Protein AF-0000000076657460 (afdb_homodimer)

Solvent-accessible surface area (backbone atoms only — not comparable to full-atom values): 27577 Å² total; per-residue (Å²): 122,80,46,39,32,38,39,33,35,36,21,60,17,41,66,36,33,58,67,56,35,50,50,43,51,49,56,50,54,43,46,54,48,64,42,100,44,72,72,51,24,61,40,28,33,36,41,26,48,47,74,39,42,28,40,29,56,48,84,91,53,60,66,42,33,59,58,93,59,58,76,56,44,30,36,37,38,38,29,26,74,37,72,67,47,47,52,50,22,66,67,27,67,60,34,61,68,48,49,55,64,51,43,74,77,44,36,13,24,52,40,31,49,63,42,50,22,36,74,40,79,46,87,65,79,84,82,57,71,54,62,75,77,63,73,75,43,73,51,52,36,30,32,35,43,37,40,31,22,71,74,42,83,56,68,66,57,51,52,50,46,44,50,51,27,32,49,74,53,23,45,89,38,42,47,46,40,32,45,28,32,64,57,90,64,98,64,72,73,54,65,78,52,50,39,40,87,84,54,80,75,64,55,36,33,36,41,37,34,33,74,46,80,82,42,58,66,32,48,49,52,12,48,51,54,30,45,71,73,44,41,88,28,32,43,55,52,69,21,36,38,36,32,26,27,33,12,46,42,33,28,57,87,73,70,37,69,69,51,72,8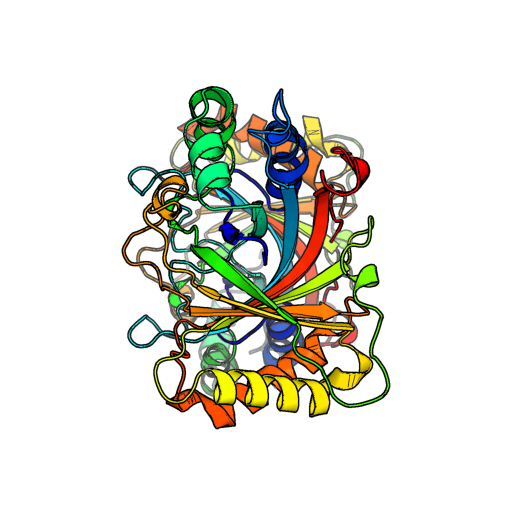7,26,58,53,77,131,121,80,46,39,31,39,38,33,35,35,20,59,18,39,66,36,32,58,67,57,35,50,49,44,49,49,55,50,53,43,47,54,49,62,42,98,44,72,72,52,24,61,42,27,34,34,42,25,47,46,73,39,42,28,39,28,57,47,84,90,54,62,67,41,34,61,57,92,58,58,76,56,43,31,36,35,38,37,28,24,76,36,71,66,46,47,53,50,21,64,68,28,67,60,33,60,66,50,48,56,65,50,43,74,79,43,36,12,25,50,41,30,48,64,42,49,22,36,75,41,79,46,87,66,83,73,90,57,70,53,65,76,78,63,73,76,42,75,51,54,37,30,32,34,44,36,39,30,24,71,74,41,82,56,66,66,56,53,52,50,45,43,51,50,26,33,49,73,54,23,45,90,38,41,47,46,42,31,43,31,33,63,57,91,63,96,66,73,72,53,67,78,54,49,39,41,88,85,53,82,75,64,55,35,35,37,41,36,34,34,74,47,81,82,41,57,65,33,47,51,53,12,49,54,53,30,45,70,74,44,40,88,27,32,42,54,51,72,21,37,38,36,32,25,26,34,13,48,43,33,27,57,87,74,70,39,67,70,51,73,85,26,58,52,78,131

Radius of gyration: 24.21 Å; Cα contacts (8 Å, |Δi|>4): 1214; chains: 2; bounding box: 51×68×54 Å

Nearest PDB structures (foldseek):
  3hfk-assembly1_A  TM=7.658E-01  e=3.141E-04  Pseudomonas reinekei
  2pgc-assembly1_C  TM=5.647E-01  e=5.694E-05  uncultured marine organism
  3bxv-assembly1_A  TM=5.729E-01  e=2.482E-04  unclassified
  6qkm-assembly1_A  TM=5.507E-01  e=2.792E-04  Acidianus ambivalens
  2okq-assembly1_A  TM=5.118E-01  e=8.399E-01  Shigella flexneri

Foldseek 3Di:
DFWKKKKKFFAWDPPDDLVRLLLCCQVPLLQLLPDPDPLLHFQWKKKWFFDDKDAFDDPPDPDRDADPLDDGGMMMMTTHPDPVSVVCNCPDPSCVPPNLVCCVVITPLANMAMAIWGKDWDDQDDDQQQDPVPQADQAWFKKKKKFWAFADDDVVVLVVLLSVLCCVQPVVFFNTKMKIAGDDDPDDCSVSSNYNPPADHTGIMIITTTPDLVRVVSSVRSVVVSCVVCVVRIDRNNIMMTIGIMHTQAHVVVPGHGDSVRRDDD/DFWKKKKKFFAWDPPDDLVRLLLCCQVPLLQLLPDPDPLLHFQWKKKWFFDDKDAFDDPPDPDRDADPLDDGGMMMMTTHPDPVSVVCNCPDPSCVPPNLVCCVVITPLANMAMAIWGKDWDDQPDDQQPDPVPQADQAWFKKKKKFWAFADDDVVVLVVLLSVLCCVQPVVFFNTKMKIAGDDDPDDCSVSSNYNPPADHTGIMIITTTDDLVRVVSSVRSVVVSCVVCVVRIDRNNIMMTIGIMHTQAHVVVPGHGDSVRRDDD

Secondary structure (DSSP, 8-state):
---EEEEEEE-BPTT--HHHHHHIIIIIIHHHTS-SSGGGS-SEEEEEEEEEEEEPPPTTSSTTPPPTT----EEEEEEES-HHHHHHHHHSHHIIIIIHHHGGGTB-GGG-EEEEEEEEEE--STT----GGGGS-SS-EEEEEEEE-B-SS-HHHHHHHHHHHHHHHHTTTEEEEEEEEE---SS-GGGGGT--TTS---SEEEEEEES-GGGHHHHHHHHHHHHHHHGGGB-GGG-EEEEEEEEEEEEGGGTB---GGGS---/---EEEEEEE-BPTT--HHHHHHIIIIIIHHHTS-SSGGGS-SEEEEEEEEEEEEPPPTTSSTTPPPTT----EEEEEEES-HHHHHHHHHSHHIIIIIHHHGGGTB-GGG-EEEEEEEEEE--SSS----GGGGS-SS-EEEEEEEE-B-SS-HHHHHHHHHHHHHHHHTTTEEEEEEEEE---SS-GGGGGT--TTSPP-SEEEEEEES-GGGHHHHHHHHHHHHHHHGGGB-GGG-EEEEEEEEEEEETTTTB---GGGS---

Structure (mmCIF, N/CA/C/O backbone):
data_AF-0000000076657460-model_v1
#
loop_
_entity.id
_entity.type
_entity.pdbx_description
1 polymer 'EthD domain-containing protein'
#
loop_
_atom_site.group_PDB
_atom_site.id
_atom_site.type_symbol
_atom_site.label_atom_id
_atom_site.label_alt_id
_atom_site.label_comp_id
_atom_site.label_asym_id
_atom_site.label_entity_id
_atom_site.label_seq_id
_atom_site.pdbx_PDB_ins_code
_atom_site.Cartn_x
_atom_site.Cartn_y
_atom_site.Cartn_z
_atom_site.occupancy
_atom_site.B_iso_or_equiv
_atom_site.auth_seq_id
_atom_site.auth_comp_id
_atom_site.auth_asym_id
_atom_site.auth_atom_id
_atom_site.pdbx_PDB_model_num
ATOM 1 N N . MET A 1 1 ? -4.531 34.531 13.914 1 49.12 1 MET A N 1
ATOM 2 C CA . MET A 1 1 ? -3.805 33.438 14.57 1 49.12 1 MET A CA 1
ATOM 3 C C . MET A 1 1 ? -3.664 32.25 13.633 1 49.12 1 MET A C 1
ATOM 5 O O . MET A 1 1 ? -4.516 32.031 12.766 1 49.12 1 MET A O 1
ATOM 9 N N . PRO A 1 2 ? -2.43 31.688 13.602 1 65 2 PRO A N 1
ATOM 10 C CA . PRO A 1 2 ? -2.219 30.578 12.66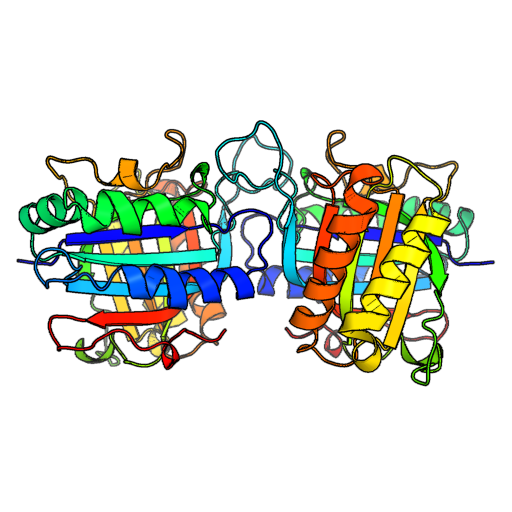4 1 65 2 PRO A CA 1
ATOM 11 C C . PRO A 1 2 ? -3.189 29.422 12.891 1 65 2 PRO A C 1
ATOM 13 O O . PRO A 1 2 ? -3.654 29.219 14.016 1 65 2 PRO A O 1
ATOM 16 N N . HIS A 1 3 ? -3.855 29 11.922 1 84.94 3 HIS A N 1
ATOM 17 C CA . HIS A 1 3 ? -4.805 27.891 11.953 1 84.94 3 HIS A CA 1
ATOM 18 C C . HIS A 1 3 ? -4.238 26.703 12.742 1 84.94 3 HIS A C 1
ATOM 20 O O . HIS A 1 3 ? -3.021 26.531 12.828 1 84.94 3 HIS A O 1
ATOM 26 N N . ILE A 1 4 ? -5.137 26.203 13.641 1 93.06 4 ILE A N 1
ATOM 27 C CA . ILE A 1 4 ? -4.891 24.844 14.125 1 93.06 4 ILE A CA 1
ATOM 28 C C . ILE A 1 4 ? -5.203 23.844 13.023 1 93.06 4 ILE A C 1
ATOM 30 O O . ILE A 1 4 ? -6.168 24.016 12.273 1 93.06 4 ILE A O 1
ATOM 34 N N . LYS A 1 5 ? -4.336 22.891 12.945 1 95.62 5 LYS A N 1
ATOM 35 C CA . LYS A 1 5 ? -4.477 21.906 11.883 1 95.62 5 LYS A CA 1
ATOM 36 C C . LYS A 1 5 ? -4.363 20.484 12.445 1 95.62 5 LYS A C 1
ATOM 38 O O . LYS A 1 5 ? -3.457 20.188 13.227 1 95.62 5 LYS A O 1
ATOM 43 N N . GLN A 1 6 ? -5.312 19.656 12.109 1 95.62 6 GLN A N 1
ATOM 44 C CA . GLN A 1 6 ? -5.188 18.234 12.406 1 95.62 6 GLN A CA 1
ATOM 45 C C . GLN A 1 6 ? -4.73 17.453 11.18 1 95.62 6 GLN A C 1
ATOM 47 O O . GLN A 1 6 ? -5.312 17.578 10.102 1 95.62 6 GLN A O 1
ATOM 52 N N . ILE A 1 7 ? -3.656 16.719 11.312 1 97.5 7 ILE A N 1
ATOM 53 C CA . ILE A 1 7 ? -3.152 15.805 10.281 1 97.5 7 ILE A CA 1
ATOM 54 C C . ILE A 1 7 ? -3.389 14.359 10.719 1 97.5 7 ILE A C 1
ATOM 56 O O . ILE A 1 7 ? -2.975 13.953 11.805 1 97.5 7 ILE A O 1
ATOM 60 N N . ILE A 1 8 ? -4.055 13.562 9.891 1 97.5 8 ILE A N 1
ATOM 61 C CA . ILE A 1 8 ? -4.359 12.18 10.242 1 97.5 8 ILE A CA 1
ATOM 62 C C . ILE A 1 8 ? -3.984 11.258 9.086 1 97.5 8 ILE A C 1
ATOM 64 O O . ILE A 1 8 ? -4.559 11.352 7.996 1 97.5 8 ILE A O 1
ATOM 68 N N . ALA A 1 9 ? -3.012 10.391 9.273 1 98.38 9 ALA A N 1
ATOM 69 C CA . ALA A 1 9 ? -2.793 9.297 8.328 1 98.38 9 ALA A CA 1
ATOM 70 C C . ALA A 1 9 ? -3.793 8.164 8.562 1 98.38 9 ALA A C 1
ATOM 72 O O . ALA A 1 9 ? -3.994 7.73 9.695 1 98.38 9 ALA A O 1
ATOM 73 N N . VAL A 1 10 ? -4.395 7.738 7.484 1 97.88 10 VAL A N 1
ATOM 74 C CA . VAL A 1 10 ? -5.488 6.781 7.582 1 97.88 10 VAL A CA 1
ATOM 75 C C . VAL A 1 10 ? -5.195 5.562 6.707 1 97.88 10 VAL A C 1
ATOM 77 O O . VAL A 1 10 ? -4.695 5.703 5.59 1 97.88 10 VAL A O 1
ATOM 80 N N . ARG A 1 11 ? -5.504 4.41 7.223 1 97.69 11 ARG A N 1
ATOM 81 C CA . ARG A 1 11 ? -5.445 3.146 6.492 1 97.69 11 ARG A CA 1
ATOM 82 C C . ARG A 1 11 ? -6.848 2.607 6.215 1 97.69 11 ARG A C 1
ATOM 84 O O . ARG A 1 11 ? -7.715 2.648 7.09 1 97.69 11 ARG A O 1
ATOM 91 N N . ARG A 1 12 ? -7.035 2.094 5.051 1 98.5 12 ARG A N 1
ATOM 92 C CA . ARG A 1 12 ? -8.352 1.584 4.68 1 98.5 12 ARG A CA 1
ATOM 93 C C . ARG A 1 12 ? -8.719 0.362 5.516 1 98.5 12 ARG A C 1
ATOM 95 O O . ARG A 1 12 ? -7.848 -0.41 5.914 1 98.5 12 ARG A O 1
ATOM 102 N N . LYS A 1 13 ? -10.023 0.164 5.711 1 96.94 13 LYS A N 1
ATOM 103 C CA . LYS A 1 13 ? -10.516 -1.063 6.336 1 96.94 13 LYS A CA 1
ATOM 104 C C . LYS A 1 13 ? -10.398 -2.248 5.379 1 96.94 13 LYS A C 1
ATOM 106 O O . LYS A 1 13 ? -10.359 -2.068 4.16 1 96.94 13 LYS A O 1
ATOM 111 N N . PRO A 1 14 ? -10.398 -3.482 5.906 1 97 14 PRO A N 1
ATOM 112 C CA . PRO A 1 14 ? -10.5 -4.641 5.016 1 97 14 PRO A CA 1
ATOM 113 C C . PRO A 1 14 ? -11.758 -4.613 4.152 1 97 14 PRO A C 1
ATOM 115 O O . PRO A 1 14 ? -12.75 -3.971 4.52 1 97 14 PRO A O 1
ATOM 118 N N . GLY A 1 15 ? -11.625 -5.223 3.006 1 96.88 15 GLY A N 1
ATOM 119 C CA . GLY A 1 15 ? -12.766 -5.309 2.107 1 96.88 15 GLY A CA 1
ATOM 120 C C . GLY A 1 15 ? -12.719 -4.281 0.992 1 96.88 15 GLY A C 1
ATOM 121 O O . GLY A 1 15 ? -13.453 -4.395 0.007 1 96.88 15 GLY A O 1
ATOM 122 N N . LEU A 1 16 ? -11.883 -3.305 1.105 1 98.12 16 LEU A N 1
ATOM 123 C CA . LEU A 1 16 ? -11.781 -2.248 0.106 1 98.12 16 LEU A CA 1
ATOM 124 C C . LEU A 1 16 ? -10.438 -2.314 -0.617 1 98.12 16 LEU A C 1
ATOM 126 O O . LEU A 1 16 ? -9.406 -2.564 0.007 1 98.12 16 LEU A O 1
ATOM 130 N N . THR A 1 17 ? -10.5 -2.111 -1.914 1 98.12 17 THR A N 1
ATOM 131 C CA . THR A 1 17 ? -9.273 -1.732 -2.615 1 98.12 17 THR A CA 1
ATOM 132 C C . THR A 1 17 ? -8.898 -0.288 -2.299 1 98.12 17 THR A C 1
ATOM 134 O O . THR A 1 17 ? -9.68 0.445 -1.689 1 98.12 17 THR A O 1
ATOM 137 N N . ARG A 1 18 ? -7.715 0.11 -2.658 1 98.19 18 ARG A N 1
ATOM 138 C CA . ARG A 1 18 ? -7.312 1.5 -2.467 1 98.19 18 ARG A CA 1
ATOM 139 C C . ARG A 1 18 ? -8.25 2.449 -3.205 1 98.19 18 ARG A C 1
ATOM 141 O O . ARG A 1 18 ? -8.68 3.461 -2.65 1 98.19 18 ARG A O 1
ATOM 148 N N . GLN A 1 19 ? -8.523 2.094 -4.469 1 97.88 19 GLN A N 1
ATOM 149 C CA . GLN A 1 19 ? -9.375 2.979 -5.254 1 97.88 19 GLN A CA 1
ATOM 150 C C . GLN A 1 19 ? -10.766 3.098 -4.633 1 97.88 19 GLN A C 1
ATOM 152 O O . GLN A 1 19 ? -11.328 4.195 -4.555 1 97.88 19 GLN A O 1
ATOM 157 N N . GLU A 1 20 ? -11.32 1.958 -4.207 1 98.38 20 GLU A N 1
ATOM 158 C CA . GLU A 1 20 ? -12.617 1.989 -3.529 1 98.38 20 GLU A CA 1
ATOM 159 C C . GLU A 1 20 ? -12.562 2.854 -2.273 1 98.38 20 GLU A C 1
ATOM 161 O O . GLU A 1 20 ? -13.5 3.596 -1.979 1 98.38 20 GLU A O 1
ATOM 166 N N . PHE A 1 21 ? -11.523 2.717 -1.56 1 98.75 21 PHE A N 1
ATOM 167 C CA . PHE A 1 21 ? -11.312 3.525 -0.364 1 98.75 21 PHE A CA 1
ATOM 168 C C . PHE A 1 21 ? -11.234 5.008 -0.717 1 98.75 21 PHE A C 1
ATOM 170 O O . PHE A 1 21 ? -11.906 5.832 -0.089 1 98.75 21 PHE A O 1
ATOM 177 N N . PHE A 1 22 ? -10.43 5.375 -1.734 1 98.62 22 PHE A N 1
ATOM 178 C CA . PHE A 1 22 ? -10.305 6.766 -2.148 1 98.62 22 PHE A CA 1
ATOM 179 C C . PHE A 1 22 ? -11.664 7.34 -2.533 1 98.62 22 PHE A C 1
ATOM 181 O O . PHE A 1 22 ? -12.023 8.445 -2.117 1 98.62 22 PHE A O 1
ATOM 188 N N . ASP A 1 23 ? -12.391 6.566 -3.299 1 98.38 23 ASP A N 1
ATOM 189 C CA . ASP A 1 23 ? -13.703 7.02 -3.748 1 98.38 23 ASP A CA 1
ATOM 190 C C . ASP A 1 23 ? -14.641 7.266 -2.564 1 98.38 23 ASP A C 1
ATOM 192 O O . ASP A 1 23 ? -15.281 8.312 -2.48 1 98.38 23 ASP A O 1
ATOM 196 N N . TYR A 1 24 ? -14.68 6.324 -1.677 1 98.62 24 TYR A N 1
ATOM 197 C CA . TYR A 1 24 ? -15.57 6.48 -0.532 1 98.62 24 TYR A CA 1
ATOM 198 C C . TYR A 1 24 ? -15.125 7.637 0.355 1 98.62 24 TYR A C 1
ATOM 200 O O . TYR A 1 24 ? -15.938 8.484 0.734 1 98.62 24 TYR A O 1
ATOM 208 N N . HIS A 1 25 ? -13.852 7.637 0.682 1 98.56 25 HIS A N 1
ATOM 209 C CA . HIS A 1 25 ? -13.32 8.617 1.619 1 98.56 25 HIS A CA 1
ATOM 210 C C . HIS A 1 25 ? -13.5 10.039 1.086 1 98.56 25 HIS A C 1
ATOM 212 O O . HIS A 1 25 ? -13.922 10.938 1.821 1 98.56 25 HIS A O 1
ATOM 218 N N . PHE A 1 26 ? -13.242 10.258 -0.19 1 98.06 26 PHE A N 1
ATOM 219 C CA . PHE A 1 26 ? -13.32 11.594 -0.762 1 98.06 26 PHE A CA 1
ATOM 220 C C . PHE A 1 26 ? -14.758 11.953 -1.107 1 98.06 26 PHE A C 1
ATOM 222 O O . PHE A 1 26 ? -15.273 12.992 -0.672 1 98.06 26 PHE A O 1
ATOM 229 N N . GLN A 1 27 ? -15.484 11.102 -1.762 1 97.88 27 GLN A N 1
ATOM 230 C CA . GLN A 1 27 ? -16.766 11.469 -2.367 1 97.88 27 GLN A CA 1
ATOM 231 C C . GLN A 1 27 ? -17.906 11.328 -1.368 1 97.88 27 GLN A C 1
ATOM 233 O O . GLN A 1 27 ? -18.906 12.047 -1.451 1 97.88 27 GLN A O 1
ATOM 238 N N . VAL A 1 28 ? -17.797 10.383 -0.475 1 98.06 28 VAL A N 1
ATOM 239 C CA . VAL A 1 28 ? -18.875 10.172 0.49 1 98.06 28 VAL A CA 1
ATOM 240 C C . VAL A 1 28 ? -18.531 10.859 1.808 1 98.06 28 VAL A C 1
ATOM 242 O O . VAL A 1 28 ? -19.188 11.82 2.201 1 98.06 28 VAL A O 1
ATOM 245 N N . HIS A 1 29 ? -17.453 10.469 2.432 1 97.81 29 HIS A N 1
ATOM 246 C CA . HIS A 1 29 ? -17.094 11.023 3.729 1 97.81 29 HIS A CA 1
ATOM 247 C C . HIS A 1 29 ? -16.688 12.492 3.605 1 97.81 29 HIS A C 1
ATOM 249 O O . HIS A 1 29 ? -17.031 13.312 4.461 1 97.81 29 HIS A O 1
ATOM 255 N N . GLY A 1 30 ? -15.914 12.789 2.537 1 96.81 30 GLY A N 1
ATOM 256 C CA . GLY A 1 30 ? -15.547 14.18 2.303 1 96.81 30 GLY A CA 1
ATOM 257 C C . GLY A 1 30 ? -16.75 15.102 2.176 1 96.81 30 GLY A C 1
ATOM 258 O O . GLY A 1 30 ? -16.766 16.188 2.756 1 96.81 30 GLY A O 1
ATOM 259 N N . LYS A 1 31 ? -17.688 14.648 1.461 1 95.5 31 LYS A N 1
ATOM 260 C CA . LYS A 1 31 ? -18.922 15.422 1.278 1 95.5 31 LYS A CA 1
ATOM 261 C C . LYS A 1 31 ? -19.641 15.633 2.607 1 95.5 31 LYS A C 1
ATOM 263 O O . LYS A 1 31 ? -20.172 16.719 2.863 1 95.5 31 LYS A O 1
ATOM 268 N N . LEU A 1 32 ? -19.641 14.656 3.461 1 94.38 32 LEU A N 1
ATOM 269 C CA . LEU A 1 32 ? -20.281 14.711 4.766 1 94.38 32 LEU A CA 1
ATOM 270 C C . LEU A 1 32 ? -19.672 15.797 5.637 1 94.38 32 LEU A C 1
ATOM 272 O O . LEU A 1 32 ? -20.328 16.328 6.527 1 94.38 32 LEU A O 1
ATOM 276 N N . SER A 1 33 ? -18.438 16.109 5.367 1 87 33 SER A N 1
ATOM 277 C CA . SER A 1 33 ? -17.703 17.031 6.227 1 87 33 SER A CA 1
ATOM 278 C C . SER A 1 33 ? -18.125 18.484 5.961 1 87 33 SER A C 1
ATOM 280 O O . SER A 1 33 ? -17.828 19.375 6.754 1 87 33 SER A O 1
ATOM 282 N N . GLN A 1 34 ? -18.719 18.641 4.762 1 87.62 34 GLN A N 1
ATOM 283 C CA . GLN A 1 34 ? -19.406 19.906 4.555 1 87.62 34 GLN A CA 1
ATOM 284 C C . GLN A 1 34 ? -20.75 19.938 5.293 1 87.62 34 GLN A C 1
ATOM 286 O O . GLN A 1 34 ? -21.781 19.562 4.73 1 87.62 34 GLN A O 1
ATOM 291 N N . ALA A 1 35 ? -20.766 20.484 6.488 1 83.56 35 ALA A N 1
ATOM 292 C CA . ALA A 1 35 ? -21.891 20.453 7.41 1 83.56 35 ALA A CA 1
ATOM 293 C C . ALA A 1 35 ? -22.953 21.469 7 1 83.56 35 ALA A C 1
ATOM 295 O O . ALA A 1 35 ? -22.766 22.234 6.051 1 83.56 35 ALA A O 1
ATOM 296 N N . PRO A 1 36 ? -24.031 21.422 7.754 1 84.81 36 PRO A N 1
ATOM 297 C CA . PRO A 1 36 ? -25.172 22.297 7.422 1 84.81 36 PRO A CA 1
ATOM 298 C C . PRO A 1 36 ? -24.859 23.766 7.637 1 84.81 36 PRO A C 1
ATOM 300 O O . PRO A 1 36 ? -25.531 24.641 7.078 1 84.81 36 PRO A O 1
ATOM 303 N N . SER A 1 37 ? -23.797 24.016 8.539 1 89.31 37 SER A N 1
ATOM 304 C CA . SER A 1 37 ? -23.422 25.406 8.805 1 89.31 37 SER A CA 1
ATOM 305 C C . SER A 1 37 ? -21.906 25.578 8.867 1 89.31 37 SER A C 1
ATOM 307 O O . SER A 1 37 ? -21.188 24.609 9.164 1 89.31 37 SER A O 1
ATOM 309 N N . PRO A 1 38 ? -21.422 26.75 8.594 1 88.88 38 PRO A N 1
ATOM 310 C CA . PRO A 1 38 ? -19.969 27 8.57 1 88.88 38 PRO A CA 1
ATOM 311 C C . PRO A 1 38 ? -19.312 26.75 9.93 1 88.88 38 PRO A C 1
ATOM 313 O O . PRO A 1 38 ? -18.141 26.359 9.984 1 88.88 38 PRO A O 1
ATOM 316 N N . ASP A 1 39 ? -20.031 26.953 11.008 1 89.5 39 ASP A N 1
ATOM 317 C CA . ASP A 1 39 ? -19.438 26.891 12.344 1 89.5 39 ASP A CA 1
ATOM 318 C C . ASP A 1 39 ? -19.125 25.453 12.742 1 89.5 39 ASP A C 1
ATOM 320 O O . ASP A 1 39 ? -18.344 25.219 13.664 1 89.5 39 ASP A O 1
ATOM 324 N N . ILE A 1 40 ? -19.672 24.531 12.086 1 92.75 40 ILE A N 1
ATOM 325 C CA . ILE A 1 40 ? -19.406 23.141 12.391 1 92.75 40 ILE A CA 1
ATOM 326 C C . ILE A 1 40 ? -18.781 22.453 11.172 1 92.75 40 ILE A C 1
ATOM 328 O O . ILE A 1 40 ? -18.938 21.25 10.984 1 92.75 40 ILE A O 1
ATOM 332 N N . THR A 1 41 ? -18.219 23.234 10.281 1 93.88 41 THR A N 1
ATOM 333 C CA . THR A 1 41 ? -17.422 22.797 9.141 1 93.88 41 THR A CA 1
ATOM 334 C C . THR A 1 41 ? -15.969 23.203 9.305 1 93.88 41 THR A C 1
ATOM 336 O O . THR A 1 41 ? -15.68 24.328 9.742 1 93.88 41 THR A O 1
ATOM 339 N N . PRO A 1 42 ? -15 22.266 9 1 94.56 42 PRO A N 1
ATOM 340 C CA . PRO A 1 42 ? -13.609 22.734 9.016 1 94.56 42 PRO A CA 1
ATOM 341 C C . PRO A 1 42 ? -13.383 23.922 8.086 1 94.56 42 PRO A C 1
ATOM 343 O O . PRO A 1 42 ? -14.047 24.047 7.051 1 94.56 42 PRO A O 1
ATOM 346 N N . SER A 1 43 ? -12.445 24.828 8.43 1 94.62 43 SER A N 1
ATOM 347 C CA . SER A 1 43 ? -12.125 25.969 7.57 1 94.62 43 SER A CA 1
ATOM 348 C C . SER A 1 43 ? -11.555 25.5 6.23 1 94.62 43 SER A C 1
ATOM 350 O O . SER A 1 43 ? -11.867 26.094 5.191 1 94.62 43 SER A O 1
ATOM 352 N N . LYS A 1 44 ? -10.695 24.547 6.262 1 94.94 44 LYS A N 1
ATOM 353 C CA . LYS A 1 44 ? -10.172 23.844 5.09 1 94.94 44 LYS A CA 1
ATOM 354 C C . LYS A 1 44 ? -10.07 22.344 5.348 1 94.94 44 LYS A C 1
ATOM 356 O O . LYS A 1 44 ? -9.875 21.906 6.484 1 94.94 44 LYS A O 1
ATOM 361 N N . TYR A 1 45 ? -10.219 21.609 4.281 1 96.44 45 TYR A N 1
ATOM 362 C CA . TYR A 1 45 ? -10.109 20.156 4.328 1 96.44 45 TYR A CA 1
ATOM 363 C C . TYR A 1 45 ? -9.406 19.625 3.086 1 96.44 45 TYR A C 1
ATOM 365 O O . TYR A 1 45 ? -9.852 19.859 1.96 1 96.44 45 TYR A O 1
ATOM 373 N N . PHE A 1 46 ? -8.289 18.953 3.309 1 97 46 PHE A N 1
ATOM 374 C CA . PHE A 1 46 ? -7.543 18.312 2.232 1 97 46 PHE A CA 1
ATOM 375 C C . PHE A 1 46 ? -7.406 16.812 2.49 1 97 46 PHE A C 1
ATOM 377 O O . PHE A 1 46 ? -7.348 16.391 3.643 1 97 46 PHE A O 1
ATOM 384 N N . GLN A 1 47 ? -7.402 16.062 1.461 1 97.88 47 GLN A N 1
ATOM 385 C CA . GLN A 1 47 ? -6.957 14.672 1.472 1 97.88 47 GLN A CA 1
ATOM 386 C C . GLN A 1 47 ? -5.77 14.469 0.533 1 97.88 47 GLN A C 1
ATOM 388 O O . GLN A 1 47 ? -5.801 14.906 -0.617 1 97.88 47 GLN A O 1
ATOM 393 N N . THR A 1 48 ? -4.762 13.867 1.005 1 98 48 THR A N 1
ATOM 394 C CA . THR A 1 48 ? -3.678 13.383 0.156 1 98 48 THR A CA 1
ATOM 395 C C . THR A 1 48 ? -3.797 11.875 -0.066 1 98 48 THR A C 1
ATOM 397 O O . THR A 1 48 ? -3.641 11.094 0.871 1 98 48 THR A O 1
ATOM 400 N N . HIS A 1 49 ? -4.109 11.484 -1.271 1 98.31 49 HIS A N 1
ATOM 401 C CA . HIS A 1 49 ? -4.082 10.062 -1.618 1 98.31 49 HIS A CA 1
ATOM 402 C C . HIS A 1 49 ? -2.654 9.578 -1.844 1 98.31 49 HIS A C 1
ATOM 404 O O . HIS A 1 49 ? -1.974 10.047 -2.76 1 98.31 49 HIS A O 1
ATOM 410 N N . ILE A 1 50 ? -2.227 8.68 -1.014 1 98.5 50 ILE A N 1
ATOM 411 C CA . ILE A 1 50 ? -0.835 8.242 -1.019 1 98.5 50 ILE A CA 1
ATOM 412 C C . ILE A 1 50 ? -0.594 7.305 -2.203 1 98.5 50 ILE A C 1
ATOM 414 O O . ILE A 1 50 ? -1.362 6.367 -2.428 1 98.5 50 ILE A O 1
ATOM 418 N N . GLN A 1 51 ? 0.398 7.602 -2.914 1 96.81 51 GLN A N 1
ATOM 419 C CA . GLN A 1 51 ? 0.841 6.766 -4.023 1 96.81 51 GLN A CA 1
ATOM 420 C C . GLN A 1 51 ? 1.965 5.828 -3.594 1 96.81 51 GLN A C 1
ATOM 422 O O . GLN A 1 51 ? 2.02 4.676 -4.027 1 96.81 51 GLN A O 1
ATOM 427 N N . ASP A 1 52 ? 2.838 6.324 -2.807 1 97.62 52 ASP A N 1
ATOM 428 C CA . ASP A 1 52 ? 4.035 5.609 -2.375 1 97.62 52 ASP A CA 1
ATOM 429 C C . ASP A 1 52 ? 4.473 6.062 -0.984 1 97.62 52 ASP A C 1
ATOM 431 O O . ASP A 1 52 ? 4.156 7.18 -0.562 1 97.62 52 ASP A O 1
ATOM 435 N N . ALA A 1 53 ? 5.16 5.18 -0.323 1 98.56 53 ALA A N 1
ATOM 436 C CA . ALA A 1 53 ? 5.641 5.5 1.018 1 98.56 53 ALA A CA 1
ATOM 437 C C . ALA A 1 53 ? 6.84 4.637 1.394 1 98.56 53 ALA A C 1
ATOM 439 O O . ALA A 1 53 ? 7.062 3.578 0.799 1 98.56 53 ALA A O 1
ATOM 440 N N . ALA A 1 54 ? 7.617 5.07 2.332 1 98.44 54 ALA A N 1
ATOM 441 C CA . ALA A 1 54 ? 8.719 4.316 2.928 1 98.44 54 ALA A CA 1
ATOM 442 C C . ALA A 1 54 ? 8.727 4.457 4.445 1 98.44 54 ALA A C 1
ATOM 444 O O . ALA A 1 54 ? 8.609 5.566 4.973 1 98.44 54 ALA A O 1
ATOM 445 N N . TYR A 1 55 ? 8.773 3.354 5.062 1 97.5 55 TYR A N 1
ATOM 446 C CA . TYR A 1 55 ? 8.883 3.271 6.516 1 97.5 55 TYR A CA 1
ATOM 447 C C . TYR A 1 55 ? 10.281 2.826 6.93 1 97.5 55 TYR A C 1
ATOM 449 O O . TYR A 1 55 ? 10.977 2.148 6.172 1 97.5 55 TYR A O 1
ATOM 457 N N . ASN A 1 56 ? 10.633 3.186 8.094 1 94.31 56 ASN A N 1
ATOM 458 C CA . ASN A 1 56 ? 11.969 2.793 8.531 1 94.31 56 ASN A CA 1
ATOM 459 C C . ASN A 1 56 ? 11.945 1.497 9.336 1 94.31 56 ASN A C 1
ATOM 461 O O . ASN A 1 56 ? 10.898 1.122 9.875 1 94.31 56 ASN A O 1
ATOM 465 N N . HIS A 1 57 ? 13.102 0.868 9.398 1 89.38 57 HIS A N 1
ATOM 466 C CA . HIS A 1 57 ? 13.289 -0.412 10.07 1 89.38 57 HIS A CA 1
ATOM 467 C C . HIS A 1 57 ? 12.977 -0.303 11.555 1 89.38 57 HIS A C 1
ATOM 469 O O . HIS A 1 57 ? 13.336 0.684 12.203 1 89.38 57 HIS A O 1
ATOM 475 N N . GLN A 1 58 ? 12.297 -1.362 12.008 1 85.31 58 GLN A N 1
ATOM 476 C CA . GLN A 1 58 ? 12.016 -1.495 13.43 1 85.31 58 GLN A CA 1
ATOM 477 C C . GLN A 1 58 ? 12.992 -2.465 14.094 1 85.31 58 GLN A C 1
ATOM 479 O O . GLN A 1 58 ? 13.305 -3.518 13.539 1 85.31 58 GLN A O 1
ATOM 484 N N . GLU A 1 59 ? 13.391 -2.133 15.164 1 79.38 59 GLU A N 1
ATOM 485 C CA . GLU A 1 59 ? 14.266 -3.053 15.883 1 79.38 59 GLU A CA 1
ATOM 486 C C . GLU A 1 59 ? 13.461 -4.117 16.625 1 79.38 59 GLU A C 1
ATOM 488 O O . GLU A 1 59 ? 12.391 -3.826 17.156 1 79.38 59 GLU A O 1
ATOM 493 N N . GLY A 1 60 ? 13.938 -5.324 16.656 1 75.81 60 GLY A N 1
ATOM 494 C CA . GLY A 1 60 ? 13.43 -6.371 17.531 1 75.81 60 GLY A CA 1
ATOM 495 C C . GLY A 1 60 ? 12.312 -7.184 16.906 1 75.81 60 GLY A C 1
ATOM 496 O O . GLY A 1 60 ? 11.867 -8.18 17.484 1 75.81 60 GLY A O 1
ATOM 497 N N . GLN A 1 61 ? 11.844 -6.75 15.812 1 75.44 61 GLN A N 1
ATOM 498 C CA . GLN A 1 61 ? 10.82 -7.562 15.156 1 75.44 61 GLN A CA 1
ATOM 499 C C . GLN A 1 61 ? 11.445 -8.586 14.219 1 75.44 61 GLN A C 1
ATOM 501 O O . GLN A 1 61 ? 12.672 -8.688 14.133 1 75.44 61 GLN A O 1
ATOM 506 N N . SER A 1 62 ? 10.766 -9.461 13.57 1 82.56 62 SER A N 1
ATOM 507 C CA . SER A 1 62 ? 11.312 -10.406 12.609 1 82.56 62 SER A CA 1
ATOM 508 C C . SER A 1 62 ? 12.133 -9.688 11.531 1 82.56 62 SER A C 1
ATOM 510 O O . SER A 1 62 ? 12.156 -8.461 11.492 1 82.56 62 SER A O 1
ATOM 512 N N . VAL A 1 63 ? 12.875 -10.422 10.812 1 87.56 63 VAL A N 1
ATOM 513 C CA . VAL A 1 63 ? 13.789 -9.867 9.82 1 87.56 63 VAL A CA 1
ATOM 514 C C . VAL A 1 63 ? 13.016 -9.016 8.82 1 87.56 63 VAL A C 1
ATOM 516 O O . VAL A 1 63 ? 12.148 -9.516 8.102 1 87.56 63 VAL A O 1
ATOM 519 N N . ASN A 1 64 ? 13.305 -7.68 8.812 1 93.69 64 ASN A N 1
ATOM 520 C CA . ASN A 1 64 ? 12.75 -6.707 7.875 1 93.69 64 ASN A CA 1
ATOM 521 C C . ASN A 1 64 ? 11.25 -6.516 8.086 1 93.69 64 ASN A C 1
ATOM 523 O O . ASN A 1 64 ? 10.5 -6.324 7.121 1 93.69 64 ASN A O 1
ATOM 527 N N . ALA A 1 65 ? 10.812 -6.699 9.344 1 93.31 65 ALA A N 1
ATOM 528 C CA . ALA A 1 65 ? 9.391 -6.496 9.602 1 93.31 65 ALA A CA 1
ATOM 529 C C . ALA A 1 65 ? 9.016 -5.02 9.5 1 93.31 65 ALA A C 1
ATOM 531 O O . ALA A 1 65 ? 9.75 -4.152 9.984 1 93.31 65 ALA A O 1
ATOM 532 N N . ASN A 1 66 ? 7.938 -4.738 8.852 1 95.56 66 ASN A N 1
ATOM 533 C CA . ASN A 1 66 ? 7.367 -3.395 8.859 1 95.56 66 ASN A CA 1
ATOM 534 C C . ASN A 1 66 ? 6.668 -3.098 10.188 1 95.56 66 ASN A C 1
ATOM 536 O O . ASN A 1 66 ? 6.27 -4.016 10.906 1 95.56 66 ASN A O 1
ATOM 540 N N . PRO A 1 67 ? 6.586 -1.816 10.492 1 94.38 67 PRO A N 1
ATOM 541 C CA . PRO A 1 67 ? 5.797 -1.505 11.68 1 94.38 67 PRO A CA 1
ATOM 542 C C . PRO A 1 67 ? 4.324 -1.891 11.531 1 94.38 67 PRO A C 1
ATOM 544 O O . PRO A 1 67 ? 3.773 -1.815 10.43 1 94.38 67 PRO A O 1
ATOM 547 N N . TRP A 1 68 ? 3.666 -2.207 12.648 1 91.56 68 TRP A N 1
ATOM 548 C CA . TRP A 1 68 ? 2.287 -2.686 12.617 1 91.56 68 TRP A CA 1
ATOM 549 C C . TRP A 1 68 ? 1.338 -1.58 12.164 1 91.56 68 TRP A C 1
ATOM 551 O O . TRP A 1 68 ? 0.241 -1.858 11.672 1 91.56 68 TRP A O 1
ATOM 561 N N . TRP A 1 69 ? 1.759 -0.328 12.266 1 94.31 69 TRP A N 1
ATOM 562 C CA . TRP A 1 69 ? 0.925 0.826 11.945 1 94.31 69 TRP A CA 1
ATOM 563 C C . TRP A 1 69 ? 1.205 1.322 10.531 1 94.31 69 TRP A C 1
ATOM 565 O O . TRP A 1 69 ? 0.7 2.371 10.125 1 94.31 69 TRP A O 1
ATOM 575 N N . ALA A 1 70 ? 2.014 0.624 9.75 1 96.75 70 ALA A N 1
ATOM 576 C CA . ALA A 1 70 ? 2.438 1.048 8.422 1 96.75 70 ALA A CA 1
ATOM 577 C C . ALA A 1 70 ? 1.312 0.872 7.406 1 96.75 70 ALA A C 1
ATOM 579 O O . ALA A 1 70 ? 0.248 0.341 7.734 1 96.75 70 ALA A O 1
ATOM 580 N N . PHE A 1 71 ? 1.522 1.448 6.266 1 97.94 71 PHE A N 1
ATOM 581 C CA . PHE A 1 71 ? 0.733 1.232 5.059 1 97.94 71 PHE A CA 1
ATOM 582 C C . PHE A 1 71 ? -0.536 2.076 5.086 1 97.94 71 PHE A C 1
ATOM 584 O O . PHE A 1 71 ? -1.623 1.581 4.781 1 97.94 71 PHE A O 1
ATOM 591 N N . SER A 1 72 ? -0.356 3.297 5.492 1 98.38 72 SER A N 1
ATOM 592 C CA . SER A 1 72 ? -1.427 4.277 5.352 1 98.38 72 SER A CA 1
ATOM 593 C C . SER A 1 72 ? -1.794 4.492 3.887 1 98.38 72 SER A C 1
ATOM 595 O O . SER A 1 72 ? -0.928 4.438 3.012 1 98.38 72 SER A O 1
ATOM 597 N N . ASP A 1 73 ? -3.07 4.758 3.662 1 98.62 73 ASP A N 1
ATOM 598 C CA . ASP A 1 73 ? -3.545 4.961 2.297 1 98.62 73 ASP A CA 1
ATOM 599 C C . ASP A 1 73 ? -3.717 6.445 1.989 1 98.62 73 ASP A C 1
ATOM 601 O O . ASP A 1 73 ? -3.625 6.859 0.832 1 98.62 73 ASP A O 1
ATOM 605 N N . ASP A 1 74 ? -3.941 7.223 2.975 1 98.12 74 ASP A N 1
ATOM 606 C CA . ASP A 1 74 ? -4.152 8.648 2.729 1 98.12 74 ASP A CA 1
ATOM 607 C C . ASP A 1 74 ? -3.805 9.477 3.963 1 98.12 74 ASP A C 1
ATOM 609 O O . ASP A 1 74 ? -3.521 8.922 5.027 1 98.12 74 ASP A O 1
ATOM 613 N N . ILE A 1 75 ? -3.717 10.781 3.785 1 98.62 75 ILE A N 1
ATOM 614 C CA . ILE A 1 75 ? -3.479 11.734 4.859 1 98.62 75 ILE A CA 1
ATOM 615 C C . ILE A 1 75 ? -4.496 12.875 4.77 1 98.62 75 ILE A C 1
ATOM 617 O O . ILE A 1 75 ? -4.633 13.516 3.727 1 98.62 75 ILE A O 1
ATOM 621 N N . VAL A 1 76 ? -5.148 13.109 5.859 1 97.69 76 VAL A N 1
ATOM 622 C CA . VAL A 1 76 ? -6.176 14.133 5.984 1 97.69 76 VAL A CA 1
ATOM 623 C C . VAL A 1 76 ? -5.586 15.375 6.66 1 97.69 76 VAL A C 1
ATOM 625 O O . VAL A 1 76 ? -4.84 15.258 7.637 1 97.69 76 VAL A O 1
ATOM 628 N N . GLU A 1 77 ? -5.945 16.5 6.164 1 97.06 77 GLU A N 1
ATOM 629 C CA . GLU A 1 77 ? -5.656 17.781 6.82 1 97.06 77 GLU A CA 1
ATOM 630 C C . GLU A 1 77 ? -6.93 18.594 7.043 1 97.06 77 GLU A C 1
ATOM 632 O O . GLU A 1 77 ? -7.598 18.984 6.086 1 97.06 77 GLU A O 1
ATOM 637 N N . LEU A 1 78 ? -7.211 18.844 8.266 1 95.81 78 LEU A N 1
ATOM 638 C CA . LEU A 1 78 ? -8.344 19.672 8.672 1 95.81 78 LEU A CA 1
ATOM 639 C C . LEU A 1 78 ? -7.859 20.953 9.344 1 95.81 78 LEU A C 1
ATOM 641 O O . LEU A 1 78 ? -7.102 20.906 10.312 1 95.81 78 LEU A O 1
ATOM 645 N N . TYR A 1 79 ? -8.297 22 8.812 1 95.5 79 TYR A N 1
ATOM 646 C CA . TYR A 1 79 ? -7.926 23.297 9.367 1 95.5 79 TYR A CA 1
ATOM 647 C C . TYR A 1 79 ? -9.055 23.875 10.211 1 95.5 79 TYR A C 1
ATOM 649 O O . TYR A 1 79 ? -10.234 23.75 9.859 1 95.5 79 TYR A O 1
ATOM 657 N N . PHE A 1 80 ? -8.648 24.547 11.273 1 94.12 80 PHE A N 1
ATOM 658 C CA . PHE A 1 80 ? -9.562 25.203 12.195 1 94.12 80 PHE A CA 1
ATOM 659 C C . PHE A 1 80 ? -9.07 26.609 12.523 1 94.12 80 PHE A C 1
ATOM 661 O O . PHE A 1 80 ? -7.863 26.844 12.648 1 94.12 80 PHE A O 1
ATOM 668 N N . GLU A 1 81 ? -10 27.469 12.75 1 91.25 81 GLU A N 1
ATOM 669 C CA . GLU A 1 81 ? -9.656 28.844 13.078 1 91.25 81 GLU A CA 1
ATOM 670 C C . GLU A 1 81 ? -9.109 28.953 14.5 1 91.25 81 GLU A C 1
ATOM 672 O O . GLU A 1 81 ? -8.273 29.812 14.781 1 91.25 81 GLU A O 1
ATOM 677 N N . SER A 1 82 ? -9.711 28.141 15.383 1 89.25 82 SER A N 1
ATOM 678 C CA . SER A 1 82 ? -9.336 28.172 16.797 1 89.25 82 SER A CA 1
ATOM 679 C C . SER A 1 82 ? -9.664 26.844 17.469 1 89.25 82 SER A C 1
ATOM 681 O O . SER A 1 82 ? -10.375 26.016 16.906 1 89.25 82 SER A O 1
ATOM 683 N N . GLU A 1 83 ? -9.062 26.688 18.625 1 90.62 83 GLU A N 1
ATOM 684 C CA . GLU A 1 83 ? -9.414 25.531 19.438 1 90.62 83 GLU A CA 1
ATOM 685 C C . GLU A 1 83 ? -10.906 25.5 19.75 1 90.62 83 GLU A C 1
ATOM 687 O O . GLU A 1 83 ? -11.516 24.422 19.766 1 90.62 83 GLU A O 1
ATOM 692 N N . ASP A 1 84 ? -11.492 26.703 20 1 90.5 84 ASP A N 1
ATOM 693 C CA . ASP A 1 84 ? -12.914 26.797 20.312 1 90.5 84 ASP A CA 1
ATOM 694 C C . ASP A 1 84 ? -13.766 26.312 19.141 1 90.5 84 ASP A C 1
ATOM 696 O O . ASP A 1 84 ? -14.758 25.594 19.328 1 90.5 84 ASP A O 1
ATOM 700 N N . GLN A 1 85 ? -13.375 26.703 18.016 1 89.44 85 GLN A N 1
ATOM 701 C CA . GLN A 1 85 ? -14.102 26.219 16.828 1 89.44 85 GLN A CA 1
ATOM 702 C C . GLN A 1 85 ? -14 24.703 16.703 1 89.44 85 GLN A C 1
ATOM 704 O O . GLN A 1 85 ? -14.977 24.047 16.359 1 89.44 85 GLN A O 1
ATOM 709 N N . MET A 1 86 ? -12.812 24.203 16.906 1 91.06 86 MET A N 1
ATOM 710 C CA . MET A 1 86 ? -12.594 22.766 16.859 1 91.06 86 MET A CA 1
ATOM 711 C C . MET A 1 86 ? -13.516 22.047 17.844 1 91.06 86 MET A C 1
ATOM 713 O O . MET A 1 86 ? -14.172 21.062 17.469 1 91.06 86 MET A O 1
ATOM 717 N N . LYS A 1 87 ? -13.594 22.516 19.031 1 89.56 87 LYS A N 1
ATOM 718 C CA . LYS A 1 87 ? -14.445 21.922 20.047 1 89.56 87 LYS A CA 1
ATOM 719 C C . LYS A 1 87 ? -15.914 21.953 19.641 1 89.56 87 LYS A C 1
ATOM 721 O O . LYS A 1 87 ? -16.625 20.969 19.812 1 89.56 87 LYS A O 1
ATOM 726 N N . THR A 1 88 ? -16.297 23.078 19.172 1 91.12 88 THR A N 1
ATOM 727 C CA . THR A 1 88 ? -17.672 23.25 18.719 1 91.12 88 THR A CA 1
ATOM 728 C C . THR A 1 88 ? -18.016 22.25 17.625 1 91.12 88 THR A C 1
ATOM 730 O O . THR A 1 88 ? -19.078 21.609 17.656 1 91.12 88 THR A O 1
ATOM 733 N N . MET A 1 89 ? -17.172 22.094 16.703 1 90.69 89 MET A N 1
ATOM 734 C CA . MET A 1 89 ? -17.391 21.188 15.586 1 90.69 89 MET A CA 1
ATOM 735 C C . MET A 1 89 ? -17.484 19.734 16.062 1 90.69 89 MET A C 1
ATOM 737 O O . MET A 1 89 ? -18.453 19.047 15.773 1 90.69 89 MET A O 1
ATOM 741 N N . PHE A 1 90 ? -16.531 19.281 16.844 1 89.19 90 PHE A N 1
ATOM 742 C CA . PHE A 1 90 ? -16.469 17.891 17.266 1 89.19 90 PHE A CA 1
ATOM 743 C C . PHE A 1 90 ? -17.625 17.547 18.188 1 89.19 90 PHE A C 1
ATOM 745 O O . PHE A 1 90 ? -18.062 16.391 18.25 1 89.19 90 PHE A O 1
ATOM 752 N N . SER A 1 91 ? -18.188 18.531 18.828 1 89.75 91 SER A N 1
ATOM 753 C CA . SER A 1 91 ? -19.281 18.297 19.766 1 89.75 91 SER A CA 1
ATOM 754 C C . SER A 1 91 ? -20.625 18.453 19.078 1 89.75 91 SER A C 1
ATOM 756 O O . SER A 1 91 ? -21.672 18.172 19.672 1 89.75 91 SER A O 1
ATOM 758 N N . SER A 1 92 ? -20.609 18.859 17.891 1 92.75 92 SER A N 1
ATOM 759 C CA . SER A 1 92 ? -21.859 19.078 17.188 1 92.75 92 SER A CA 1
ATOM 760 C C . SER A 1 92 ? -22.609 17.766 16.938 1 92.75 92 SER A C 1
ATOM 762 O O . SER A 1 92 ? -21.984 16.719 16.828 1 92.75 92 SER A O 1
ATOM 764 N N . GLN A 1 93 ? -23.938 17.875 16.797 1 94.25 93 GLN A N 1
ATOM 765 C CA . GLN A 1 93 ? -24.766 16.719 16.484 1 94.25 93 GLN A CA 1
ATOM 766 C C . GLN A 1 93 ? -24.391 16.109 15.141 1 94.25 93 GLN A C 1
ATOM 768 O O . GLN A 1 93 ? -24.359 14.883 15 1 94.25 93 GLN A O 1
ATOM 773 N N . HIS A 1 94 ? -24.062 16.953 14.211 1 94.69 94 HIS A N 1
ATOM 774 C CA . HIS A 1 94 ? -23.719 16.484 12.875 1 94.69 94 HIS A CA 1
ATOM 775 C C . HIS A 1 94 ? -22.484 15.594 12.906 1 94.69 94 HIS A C 1
ATOM 777 O O . HIS A 1 94 ? -22.484 14.5 12.328 1 94.69 94 HIS A O 1
ATOM 783 N N . VAL A 1 95 ? -21.469 16 13.578 1 92.25 95 VAL A N 1
ATOM 784 C CA . VAL A 1 95 ? -20.219 15.234 13.648 1 92.25 95 VAL A CA 1
ATOM 785 C C . VAL A 1 95 ? -20.453 13.977 14.477 1 92.25 95 VAL A C 1
ATOM 787 O O . VAL A 1 95 ? -20.047 12.883 14.078 1 92.25 95 VAL A O 1
ATOM 790 N N . ARG A 1 96 ? -21.203 14.031 15.555 1 92.06 96 ARG A N 1
ATOM 791 C CA . ARG A 1 96 ? -21.422 12.914 16.469 1 92.06 96 ARG A CA 1
ATOM 792 C C . ARG A 1 96 ? -22.297 11.844 15.82 1 92.06 96 ARG A C 1
ATOM 794 O O . ARG A 1 96 ? -22.109 10.648 16.062 1 92.06 96 ARG A O 1
ATOM 801 N N . GLU A 1 97 ? -23.172 12.273 14.977 1 94.88 97 GLU A N 1
ATOM 802 C CA . GLU A 1 97 ? -24.172 11.312 14.516 1 94.88 97 GLU A CA 1
ATOM 803 C C . GLU A 1 97 ? -23.938 10.93 13.062 1 94.88 97 GLU A C 1
ATOM 805 O O . GLU A 1 97 ? -24.438 9.906 12.594 1 94.88 97 GLU A O 1
ATOM 810 N N . LYS A 1 98 ? -23.25 11.789 12.391 1 94.81 98 LYS A N 1
ATOM 811 C CA . LYS A 1 98 ? -23.156 11.523 10.961 1 94.81 98 LYS A CA 1
ATOM 812 C C . LYS A 1 98 ? -21.703 11.328 10.539 1 94.81 98 LYS A C 1
ATOM 814 O O . LYS A 1 98 ? -21.359 10.305 9.945 1 94.81 98 LYS A O 1
ATOM 819 N N . VAL A 1 99 ? -20.781 12.281 10.828 1 94.25 99 VAL A N 1
ATOM 820 C CA . VAL A 1 99 ? -19.406 12.25 10.336 1 94.25 99 VAL A CA 1
ATOM 821 C C . VAL A 1 99 ? -18.625 11.148 11.055 1 94.25 99 VAL A C 1
ATOM 823 O O . VAL A 1 99 ? -18.062 10.258 10.414 1 94.25 99 VAL A O 1
ATOM 826 N N . GLY A 1 100 ? -18.609 11.117 12.414 1 92.44 100 GLY A N 1
ATOM 827 C CA . GLY A 1 100 ? -17.875 10.156 13.219 1 92.44 100 GLY A CA 1
ATOM 828 C C . GLY A 1 100 ? -18.25 8.719 12.914 1 92.44 100 GLY A C 1
ATOM 829 O O . GLY A 1 100 ? -17.406 7.922 12.5 1 92.44 100 GLY A O 1
ATOM 830 N N . PRO A 1 101 ? -19.578 8.367 13.016 1 94.38 101 PRO A N 1
ATOM 831 C CA . PRO A 1 101 ? -20.016 6.988 12.805 1 94.38 101 PRO A CA 1
ATOM 832 C C . PRO A 1 101 ? -19.75 6.488 11.391 1 94.38 101 PRO A C 1
ATOM 834 O O . PRO A 1 101 ? -19.609 5.281 11.18 1 94.38 101 PRO A O 1
ATOM 837 N N . ASP A 1 102 ? -19.562 7.375 10.445 1 96.81 102 ASP A N 1
ATOM 838 C CA . ASP A 1 102 ? -19.312 6.973 9.062 1 96.81 102 ASP A CA 1
ATOM 839 C C . ASP A 1 102 ? -17.922 6.387 8.906 1 96.81 102 ASP A C 1
ATOM 841 O O . ASP A 1 102 ? -17.641 5.664 7.945 1 96.81 102 ASP A O 1
ATOM 845 N N . GLY A 1 103 ? -16.984 6.703 9.867 1 95.81 103 GLY A N 1
ATOM 846 C CA . GLY A 1 103 ? -15.609 6.219 9.805 1 95.81 103 GLY A CA 1
ATOM 847 C C . GLY A 1 103 ? -15.508 4.707 9.719 1 95.81 103 GLY A C 1
ATOM 848 O O . GLY A 1 103 ? -14.602 4.176 9.086 1 95.81 103 GLY A O 1
ATOM 849 N N . ILE A 1 104 ? -16.469 3.98 10.297 1 95.31 104 ILE A N 1
ATOM 850 C CA . ILE A 1 104 ? -16.422 2.523 10.359 1 95.31 104 ILE A CA 1
ATOM 851 C C . ILE A 1 104 ? -16.547 1.942 8.953 1 95.31 104 ILE A C 1
ATOM 853 O O . ILE A 1 104 ? -16.172 0.791 8.719 1 95.31 104 ILE A O 1
ATOM 857 N N . ASN A 1 105 ? -16.969 2.744 7.996 1 97.19 105 ASN A N 1
ATOM 858 C CA . ASN A 1 105 ? -17.234 2.266 6.641 1 97.19 105 ASN A CA 1
ATOM 859 C C . ASN A 1 105 ? -15.961 2.295 5.789 1 97.19 105 ASN A C 1
ATOM 861 O O . ASN A 1 105 ? -15.953 1.779 4.672 1 97.19 105 ASN A O 1
ATOM 865 N N . PHE A 1 106 ? -14.812 2.855 6.355 1 97.69 106 PHE A N 1
ATOM 866 C CA . PHE A 1 106 ? -13.664 2.922 5.457 1 97.69 106 PHE A CA 1
ATOM 867 C C . PHE A 1 106 ? -12.359 2.863 6.238 1 97.69 106 PHE A C 1
ATOM 869 O O . PHE A 1 106 ? -11.297 2.619 5.664 1 97.69 106 PHE A O 1
ATOM 876 N N . SER A 1 107 ? -12.352 3.061 7.527 1 96.62 107 SER A N 1
ATOM 877 C CA . SER A 1 107 ? -11.102 3.295 8.242 1 96.62 107 SER A CA 1
ATOM 878 C C . SER A 1 107 ? -10.719 2.09 9.094 1 96.62 107 SER A C 1
ATOM 880 O O . SER A 1 107 ? -11.57 1.481 9.742 1 96.62 107 SER A O 1
ATOM 882 N N . ASP A 1 108 ? -9.484 1.683 9.047 1 95.88 108 ASP A N 1
ATOM 883 C CA . ASP A 1 108 ? -8.82 0.865 10.062 1 95.88 108 ASP A CA 1
ATOM 884 C C . ASP A 1 108 ? -8.422 1.707 11.273 1 95.88 108 ASP A C 1
ATOM 886 O O . ASP A 1 108 ? -7.332 2.287 11.297 1 95.88 108 ASP A O 1
ATOM 890 N N . PHE A 1 109 ? -9.234 1.758 12.281 1 93.19 109 PHE A N 1
ATOM 891 C CA . PHE A 1 109 ? -9.133 2.746 13.352 1 93.19 109 PHE A CA 1
ATOM 892 C C . PHE A 1 109 ? -7.832 2.58 14.125 1 93.19 109 PHE A C 1
ATOM 894 O O . PHE A 1 109 ? -7.164 3.564 14.438 1 93.19 109 PHE A O 1
ATOM 901 N N . GLY A 1 110 ? -7.484 1.402 14.359 1 91.75 110 GLY A N 1
ATOM 902 C CA . GLY A 1 110 ? -6.316 1.139 15.18 1 91.75 110 GLY A CA 1
ATOM 903 C C . GLY A 1 110 ? -5.023 1.624 14.555 1 91.75 110 GLY A C 1
ATOM 904 O O . GLY A 1 110 ? -4.016 1.792 15.25 1 91.75 110 GLY A O 1
ATOM 905 N N . SER A 1 111 ? -5.043 1.911 13.273 1 94 111 SER A N 1
ATOM 906 C CA . SER A 1 111 ? -3.814 2.27 12.57 1 94 111 SER A CA 1
ATOM 907 C C . SER A 1 111 ? -3.748 3.77 12.305 1 94 111 SER A C 1
ATOM 909 O O . SER A 1 111 ? -2.764 4.262 11.75 1 94 111 SER A O 1
ATOM 911 N N . ALA A 1 112 ? -4.758 4.547 12.664 1 95.38 112 ALA A N 1
ATOM 912 C CA . ALA A 1 112 ? -4.777 5.988 12.414 1 95.38 112 ALA A CA 1
ATOM 913 C C . ALA A 1 112 ? -3.666 6.695 13.188 1 95.38 112 ALA A C 1
ATOM 915 O O . ALA A 1 112 ? -3.369 6.336 14.328 1 95.38 112 ALA A O 1
ATOM 916 N N . LEU A 1 113 ? -3.051 7.727 12.586 1 96.75 113 LEU A N 1
ATOM 917 C CA . LEU A 1 113 ? -1.959 8.492 13.18 1 96.75 113 LEU A CA 1
ATOM 918 C C . LEU A 1 113 ? -2.299 9.977 13.227 1 96.75 113 LEU A C 1
ATOM 920 O O . LEU A 1 113 ? -1.8 10.758 12.414 1 96.75 113 LEU A O 1
ATOM 924 N N . PRO A 1 114 ? -3.096 10.398 14.18 1 95.5 114 PRO A N 1
ATOM 925 C CA . PRO A 1 114 ? -3.488 11.805 14.289 1 95.5 114 PRO A CA 1
ATOM 926 C C . PRO A 1 114 ? -2.447 12.664 15.008 1 95.5 114 PRO A C 1
ATOM 928 O O . PRO A 1 114 ? -1.814 12.195 15.961 1 95.5 114 PRO A O 1
ATOM 931 N N . VAL A 1 115 ? -2.277 13.867 14.539 1 95.44 115 VAL A N 1
ATOM 932 C CA . VAL A 1 115 ? -1.468 14.891 15.195 1 95.44 115 VAL A CA 1
ATOM 933 C C . VAL A 1 115 ? -2.113 16.266 15 1 95.44 115 VAL A C 1
ATOM 935 O O . VAL A 1 115 ? -2.471 16.641 13.883 1 95.44 115 VAL A O 1
ATOM 938 N N . THR A 1 116 ? -2.33 16.984 16.094 1 95.44 116 THR A N 1
ATOM 939 C CA . THR A 1 116 ? -2.779 18.375 16 1 95.44 116 THR A CA 1
ATOM 940 C C . THR A 1 116 ? -1.592 19.328 16.016 1 95.44 116 THR A C 1
ATOM 942 O O . THR A 1 116 ? -0.742 19.266 16.906 1 95.44 116 THR A O 1
ATOM 945 N N . VAL A 1 117 ? -1.617 20.219 14.961 1 96.19 117 VAL A N 1
ATOM 946 C CA . VAL A 1 117 ? -0.366 20.922 14.734 1 96.19 117 VAL A CA 1
ATOM 947 C C . VAL A 1 117 ? -0.659 22.391 14.406 1 96.19 117 VAL A C 1
ATOM 949 O O . VAL A 1 117 ? -1.819 22.781 14.25 1 96.19 117 VAL A O 1
ATOM 952 N N . GLN A 1 118 ? 0.409 23.141 14.398 1 95.19 118 GLN A N 1
ATOM 953 C CA . GLN A 1 118 ? 0.498 24.438 13.734 1 95.19 118 GLN A CA 1
ATOM 954 C C . GLN A 1 118 ? 1.543 24.422 12.625 1 95.19 118 GLN A C 1
ATOM 956 O O . GLN A 1 118 ? 2.59 23.781 12.758 1 95.19 118 GLN A O 1
ATOM 961 N N . GLU A 1 119 ? 1.252 25.125 11.57 1 95.25 119 GLU A N 1
ATOM 962 C CA . GLU A 1 119 ? 2.135 25.109 10.406 1 95.25 119 GLU A CA 1
ATOM 963 C C . GLU A 1 119 ? 3.039 26.328 10.383 1 95.25 119 GLU A C 1
ATOM 965 O O . GLU A 1 119 ? 2.646 27.406 10.836 1 95.25 119 GLU A O 1
ATOM 970 N N . ARG A 1 120 ? 4.172 26.172 9.867 1 94.44 120 ARG A N 1
ATOM 971 C CA . ARG A 1 120 ? 5.113 27.234 9.547 1 94.44 120 ARG A CA 1
ATOM 972 C C . ARG A 1 120 ? 5.77 27 8.195 1 94.44 120 ARG A C 1
ATOM 974 O O . ARG A 1 120 ? 6.316 25.922 7.941 1 94.44 120 ARG A O 1
ATOM 981 N N . ILE A 1 121 ? 5.707 27.969 7.391 1 93.81 121 ILE A N 1
ATOM 982 C CA . ILE A 1 121 ? 6.398 27.891 6.109 1 93.81 121 ILE A CA 1
ATOM 983 C C . ILE A 1 121 ? 7.906 28.031 6.324 1 93.81 121 ILE A C 1
ATOM 985 O O . ILE A 1 121 ? 8.352 28.953 7.031 1 93.81 121 ILE A O 1
ATOM 989 N N . ILE A 1 122 ? 8.648 27.172 5.754 1 95.31 122 ILE A N 1
ATOM 990 C CA . ILE A 1 122 ? 10.109 27.203 5.852 1 95.31 122 ILE A CA 1
ATOM 991 C C . ILE A 1 122 ? 10.703 27.688 4.535 1 95.31 122 ILE A C 1
ATOM 993 O O . ILE A 1 122 ? 10.539 27.047 3.492 1 95.31 122 ILE A O 1
ATOM 997 N N . PRO A 1 123 ? 11.336 28.844 4.559 1 89.62 123 PRO A N 1
ATOM 998 C CA . PRO A 1 123 ? 11.945 29.344 3.326 1 89.62 123 PRO A CA 1
ATOM 999 C C . PRO A 1 123 ? 13.062 28.438 2.805 1 89.62 123 PRO A C 1
ATOM 1001 O O . PRO A 1 123 ? 13.844 27.906 3.59 1 89.62 123 PRO A O 1
ATOM 1004 N N . LEU A 1 124 ? 12.938 28.109 1.594 1 85.94 124 LEU A N 1
ATOM 1005 C CA . LEU A 1 124 ? 14.023 27.406 0.914 1 85.94 124 LEU A CA 1
ATOM 1006 C C . LEU A 1 124 ? 14.844 28.359 0.062 1 85.94 124 LEU A C 1
ATOM 1008 O O . LEU A 1 124 ? 14.359 29.438 -0.321 1 85.94 124 LEU A O 1
ATOM 1012 N N . ASN A 1 125 ? 16.141 28.531 0.352 1 62.12 125 ASN A N 1
ATOM 1013 C CA . ASN A 1 125 ? 16.953 29.531 -0.33 1 62.12 125 ASN A CA 1
ATOM 1014 C C . ASN A 1 125 ? 16.344 29.922 -1.675 1 62.12 125 ASN A C 1
ATOM 1016 O O . ASN A 1 125 ? 15.453 29.25 -2.178 1 62.12 125 ASN A O 1
ATOM 1020 N N . LYS A 1 126 ? 17.266 30.359 -2.74 1 53 126 LYS A N 1
ATOM 1021 C CA . LYS A 1 126 ? 17.25 31.438 -3.719 1 53 126 LYS A CA 1
ATOM 1022 C C . LYS A 1 126 ? 15.945 31.422 -4.52 1 53 126 LYS A C 1
ATOM 1024 O O . LYS A 1 126 ? 15.258 32.438 -4.625 1 53 126 LYS A O 1
ATOM 1029 N N . SER A 1 127 ? 15.781 30.969 -5.684 1 46.88 127 SER A N 1
ATOM 1030 C CA . SER A 1 127 ? 14.977 31.359 -6.84 1 46.88 127 SER A CA 1
ATOM 1031 C C . SER A 1 127 ? 13.516 30.953 -6.664 1 46.88 127 SER A C 1
ATOM 1033 O O . SER A 1 127 ? 12.656 31.344 -7.453 1 46.88 127 SER A O 1
ATOM 1035 N N . VAL A 1 128 ? 13.164 29.875 -6 1 48.81 128 VAL A N 1
ATOM 1036 C CA . VAL A 1 128 ? 11.852 29.344 -6.332 1 48.81 128 VAL A CA 1
ATOM 1037 C C . VAL A 1 128 ? 10.828 29.797 -5.289 1 48.81 128 VAL A C 1
ATOM 1039 O O . VAL A 1 128 ? 10.617 29.109 -4.285 1 48.81 128 VAL A O 1
ATOM 1042 N N . ASN A 1 129 ? 11.039 31.062 -4.766 1 47.28 129 ASN A N 1
ATOM 1043 C CA . ASN A 1 129 ? 9.984 31.484 -3.852 1 47.28 129 ASN A CA 1
ATOM 1044 C C . ASN A 1 129 ? 8.602 31.359 -4.496 1 47.28 129 ASN A C 1
ATOM 1046 O O . ASN A 1 129 ? 8.195 32.219 -5.27 1 47.28 129 ASN A O 1
ATOM 1050 N N . ALA A 1 130 ? 8.156 30.266 -4.82 1 48.69 130 ALA A N 1
ATOM 1051 C CA . ALA A 1 130 ? 6.777 30.297 -5.305 1 48.69 130 ALA A CA 1
ATOM 1052 C C . ALA A 1 130 ? 5.852 30.953 -4.277 1 48.69 130 ALA A C 1
ATOM 1054 O O . ALA A 1 130 ? 6.059 30.812 -3.07 1 48.69 130 ALA A O 1
ATOM 1055 N N . SER A 1 131 ? 5.23 31.938 -4.578 1 45.66 131 SER A N 1
ATOM 1056 C CA . SER A 1 131 ? 4.203 32.625 -3.787 1 45.66 131 SER A CA 1
ATOM 1057 C C . SER A 1 131 ? 3.293 31.609 -3.094 1 45.66 131 SER A C 1
ATOM 1059 O O . SER A 1 131 ? 3.078 30.5 -3.602 1 45.66 131 SER A O 1
ATOM 1061 N N . SER A 1 132 ? 3.148 31.625 -1.767 1 46.81 132 SER A N 1
ATOM 1062 C CA . SER A 1 132 ? 2.232 30.906 -0.887 1 46.81 132 SER A CA 1
ATOM 1063 C C . SER A 1 132 ? 0.911 30.609 -1.588 1 46.81 132 SER A C 1
ATOM 1065 O O . SER A 1 132 ? 0.163 29.719 -1.166 1 46.81 132 SER A O 1
ATOM 1067 N N . GLU A 1 133 ? 0.507 31.547 -2.311 1 47.81 133 GLU A N 1
ATOM 1068 C CA . GLU A 1 133 ? -0.83 31.406 -2.879 1 47.81 133 GLU A CA 1
ATOM 1069 C C . GLU A 1 133 ? -0.971 30.094 -3.643 1 47.81 133 GLU A C 1
ATOM 1071 O O . GLU A 1 133 ? -2.084 29.609 -3.854 1 47.81 133 GLU A O 1
ATOM 1076 N N . ASP A 1 134 ? 0.185 29.5 -3.914 1 51.25 134 ASP A N 1
ATOM 1077 C CA . ASP A 1 134 ? 0.231 28.422 -4.891 1 51.25 134 ASP A CA 1
ATOM 1078 C C . ASP A 1 134 ? 0.038 27.062 -4.215 1 51.25 134 ASP A C 1
ATOM 1080 O O . ASP A 1 134 ? 0.018 26.031 -4.883 1 51.25 134 ASP A O 1
ATOM 1084 N N . VAL A 1 135 ? -0.012 27.078 -2.971 1 52.81 135 VAL A N 1
ATOM 1085 C CA . VAL A 1 135 ? -0.014 25.766 -2.324 1 52.81 135 VAL A CA 1
ATOM 1086 C C . VAL A 1 135 ? -1.364 25.094 -2.537 1 52.81 135 VAL A C 1
ATOM 1088 O O . VAL A 1 135 ? -1.43 23.875 -2.738 1 52.81 135 VAL A O 1
ATOM 1091 N N . ASP A 1 136 ? -2.434 26.016 -2.441 1 57 136 ASP A N 1
ATOM 1092 C CA . ASP A 1 136 ? -3.74 25.359 -2.482 1 57 136 ASP A CA 1
ATOM 1093 C C . ASP A 1 136 ? -4.344 25.438 -3.883 1 57 136 ASP A C 1
ATOM 1095 O O . ASP A 1 136 ? -4.949 26.438 -4.254 1 57 136 ASP A O 1
ATOM 1099 N N . THR A 1 137 ? -3.736 24.641 -4.746 1 59.03 137 THR A N 1
ATOM 1100 C CA . THR A 1 137 ? -4.332 24.594 -6.078 1 59.03 137 THR A CA 1
ATOM 1101 C C . THR A 1 137 ? -5.605 23.75 -6.07 1 59.03 137 THR A C 1
ATOM 1103 O O . THR A 1 137 ? -5.793 22.906 -5.191 1 59.03 137 THR A O 1
ATOM 1106 N N . LEU A 1 138 ? -6.566 24.172 -6.805 1 67.75 138 LEU A N 1
ATOM 1107 C CA . LEU A 1 138 ? -7.816 23.438 -6.98 1 67.75 138 LEU A CA 1
ATOM 1108 C C . LEU A 1 138 ? -7.559 22.062 -7.578 1 67.75 138 LEU A C 1
ATOM 1110 O O . LEU A 1 138 ? -8.352 21.141 -7.383 1 67.75 138 LEU A O 1
ATOM 1114 N N . SER A 1 139 ? -6.418 22 -8.156 1 69.19 139 SER A N 1
ATOM 1115 C CA . SER A 1 139 ? -6.066 20.703 -8.727 1 69.19 139 SER A CA 1
ATOM 1116 C C . SER A 1 139 ? -5.152 19.922 -7.797 1 69.19 139 SER A C 1
ATOM 1118 O O . SER A 1 139 ? -4.484 20.5 -6.938 1 69.19 139 SER A O 1
ATOM 1120 N N . GLY A 1 140 ? -5.285 18.656 -7.871 1 79.25 140 GLY A N 1
ATOM 1121 C CA . GLY A 1 140 ? -4.375 17.781 -7.141 1 79.25 140 GLY A CA 1
ATOM 1122 C C . GLY A 1 140 ? -2.918 18.156 -7.324 1 79.25 140 GLY A C 1
ATOM 1123 O O . GLY A 1 140 ? -2.496 18.516 -8.43 1 79.25 140 GLY A O 1
ATOM 1124 N N . CYS A 1 141 ? -2.211 18.25 -6.23 1 91.06 141 CYS A N 1
ATOM 1125 C CA . CYS A 1 141 ? -0.797 18.594 -6.273 1 91.06 141 CYS A CA 1
ATOM 1126 C C . CYS A 1 141 ? 0.055 17.531 -5.609 1 91.06 141 CYS A C 1
ATOM 1128 O O . CYS A 1 141 ? -0.329 16.969 -4.574 1 91.06 141 CYS A O 1
ATOM 1130 N N . PRO A 1 142 ? 1.2 17.25 -6.277 1 96.06 142 PRO A N 1
ATOM 1131 C CA . PRO A 1 142 ? 2.092 16.266 -5.648 1 96.06 142 PRO A CA 1
ATOM 1132 C C . PRO A 1 142 ? 2.699 16.781 -4.344 1 96.06 142 PRO A C 1
ATOM 1134 O O . PRO A 1 142 ? 3.162 17.922 -4.277 1 96.06 142 PRO A O 1
ATOM 1137 N N . VAL A 1 143 ? 2.627 16 -3.35 1 97.25 143 VAL A N 1
ATOM 1138 C CA . VAL A 1 143 ? 3.16 16.375 -2.041 1 97.25 143 VAL A CA 1
ATOM 1139 C C . VAL A 1 143 ? 3.857 15.172 -1.408 1 97.25 143 VAL A C 1
ATOM 1141 O O . VAL A 1 143 ? 3.492 14.023 -1.674 1 97.25 143 VAL A O 1
ATOM 1144 N N . ALA A 1 144 ? 4.887 15.398 -0.651 1 98.5 144 ALA A N 1
ATOM 1145 C CA . ALA A 1 144 ? 5.465 14.43 0.277 1 98.5 144 ALA A CA 1
ATOM 1146 C C . ALA A 1 144 ? 5.207 14.836 1.726 1 98.5 144 ALA A C 1
ATOM 1148 O O . ALA A 1 144 ? 5.301 16.016 2.068 1 98.5 144 ALA A O 1
ATOM 1149 N N . MET A 1 145 ? 4.758 13.945 2.523 1 98.81 145 MET A N 1
ATOM 1150 C CA . MET A 1 145 ? 4.586 14.125 3.963 1 98.81 145 MET A CA 1
ATOM 1151 C C . MET A 1 145 ? 5.602 13.297 4.742 1 98.81 145 MET A C 1
ATOM 1153 O O . MET A 1 145 ? 5.629 12.07 4.633 1 98.81 145 MET A O 1
ATOM 1157 N N . TYR A 1 146 ? 6.504 13.93 5.461 1 98.88 146 TYR A N 1
ATOM 1158 C CA . TYR A 1 146 ? 7.574 13.289 6.211 1 98.88 146 TYR A CA 1
ATOM 1159 C C . TYR A 1 146 ? 7.348 13.414 7.711 1 98.88 146 TYR A C 1
ATOM 1161 O O . TYR A 1 146 ? 7.449 14.516 8.266 1 98.88 146 TYR A O 1
ATOM 1169 N N . TYR A 1 147 ? 6.953 12.32 8.367 1 98.81 147 TYR A N 1
ATOM 1170 C CA . TYR A 1 147 ? 6.676 12.242 9.797 1 98.81 147 TYR A CA 1
ATOM 1171 C C . TYR A 1 147 ? 7.941 11.93 10.586 1 98.81 147 TYR A C 1
ATOM 1173 O O . TYR A 1 147 ? 8.594 10.914 10.344 1 98.81 147 TYR A O 1
ATOM 1181 N N . VAL A 1 148 ? 8.227 12.75 11.508 1 98.12 148 VAL A N 1
ATOM 1182 C CA . VAL A 1 148 ? 9.453 12.641 12.289 1 98.12 148 VAL A CA 1
ATOM 1183 C C . VAL A 1 148 ? 9.141 12.781 13.773 1 98.12 148 VAL A C 1
ATOM 1185 O O . VAL A 1 148 ? 8.203 13.484 14.148 1 98.12 148 VAL A O 1
ATOM 1188 N N . THR A 1 149 ? 9.883 12.078 14.594 1 97.12 149 THR A N 1
ATOM 1189 C CA . THR A 1 149 ? 9.906 12.297 16.031 1 97.12 149 THR A CA 1
ATOM 1190 C C . THR A 1 149 ? 11.281 12.773 16.484 1 97.12 149 THR A C 1
ATOM 1192 O O . THR A 1 149 ? 12.242 12 16.5 1 97.12 149 THR A O 1
ATOM 1195 N N . VAL A 1 150 ? 11.305 13.969 16.797 1 97.94 150 VAL A N 1
ATOM 1196 C CA . VAL A 1 150 ? 12.547 14.539 17.297 1 97.94 150 VAL A CA 1
ATOM 1197 C C . VAL A 1 150 ? 12.773 14.094 18.75 1 97.94 150 VAL A C 1
ATOM 1199 O O . VAL A 1 150 ? 11.898 14.266 19.594 1 97.94 150 VAL A O 1
ATOM 1202 N N . THR A 1 151 ? 13.891 13.523 19.047 1 97.06 151 THR A N 1
ATOM 1203 C CA . THR A 1 151 ? 14.164 12.961 20.359 1 97.06 151 THR A CA 1
ATOM 1204 C C . THR A 1 151 ? 15.305 13.719 21.047 1 97.06 151 THR A C 1
ATOM 1206 O O . THR A 1 151 ? 15.516 13.578 22.25 1 97.06 151 THR A O 1
ATOM 1209 N N . GLY A 1 152 ? 16 14.484 20.297 1 94.44 152 GLY A N 1
ATOM 1210 C CA . GLY A 1 152 ? 17.125 15.242 20.844 1 94.44 152 GLY A CA 1
ATOM 1211 C C . GLY A 1 152 ? 17.484 16.453 20 1 94.44 152 GLY A C 1
ATOM 1212 O O . GLY A 1 152 ? 17.078 16.547 18.844 1 94.44 152 GLY A O 1
ATOM 1213 N N . GLY A 1 153 ? 18.188 17.328 20.578 1 90.5 153 GLY A N 1
ATOM 1214 C CA . GLY A 1 153 ? 18.594 18.531 19.875 1 90.5 153 GLY A CA 1
ATOM 1215 C C . GLY A 1 153 ? 17.484 19.562 19.734 1 90.5 153 GLY A C 1
ATOM 1216 O O . GLY A 1 153 ? 16.375 19.359 20.234 1 90.5 153 GLY A O 1
ATOM 1217 N N . ASP A 1 154 ? 17.812 20.641 19.109 1 94.88 154 ASP A N 1
ATOM 1218 C CA . ASP A 1 154 ? 16.875 21.734 18.828 1 94.88 154 ASP A CA 1
ATOM 1219 C C . ASP A 1 154 ? 16.031 21.438 17.594 1 94.88 154 ASP A C 1
ATOM 1221 O O . ASP A 1 154 ? 16.578 21.156 16.516 1 94.88 154 ASP A O 1
ATOM 1225 N N . THR A 1 155 ? 14.742 21.469 17.75 1 96.88 155 THR A N 1
ATOM 1226 C CA . THR A 1 155 ? 13.828 21.203 16.641 1 96.88 155 THR A CA 1
ATOM 1227 C C . THR A 1 155 ? 14.125 22.141 15.477 1 96.88 155 THR A C 1
ATOM 1229 O O . THR A 1 155 ? 14.016 21.734 14.312 1 96.88 155 THR A O 1
ATOM 1232 N N . GLU A 1 156 ? 14.516 23.328 15.797 1 97.12 156 GLU A N 1
ATOM 1233 C CA . GLU A 1 156 ? 14.836 24.281 14.734 1 97.12 156 GLU A CA 1
ATOM 1234 C C . GLU A 1 156 ? 16.047 23.812 13.93 1 97.12 156 GLU A C 1
ATOM 1236 O O . GLU A 1 156 ? 16.109 24.031 12.719 1 97.12 156 GLU A O 1
ATOM 1241 N N . ASP A 1 157 ? 16.969 23.234 14.617 1 97.5 157 ASP A N 1
ATOM 1242 C CA . ASP A 1 157 ? 18.141 22.703 13.93 1 97.5 157 ASP A CA 1
ATOM 1243 C C . ASP A 1 157 ? 17.75 21.547 13.016 1 97.5 157 ASP A C 1
ATOM 1245 O O . ASP A 1 157 ? 18.297 21.391 11.922 1 97.5 157 ASP A O 1
ATOM 1249 N N . ILE A 1 158 ? 16.859 20.781 13.492 1 98.19 158 ILE A N 1
ATOM 1250 C CA . ILE A 1 158 ? 16.375 19.656 12.711 1 98.19 158 ILE A CA 1
ATOM 1251 C C . ILE A 1 158 ? 15.648 20.156 11.469 1 98.19 158 ILE A C 1
ATOM 1253 O O . ILE A 1 158 ? 15.883 19.656 10.359 1 98.19 158 ILE A O 1
ATOM 1257 N N . ILE A 1 159 ? 14.805 21.141 11.609 1 98.19 159 ILE A N 1
ATOM 1258 C CA . ILE A 1 159 ? 14.062 21.734 10.5 1 98.19 159 ILE A CA 1
ATOM 1259 C C . ILE A 1 159 ? 15.031 22.312 9.477 1 98.19 159 ILE A C 1
ATOM 1261 O O . ILE A 1 159 ? 14.914 22.047 8.273 1 98.19 159 ILE A O 1
ATOM 1265 N N . THR A 1 160 ? 15.984 23.047 9.953 1 97.25 160 THR A N 1
ATOM 1266 C CA . THR A 1 160 ? 16.984 23.656 9.078 1 97.25 160 THR A CA 1
ATOM 1267 C C . THR A 1 160 ? 17.797 22.578 8.359 1 97.25 160 THR A C 1
ATOM 1269 O O . THR A 1 160 ? 18.109 22.719 7.176 1 97.25 160 THR A O 1
ATOM 1272 N N . GLY A 1 161 ? 18.141 21.562 9.102 1 97.69 161 GLY A N 1
ATOM 1273 C CA . GLY A 1 161 ? 18.891 20.469 8.516 1 97.69 161 GLY A CA 1
ATOM 1274 C C . GLY A 1 161 ? 18.188 19.812 7.34 1 97.69 161 GLY A C 1
ATOM 1275 O O . GLY A 1 161 ? 18.781 19.609 6.285 1 97.69 161 GLY A O 1
ATOM 1276 N N . PHE A 1 162 ? 16.938 19.516 7.547 1 98.38 162 PHE A N 1
ATOM 1277 C CA . PHE A 1 162 ? 16.188 18.891 6.461 1 98.38 162 PHE A CA 1
ATOM 1278 C C . PHE A 1 162 ? 16.016 19.859 5.301 1 98.38 162 PHE A C 1
ATOM 1280 O O . PHE A 1 162 ? 16.109 19.469 4.137 1 98.38 162 PHE A O 1
ATOM 1287 N N . ALA A 1 163 ? 15.719 21.109 5.609 1 97.88 163 ALA A N 1
ATOM 1288 C CA . ALA A 1 163 ? 15.594 22.125 4.566 1 97.88 163 ALA A CA 1
ATOM 1289 C C . ALA A 1 163 ? 16.859 22.203 3.715 1 97.88 163 ALA A C 1
ATOM 1291 O O . ALA A 1 163 ? 16.781 22.281 2.488 1 97.88 163 ALA A O 1
ATOM 1292 N N . ASN A 1 164 ? 18 22.141 4.309 1 97.62 164 ASN A N 1
ATOM 1293 C CA . ASN A 1 164 ? 19.281 22.172 3.596 1 97.62 164 ASN A CA 1
ATOM 1294 C C . ASN A 1 164 ? 19.438 20.953 2.695 1 97.62 164 ASN A C 1
ATOM 1296 O O . ASN A 1 164 ? 19.906 21.062 1.56 1 97.62 164 ASN A O 1
ATOM 1300 N N . SER A 1 165 ? 19.094 19.797 3.225 1 98.25 165 SER A N 1
ATOM 1301 C CA . SER A 1 165 ? 19.172 18.578 2.42 1 98.25 165 SER A CA 1
ATOM 1302 C C . SER A 1 165 ? 18.25 18.656 1.208 1 98.25 165 SER A C 1
ATOM 1304 O O . SER A 1 165 ? 18.625 18.25 0.108 1 98.25 165 SER A O 1
ATOM 1306 N N . LEU A 1 166 ? 17.062 19.172 1.398 1 98 166 LEU A N 1
ATOM 1307 C CA . LEU A 1 166 ? 16.125 19.344 0.288 1 98 166 LEU A CA 1
ATOM 1308 C C . LEU A 1 166 ? 16.688 20.297 -0.756 1 98 166 LEU A C 1
ATOM 1310 O O . LEU A 1 166 ? 16.609 20.031 -1.958 1 98 166 LEU A O 1
ATOM 1314 N N . GLN A 1 167 ? 17.203 21.344 -0.267 1 95.88 167 GLN A N 1
ATOM 1315 C CA . GLN A 1 167 ? 17.781 22.328 -1.174 1 95.88 167 GLN A CA 1
ATOM 1316 C C . GLN A 1 167 ? 18.906 21.719 -2 1 95.88 167 GLN A C 1
ATOM 1318 O O . GLN A 1 167 ? 19.031 22 -3.193 1 95.88 167 GLN A O 1
ATOM 1323 N N . LYS A 1 168 ? 19.688 20.969 -1.399 1 96.75 168 LYS A N 1
ATOM 1324 C CA . LYS A 1 168 ? 20.859 20.344 -2.033 1 96.75 168 LYS A CA 1
ATOM 1325 C C . LYS A 1 168 ? 20.422 19.344 -3.107 1 96.75 168 LYS A C 1
ATOM 1327 O O . LYS A 1 168 ? 20.984 19.328 -4.203 1 96.75 168 LYS A O 1
ATOM 1332 N N . PHE A 1 169 ? 19.375 18.594 -2.873 1 97.44 169 PHE A N 1
ATOM 1333 C CA . PHE A 1 169 ? 19.078 17.453 -3.75 1 97.44 169 PHE A CA 1
ATOM 1334 C C . PHE A 1 169 ? 17.812 17.703 -4.555 1 97.44 169 PHE A C 1
ATOM 1336 O O . PHE A 1 169 ? 17.656 17.172 -5.652 1 97.44 169 PHE A O 1
ATOM 1343 N N . ALA A 1 170 ? 16.906 18.547 -3.965 1 95.62 170 ALA A N 1
ATOM 1344 C CA . ALA A 1 170 ? 15.586 18.672 -4.578 1 95.62 170 ALA A CA 1
ATOM 1345 C C . ALA A 1 170 ? 15.164 20.141 -4.676 1 95.62 170 ALA A C 1
ATOM 1347 O O . ALA A 1 170 ? 13.969 20.453 -4.676 1 95.62 170 ALA A O 1
ATOM 1348 N N . GLY A 1 171 ? 16.016 21.016 -4.664 1 92.31 171 GLY A N 1
ATOM 1349 C CA . GLY A 1 171 ? 15.734 22.453 -4.645 1 92.31 171 GLY A CA 1
ATOM 1350 C C . GLY A 1 171 ? 14.82 22.891 -5.77 1 92.31 171 GLY A C 1
ATOM 1351 O O . GLY A 1 171 ? 13.938 23.734 -5.574 1 92.31 171 GLY A O 1
ATOM 1352 N N . SER A 1 172 ? 14.969 22.359 -6.969 1 91.94 172 SER A N 1
ATOM 1353 C CA . SER A 1 172 ? 14.18 22.766 -8.133 1 91.94 172 SER A CA 1
ATOM 1354 C C . SER A 1 172 ? 12.82 22.078 -8.148 1 91.94 172 SER A C 1
ATOM 1356 O O . SER A 1 172 ? 11.906 22.516 -8.844 1 91.94 172 SER A O 1
ATOM 1358 N N . GLN A 1 173 ? 12.711 20.984 -7.375 1 93.5 173 GLN A N 1
ATOM 1359 C CA . GLN A 1 173 ? 11.492 20.188 -7.41 1 93.5 173 GLN A CA 1
ATOM 1360 C C . GLN A 1 173 ? 10.5 20.641 -6.352 1 93.5 173 GLN A C 1
ATOM 1362 O O . GLN A 1 173 ? 9.297 20.375 -6.449 1 93.5 173 GLN A O 1
ATOM 1367 N N . VAL A 1 174 ? 10.969 21.359 -5.359 1 94.5 174 VAL A N 1
ATOM 1368 C CA . VAL A 1 174 ? 10.133 21.719 -4.215 1 94.5 174 VAL A CA 1
ATOM 1369 C C . VAL A 1 174 ? 9.562 23.109 -4.41 1 94.5 174 VAL A C 1
ATOM 1371 O O . VAL A 1 174 ? 10.305 24.062 -4.668 1 94.5 174 VAL A O 1
ATOM 1374 N N . ARG A 1 175 ? 8.289 23.188 -4.293 1 92.19 175 ARG A N 1
ATOM 1375 C CA . ARG A 1 175 ? 7.613 24.484 -4.367 1 92.19 175 ARG A CA 1
ATOM 1376 C C . ARG A 1 175 ? 7.578 25.156 -3 1 92.19 175 ARG A C 1
ATOM 1378 O O . ARG A 1 175 ? 7.836 26.359 -2.893 1 92.19 175 ARG A O 1
ATOM 1385 N N . THR A 1 176 ? 7.195 24.406 -1.997 1 92.69 176 THR A N 1
ATOM 1386 C CA . THR A 1 176 ? 7.031 24.922 -0.643 1 92.69 176 THR A CA 1
ATOM 1387 C C . THR A 1 176 ? 7.324 23.844 0.389 1 92.69 176 THR A C 1
ATOM 1389 O O . THR A 1 176 ? 6.965 22.688 0.195 1 92.69 176 THR A O 1
ATOM 1392 N N . LEU A 1 177 ? 8.023 24.25 1.44 1 96.25 177 LEU A N 1
ATOM 1393 C CA . LEU A 1 177 ? 8.242 23.391 2.596 1 96.25 177 LEU A CA 1
ATOM 1394 C C . LEU A 1 177 ? 7.52 23.938 3.824 1 96.25 177 LEU A C 1
ATOM 1396 O O . LEU A 1 177 ? 7.668 25.109 4.168 1 96.25 177 LEU A O 1
ATOM 1400 N N . VAL A 1 178 ? 6.715 23.094 4.422 1 96.44 178 VAL A N 1
ATOM 1401 C CA . VAL A 1 178 ? 5.969 23.469 5.617 1 96.44 178 VAL A CA 1
ATOM 1402 C C . VAL A 1 178 ? 6.367 22.562 6.785 1 96.44 178 VAL A C 1
ATOM 1404 O O . VAL A 1 178 ? 6.414 21.344 6.641 1 96.44 178 VAL A O 1
ATOM 1407 N N . ALA A 1 179 ? 6.719 23.141 7.875 1 97.81 179 ALA A N 1
ATOM 1408 C CA . ALA A 1 179 ? 6.926 22.391 9.117 1 97.81 179 ALA A CA 1
ATOM 1409 C C . ALA A 1 179 ? 5.68 22.453 10 1 97.81 179 ALA A C 1
ATOM 1411 O O . ALA A 1 179 ? 5.141 23.531 10.266 1 97.81 179 ALA A O 1
ATOM 1412 N N . ASN A 1 180 ? 5.191 21.297 10.406 1 97.81 180 ASN A N 1
ATOM 1413 C CA . ASN A 1 180 ? 4.059 21.156 11.312 1 97.81 180 ASN A CA 1
ATOM 1414 C C . ASN A 1 180 ? 4.496 20.656 12.68 1 97.81 180 ASN A C 1
ATOM 1416 O O . ASN A 1 180 ? 5.059 19.562 12.797 1 97.81 180 ASN A O 1
ATOM 1420 N N . THR A 1 181 ? 4.23 21.422 13.695 1 97.19 181 THR A N 1
ATOM 1421 C CA . THR A 1 181 ? 4.613 21.047 15.055 1 97.19 181 THR A CA 1
ATOM 1422 C C . THR A 1 181 ? 3.393 21.016 15.969 1 97.19 181 THR A C 1
ATOM 1424 O O . THR A 1 181 ? 2.477 21.828 15.82 1 97.19 181 THR A O 1
ATOM 1427 N N . PRO A 1 182 ? 3.385 20.078 16.875 1 95.12 182 PRO A N 1
ATOM 1428 C CA . PRO A 1 182 ? 2.213 19.906 17.734 1 95.12 182 PRO A CA 1
ATOM 1429 C C . PRO A 1 182 ? 1.896 21.141 18.562 1 95.12 182 PRO A C 1
ATOM 1431 O O . PRO A 1 182 ? 2.807 21.875 18.953 1 95.12 182 PRO A O 1
ATOM 1434 N N . VAL A 1 183 ? 0.61 21.281 18.734 1 92.38 183 VAL A N 1
ATOM 1435 C CA . VAL A 1 183 ? 0.126 22.328 19.625 1 92.38 183 VAL A CA 1
ATOM 1436 C C . VAL A 1 183 ? -0.489 21.703 20.875 1 92.38 183 VAL A C 1
ATOM 1438 O O . VAL A 1 183 ? -1.051 20.609 20.812 1 92.38 183 VAL A O 1
ATOM 1441 N N . GLU A 1 184 ? -0.342 22.328 21.953 1 86.56 184 GLU A N 1
ATOM 1442 C CA . GLU A 1 184 ? -0.999 21.875 23.188 1 86.56 184 GLU A CA 1
ATOM 1443 C C . GLU A 1 184 ? -2.422 22.422 23.281 1 86.56 184 GLU A C 1
ATOM 1445 O O . GLU A 1 184 ? -2.635 23.641 23.219 1 86.56 184 GLU A O 1
ATOM 1450 N N . LEU A 1 185 ? -3.311 21.484 23.266 1 87.25 185 LEU A N 1
ATOM 1451 C CA . LEU A 1 185 ? -4.711 21.875 23.391 1 87.25 185 LEU A CA 1
ATOM 1452 C C . LEU A 1 185 ? -5.293 21.391 24.719 1 87.25 185 LEU A C 1
ATOM 1454 O O . LEU A 1 185 ? -4.699 20.547 25.391 1 87.25 185 LEU A O 1
ATOM 1458 N N . SER A 1 186 ? -6.398 21.969 25.109 1 83.06 186 SER A N 1
ATOM 1459 C CA . SER A 1 186 ? -7.117 21.562 26.312 1 83.06 186 SER A CA 1
ATOM 1460 C C . SER A 1 186 ? -7.879 20.266 26.078 1 83.06 186 SER A C 1
ATOM 1462 O O . SER A 1 186 ? -8.141 19.516 27.016 1 83.06 186 SER A O 1
ATOM 1464 N N . LEU A 1 187 ? -8.188 19.984 24.875 1 77.81 187 LEU A N 1
ATOM 1465 C CA . LEU A 1 187 ? -8.875 18.766 24.484 1 77.81 187 LEU A CA 1
ATOM 1466 C C . LEU A 1 187 ? -7.934 17.828 23.719 1 77.81 187 LEU A C 1
ATOM 1468 O O . LEU A 1 187 ? -6.91 18.281 23.188 1 77.81 187 LEU A O 1
ATOM 1472 N N . ASN A 1 188 ? -8.344 16.469 23.844 1 78.31 188 ASN A N 1
ATOM 1473 C CA . ASN A 1 188 ? -7.621 15.492 23.047 1 78.31 188 ASN A CA 1
ATOM 1474 C C . ASN A 1 188 ? -8.414 15.086 21.812 1 78.31 188 ASN A C 1
ATOM 1476 O O . ASN A 1 188 ? -9.125 14.078 21.828 1 78.31 188 ASN A O 1
ATOM 1480 N N . PRO A 1 189 ? -8.203 15.719 20.766 1 76.94 189 PRO A N 1
ATOM 1481 C CA . PRO A 1 189 ? -8.984 15.391 19.562 1 76.94 189 PRO A CA 1
ATOM 1482 C C . PRO A 1 189 ? -8.539 14.086 18.906 1 76.94 189 PRO A C 1
ATOM 1484 O O . PRO A 1 189 ? -9.25 13.547 18.062 1 76.94 189 PRO A O 1
ATOM 1487 N N . ASP A 1 190 ? -7.441 13.539 19.328 1 76.81 190 ASP A N 1
ATOM 1488 C CA . ASP A 1 190 ? -6.91 12.328 18.719 1 76.81 190 ASP A CA 1
ATOM 1489 C C . ASP A 1 190 ? -7.809 11.125 19 1 76.81 190 ASP A C 1
ATOM 1491 O O . ASP A 1 190 ? -7.883 10.195 18.188 1 76.81 190 ASP A O 1
ATOM 1495 N N . ALA A 1 191 ? -8.484 11.156 20.094 1 76.25 191 ALA A N 1
ATOM 1496 C CA . ALA A 1 191 ? -9.328 10.047 20.516 1 76.25 191 ALA A CA 1
ATOM 1497 C C . ALA A 1 191 ? -10.477 9.828 19.531 1 76.25 191 ALA A C 1
ATOM 1499 O O . ALA A 1 191 ? -10.984 8.711 19.391 1 76.25 191 ALA A O 1
ATOM 1500 N N . TYR A 1 192 ? -10.766 10.859 18.844 1 78.38 192 TYR A N 1
ATOM 1501 C CA . TYR A 1 192 ? -11.883 10.828 17.891 1 78.38 192 TYR A CA 1
ATOM 1502 C C . TYR A 1 192 ? -11.602 9.852 16.75 1 78.38 192 TYR A C 1
ATOM 1504 O O . TYR A 1 192 ? -12.531 9.305 16.172 1 78.38 192 TYR A O 1
ATOM 1512 N N . PHE A 1 193 ? -10.391 9.547 16.531 1 81.12 193 PHE A N 1
ATOM 1513 C CA . PHE A 1 193 ? -10.039 8.766 15.359 1 81.12 193 PHE A CA 1
ATOM 1514 C C . PHE A 1 193 ? -9.734 7.324 15.734 1 81.12 193 PHE A C 1
ATOM 1516 O O . PHE A 1 193 ? -9.305 6.531 14.891 1 81.12 193 PHE A O 1
ATOM 1523 N N . GLY A 1 194 ? -9.969 6.898 17 1 77.31 194 GLY A N 1
ATOM 1524 C CA . GLY A 1 194 ? -9.891 5.516 17.453 1 77.31 194 GLY A CA 1
ATOM 1525 C C . GLY A 1 194 ? -8.492 4.941 17.359 1 77.31 194 GLY A C 1
ATOM 1526 O O . GLY A 1 194 ? -8.32 3.736 17.172 1 77.31 194 GLY A O 1
ATOM 1527 N N . SER A 1 195 ? -7.492 5.691 17.469 1 84.31 195 SER A N 1
ATOM 1528 C CA . SER A 1 195 ? -6.102 5.285 17.281 1 84.31 195 SER A CA 1
ATOM 1529 C C . SER A 1 195 ? -5.617 4.418 18.438 1 84.31 195 SER A C 1
ATOM 1531 O O . SER A 1 195 ? -6.035 4.609 19.578 1 84.31 195 SER A O 1
ATOM 1533 N N . ASN A 1 196 ? -4.789 3.498 18.062 1 89.81 196 ASN A N 1
ATOM 1534 C CA . ASN A 1 196 ? -4.125 2.668 19.062 1 89.81 196 ASN A CA 1
ATOM 1535 C C . ASN A 1 196 ? -3.238 3.5 19.984 1 89.81 196 ASN A C 1
ATOM 1537 O O . ASN A 1 196 ? -2.408 4.281 19.516 1 89.81 196 ASN A O 1
ATOM 1541 N N . PRO A 1 197 ? -3.42 3.363 21.281 1 89.12 197 PRO A N 1
ATOM 1542 C CA . PRO A 1 197 ? -2.621 4.184 22.188 1 89.12 197 PRO A CA 1
ATOM 1543 C C . PRO A 1 197 ? -1.127 3.889 22.094 1 89.12 197 PRO A C 1
ATOM 1545 O O . PRO A 1 197 ? -0.304 4.707 22.516 1 89.12 197 PRO A O 1
ATOM 1548 N N . ASP A 1 198 ? -0.728 2.732 21.547 1 90.56 198 ASP A N 1
ATOM 1549 C CA . ASP A 1 198 ? 0.679 2.355 21.453 1 90.56 198 ASP A CA 1
ATOM 1550 C C . ASP A 1 198 ? 1.292 2.846 20.141 1 90.56 198 ASP A C 1
ATOM 1552 O O . ASP A 1 198 ? 2.447 2.543 19.844 1 90.56 198 ASP A O 1
ATOM 1556 N N . ARG A 1 199 ? 0.512 3.58 19.359 1 91.94 199 ARG A N 1
ATOM 1557 C CA . ARG A 1 199 ? 1.027 4.121 18.109 1 91.94 199 ARG A CA 1
ATOM 1558 C C . ARG A 1 199 ? 2.172 5.098 18.359 1 91.94 199 ARG A C 1
ATOM 1560 O O . ARG A 1 199 ? 2.271 5.676 19.453 1 91.94 199 ARG A O 1
ATOM 1567 N N . PRO A 1 200 ? 3.012 5.297 17.375 1 93.44 200 PRO A N 1
ATOM 1568 C CA . PRO A 1 200 ? 4.031 6.332 17.547 1 93.44 200 PRO A CA 1
ATOM 1569 C C . PRO A 1 200 ? 3.443 7.742 17.594 1 93.44 200 PRO A C 1
ATOM 1571 O O . PRO A 1 200 ? 2.41 7.996 16.969 1 93.44 200 PRO A O 1
ATOM 1574 N N . LYS A 1 201 ? 4.039 8.531 18.312 1 92.75 201 LYS A N 1
ATOM 1575 C CA . LYS A 1 201 ? 3.695 9.945 18.344 1 92.75 201 LYS A CA 1
ATOM 1576 C C . LYS A 1 201 ? 4.723 10.781 17.578 1 92.75 201 LYS A C 1
ATOM 1578 O O . LYS A 1 201 ? 5.926 10.578 17.734 1 92.75 201 LYS A O 1
ATOM 1583 N N . PHE A 1 202 ? 4.242 11.641 16.781 1 96.88 202 PHE A N 1
ATOM 1584 C CA . PHE A 1 202 ? 5.105 12.477 15.961 1 96.88 202 PHE A CA 1
ATOM 1585 C C . PHE A 1 202 ? 5.059 13.922 16.422 1 96.88 202 PHE A C 1
ATOM 1587 O O . PHE A 1 202 ? 3.99 14.438 16.766 1 96.88 202 PHE A O 1
ATOM 1594 N N . ASN A 1 203 ? 6.219 14.539 16.484 1 97.94 203 ASN A N 1
ATOM 1595 C CA . ASN A 1 203 ? 6.238 15.922 16.953 1 97.94 203 ASN A CA 1
ATOM 1596 C C . ASN A 1 203 ? 6.805 16.859 15.891 1 97.94 203 ASN A C 1
ATOM 1598 O O . ASN A 1 203 ? 7.09 18.031 16.172 1 97.94 203 ASN A O 1
ATOM 1602 N N . LEU A 1 204 ? 7 16.391 14.695 1 98.56 204 LEU A N 1
ATOM 1603 C CA . LEU A 1 204 ? 7.391 17.188 13.539 1 98.56 204 LEU A CA 1
ATOM 1604 C C . LEU A 1 204 ? 6.977 16.5 12.242 1 98.56 204 LEU A C 1
ATOM 1606 O O . LEU A 1 204 ? 7.398 15.375 11.969 1 98.56 204 LEU A O 1
ATOM 1610 N N . ILE A 1 205 ? 6.156 17.125 11.461 1 98.75 205 ILE A N 1
ATOM 1611 C CA . ILE A 1 205 ? 5.758 16.625 10.148 1 98.75 205 ILE A CA 1
ATOM 1612 C C . ILE A 1 205 ? 6.098 17.672 9.078 1 98.75 205 ILE A C 1
ATOM 1614 O O . ILE A 1 205 ? 5.695 18.828 9.18 1 98.75 205 ILE A O 1
ATOM 1618 N N . PHE A 1 206 ? 6.855 17.281 8.102 1 98.69 206 PHE A N 1
ATOM 1619 C CA . PHE A 1 206 ? 7.121 18.141 6.957 1 98.69 206 PHE A CA 1
ATOM 1620 C C . PHE A 1 206 ? 6.121 17.875 5.836 1 98.69 206 PHE A C 1
ATOM 1622 O O . PHE A 1 206 ? 5.879 16.719 5.473 1 98.69 206 PHE A O 1
ATOM 1629 N N . SER A 1 207 ? 5.508 18.906 5.371 1 97.94 207 SER A N 1
ATOM 1630 C CA . SER A 1 207 ? 4.809 18.875 4.09 1 97.94 207 SER A CA 1
ATOM 1631 C C . SER A 1 207 ? 5.664 19.484 2.979 1 97.94 207 SER A C 1
ATOM 1633 O O . SER A 1 207 ? 5.984 20.672 3.014 1 97.94 207 SER A O 1
ATOM 1635 N N . ILE A 1 208 ? 6.012 18.672 2.051 1 97.5 208 ILE A N 1
ATOM 1636 C CA . ILE A 1 208 ? 6.836 19.109 0.927 1 97.5 208 ILE A CA 1
ATOM 1637 C C . ILE A 1 208 ? 5.98 19.188 -0.336 1 97.5 208 ILE A C 1
ATOM 1639 O O . ILE A 1 208 ? 5.672 18.172 -0.953 1 97.5 208 ILE A O 1
ATOM 1643 N N . HIS A 1 209 ? 5.594 20.328 -0.713 1 95.69 209 HIS A N 1
ATOM 1644 C CA . HIS A 1 209 ? 4.844 20.516 -1.948 1 95.69 209 HIS A CA 1
ATOM 1645 C C . HIS A 1 209 ? 5.766 20.469 -3.164 1 95.69 209 HIS A C 1
ATOM 1647 O O . HIS A 1 209 ? 6.719 21.25 -3.256 1 95.69 209 HIS A O 1
ATOM 1653 N N . LEU A 1 210 ? 5.461 19.625 -4.066 1 95.44 210 LEU A N 1
ATOM 1654 C CA . LEU A 1 210 ? 6.355 19.344 -5.184 1 95.44 210 LEU A CA 1
ATOM 1655 C C . LEU A 1 210 ? 5.801 19.906 -6.488 1 95.44 210 LEU A C 1
ATOM 1657 O O . LEU A 1 210 ? 4.59 20.094 -6.617 1 95.44 210 LEU A O 1
ATOM 1661 N N . ARG A 1 211 ? 6.664 20.078 -7.449 1 91.31 211 ARG A N 1
ATOM 1662 C CA . ARG A 1 211 ? 6.285 20.609 -8.758 1 91.31 211 ARG A CA 1
ATOM 1663 C C . ARG A 1 211 ? 5.762 19.5 -9.664 1 91.31 211 ARG A C 1
ATOM 1665 O O . ARG A 1 211 ? 4.902 19.75 -10.516 1 91.31 211 ARG A O 1
ATOM 1672 N N . ASP A 1 212 ? 6.316 18.359 -9.453 1 91.06 212 ASP A N 1
ATOM 1673 C CA . ASP A 1 212 ? 5.93 17.25 -10.328 1 91.06 212 ASP A CA 1
ATOM 1674 C C . ASP A 1 212 ? 5.984 15.914 -9.578 1 91.06 212 ASP A C 1
ATOM 1676 O O . ASP A 1 212 ? 6.723 15.781 -8.602 1 91.06 212 ASP A O 1
ATOM 1680 N N . LYS A 1 213 ? 5.223 14.938 -10.094 1 90.75 213 LYS A N 1
ATOM 1681 C CA . LYS A 1 213 ? 5.129 13.617 -9.477 1 90.75 213 LYS A CA 1
ATOM 1682 C C . LYS A 1 213 ? 6.445 12.852 -9.602 1 90.75 213 LYS A C 1
ATOM 1684 O O . LYS A 1 213 ? 6.668 11.867 -8.898 1 90.75 213 LYS A O 1
ATOM 1689 N N . GLN A 1 214 ? 7.309 13.312 -10.469 1 90.94 214 GLN A N 1
ATOM 1690 C CA . GLN A 1 214 ? 8.539 12.578 -10.758 1 90.94 214 GLN A CA 1
ATOM 1691 C C . GLN A 1 214 ? 9.656 12.992 -9.797 1 90.94 214 GLN A C 1
ATOM 1693 O O . GLN A 1 214 ? 10.797 12.539 -9.93 1 90.94 214 GLN A O 1
ATOM 1698 N N . SER A 1 215 ? 9.336 13.75 -8.758 1 93.12 215 SER A N 1
ATOM 1699 C CA . SER A 1 215 ? 10.336 14.336 -7.875 1 93.12 215 SER A CA 1
ATOM 1700 C C . SER A 1 215 ? 10.641 13.422 -6.695 1 93.12 215 SER A C 1
ATOM 1702 O O . SER A 1 215 ? 11.398 13.789 -5.797 1 93.12 215 SER A O 1
ATOM 1704 N N . VAL A 1 216 ? 10.078 12.227 -6.633 1 96.44 216 VAL A N 1
ATOM 1705 C CA . VAL A 1 216 ? 10.188 11.32 -5.492 1 96.44 216 VAL A CA 1
ATOM 1706 C C . VAL A 1 216 ? 11.656 10.977 -5.242 1 96.44 216 VAL A C 1
ATOM 1708 O O . VAL A 1 216 ? 12.125 11.031 -4.102 1 96.44 216 VAL A O 1
ATOM 1711 N N . GLY A 1 217 ? 12.422 10.688 -6.32 1 97.44 217 GLY A N 1
ATOM 1712 C CA . GLY A 1 217 ? 13.812 10.273 -6.184 1 97.44 217 GLY A CA 1
ATOM 1713 C C . GLY A 1 217 ? 14.688 11.312 -5.516 1 97.44 217 GLY A C 1
ATOM 1714 O O . GLY A 1 217 ? 15.477 10.992 -4.629 1 97.44 217 GLY A O 1
ATOM 1715 N N . GLU A 1 218 ? 14.508 12.562 -5.895 1 98 218 GLU A N 1
ATOM 1716 C CA . GLU A 1 218 ? 15.312 13.641 -5.332 1 98 218 GLU A CA 1
ATOM 1717 C C . GLU A 1 218 ? 14.969 13.883 -3.867 1 98 218 GLU A C 1
ATOM 1719 O O . GLU A 1 218 ? 15.859 14.148 -3.053 1 98 218 GLU A O 1
ATOM 1724 N N . VAL A 1 219 ? 13.727 13.805 -3.531 1 98.56 219 VAL A N 1
ATOM 1725 C CA . VAL A 1 219 ? 13.32 13.984 -2.143 1 98.56 219 VAL A CA 1
ATOM 1726 C C . VAL A 1 219 ? 13.867 12.844 -1.288 1 98.56 219 VAL A C 1
ATOM 1728 O O . VAL A 1 219 ? 14.305 13.062 -0.155 1 98.56 219 VAL A O 1
ATOM 1731 N N . ARG A 1 220 ? 13.906 11.609 -1.853 1 98.75 220 ARG A N 1
ATOM 1732 C CA . ARG A 1 220 ? 14.445 10.461 -1.135 1 98.75 220 ARG A CA 1
ATOM 1733 C C . ARG A 1 220 ? 15.938 10.625 -0.874 1 98.75 220 ARG A C 1
ATOM 1735 O O . ARG A 1 220 ? 16.438 10.258 0.194 1 98.75 220 ARG A O 1
ATOM 1742 N N . LYS A 1 221 ? 16.641 11.148 -1.828 1 98.62 221 LYS A N 1
ATOM 1743 C CA . LYS A 1 221 ? 18.062 11.43 -1.614 1 98.62 221 LYS A CA 1
ATOM 1744 C C . LYS A 1 221 ? 18.25 12.422 -0.473 1 98.62 221 LYS A C 1
ATOM 1746 O O . LYS A 1 221 ? 19.125 12.234 0.378 1 98.62 221 LYS A O 1
ATOM 1751 N N . ALA A 1 222 ? 17.438 13.461 -0.491 1 98.69 222 ALA A N 1
ATOM 1752 C CA . ALA A 1 222 ? 17.5 14.453 0.58 1 98.69 222 ALA A CA 1
ATOM 1753 C C . ALA A 1 222 ? 17.203 13.812 1.934 1 98.69 222 ALA A C 1
ATOM 1755 O O . ALA A 1 222 ? 17.875 14.094 2.926 1 98.69 222 ALA A O 1
ATOM 1756 N N . GLN A 1 223 ? 16.172 12.977 1.978 1 98.75 223 GLN A N 1
ATOM 1757 C CA . GLN A 1 223 ? 15.797 12.273 3.199 1 98.75 223 GLN A CA 1
ATOM 1758 C C . GLN A 1 223 ? 16.953 11.445 3.736 1 98.75 223 GLN A C 1
ATOM 1760 O O . GLN A 1 223 ? 17.25 11.484 4.93 1 98.75 223 GLN A O 1
ATOM 1765 N N . LYS A 1 224 ? 17.594 10.703 2.842 1 98.12 224 LYS A N 1
ATOM 1766 C CA . LYS A 1 224 ? 18.688 9.828 3.248 1 98.12 224 LYS A CA 1
ATOM 1767 C C . LYS A 1 224 ? 19.859 10.633 3.801 1 98.12 224 LYS A C 1
ATOM 1769 O O . LYS A 1 224 ? 20.438 10.266 4.82 1 98.12 224 LYS A O 1
ATOM 1774 N N . GLU A 1 225 ? 20.172 11.68 3.123 1 98.5 225 GLU A N 1
ATOM 1775 C CA . GLU A 1 225 ? 21.234 12.547 3.611 1 98.5 225 GLU A CA 1
ATOM 1776 C C . GLU A 1 225 ? 20.906 13.117 4.984 1 98.5 225 GLU A C 1
ATOM 1778 O O . GLU A 1 225 ? 21.75 13.125 5.883 1 98.5 225 GLU A O 1
ATOM 1783 N N . PHE A 1 226 ? 19.703 13.633 5.105 1 98.62 226 PHE A N 1
ATOM 1784 C CA . PHE A 1 226 ? 19.234 14.211 6.355 1 98.62 226 PHE A CA 1
ATOM 1785 C C . PHE A 1 226 ? 19.297 13.195 7.492 1 98.62 226 PHE A C 1
ATOM 1787 O O . PHE A 1 226 ? 19.797 13.508 8.578 1 98.62 226 PHE A O 1
ATOM 1794 N N . GLU A 1 227 ? 18.844 11.961 7.254 1 98.25 227 GLU A N 1
ATOM 1795 C CA . GLU A 1 227 ? 18.812 10.938 8.297 1 98.25 227 GLU A CA 1
ATOM 1796 C C . GLU A 1 227 ? 20.219 10.477 8.664 1 98.25 227 GLU A C 1
ATOM 1798 O O . GLU A 1 227 ? 20.469 10.086 9.805 1 98.25 227 GLU A O 1
ATOM 1803 N N . ALA A 1 228 ? 21.156 10.531 7.707 1 97.94 228 ALA A N 1
ATOM 1804 C CA . ALA A 1 228 ? 22.547 10.211 8.008 1 97.94 228 ALA A CA 1
ATOM 1805 C C . ALA A 1 228 ? 23.156 11.242 8.961 1 97.94 228 ALA A C 1
ATOM 1807 O O . ALA A 1 228 ? 23.922 10.891 9.852 1 97.94 228 ALA A O 1
ATOM 1808 N N . ALA A 1 229 ? 22.75 12.438 8.805 1 97.75 229 ALA A N 1
ATOM 1809 C CA . ALA A 1 229 ? 23.359 13.531 9.57 1 97.75 229 ALA A CA 1
ATOM 1810 C C . ALA A 1 229 ? 22.641 13.719 10.906 1 97.75 229 ALA A C 1
ATOM 1812 O O . ALA A 1 229 ? 23.281 14.023 11.914 1 97.75 229 ALA A O 1
ATOM 1813 N N . TYR A 1 230 ? 21.344 13.523 10.922 1 97.31 230 TYR A N 1
ATOM 1814 C CA . TYR A 1 230 ? 20.547 13.922 12.086 1 97.31 230 TYR A CA 1
ATOM 1815 C C . TYR A 1 230 ? 19.891 12.719 12.734 1 97.31 230 TYR A C 1
ATOM 1817 O O . TYR A 1 230 ? 19.062 12.875 13.641 1 97.31 230 TYR A O 1
ATOM 1825 N N . GLY A 1 231 ? 20.203 11.523 12.297 1 95.94 231 GLY A N 1
ATOM 1826 C CA . GLY A 1 231 ? 19.547 10.312 12.758 1 95.94 231 GLY A CA 1
ATOM 1827 C C . GLY A 1 231 ? 19.641 10.109 14.258 1 95.94 231 GLY A C 1
ATOM 1828 O O . GLY A 1 231 ? 18.766 9.484 14.867 1 95.94 231 GLY A O 1
ATOM 1829 N N . ALA A 1 232 ? 20.641 10.664 14.891 1 96.44 232 ALA A N 1
ATOM 1830 C CA . ALA A 1 232 ? 20.844 10.516 16.328 1 96.44 232 ALA A CA 1
ATOM 1831 C C . ALA A 1 232 ? 19.859 11.383 17.109 1 96.44 232 ALA A C 1
ATOM 1833 O O . ALA A 1 232 ? 19.625 11.148 18.297 1 96.44 232 ALA A O 1
ATOM 1834 N N . ASN A 1 233 ? 19.266 12.352 16.453 1 97.62 233 ASN A N 1
ATOM 1835 C CA . ASN A 1 233 ? 18.391 13.305 17.125 1 97.62 233 ASN A CA 1
ATOM 1836 C C . ASN A 1 233 ? 16.922 13.031 16.797 1 97.62 233 ASN A C 1
ATOM 1838 O O . ASN A 1 233 ? 16.047 13.805 17.172 1 97.62 233 ASN A O 1
ATOM 1842 N N . ILE A 1 234 ? 16.672 11.977 16.016 1 97.06 234 ILE A N 1
ATOM 1843 C CA . ILE A 1 234 ? 15.297 11.625 15.719 1 97.06 234 ILE A CA 1
ATOM 1844 C C . ILE A 1 234 ? 15.078 10.133 15.953 1 97.06 234 ILE A C 1
ATOM 1846 O O . ILE A 1 234 ? 16.031 9.352 15.953 1 97.06 234 ILE A O 1
ATOM 1850 N N . ASN A 1 235 ? 13.844 9.742 16.234 1 96.5 235 ASN A N 1
ATOM 1851 C CA . ASN A 1 235 ? 13.453 8.336 16.312 1 96.5 235 ASN A CA 1
ATOM 1852 C C . ASN A 1 235 ? 13.266 7.738 14.914 1 96.5 235 ASN A C 1
ATOM 1854 O O . ASN A 1 235 ? 12.172 7.777 14.359 1 96.5 235 ASN A O 1
ATOM 1858 N N . LEU A 1 236 ? 14.328 7.18 14.344 1 95.12 236 LEU A N 1
ATOM 1859 C CA . LEU A 1 236 ? 14.297 6.699 12.969 1 95.12 236 LEU A CA 1
ATOM 1860 C C . LEU A 1 236 ? 13.289 5.57 12.805 1 95.12 236 LEU A C 1
ATOM 1862 O O . LEU A 1 236 ? 12.484 5.578 11.875 1 95.12 236 LEU A O 1
ATOM 1866 N N . PRO A 1 237 ? 13.18 4.652 13.742 1 93.25 237 PRO A N 1
ATOM 1867 C CA . PRO A 1 237 ? 12.211 3.562 13.578 1 93.25 237 PRO A CA 1
ATOM 1868 C C . PRO A 1 237 ? 10.773 4.059 13.477 1 93.25 237 PRO A C 1
ATOM 1870 O O . PRO A 1 237 ? 9.938 3.42 12.828 1 93.25 237 PRO A O 1
ATOM 1873 N N . ASN A 1 238 ? 10.484 5.238 14.016 1 93.25 238 ASN A N 1
ATOM 1874 C CA . ASN A 1 238 ? 9.117 5.742 14 1 93.25 238 ASN A CA 1
ATOM 1875 C C . ASN A 1 238 ? 8.93 6.836 12.945 1 93.25 238 ASN A C 1
ATOM 1877 O O . ASN A 1 238 ? 7.902 7.512 12.922 1 93.25 238 ASN A O 1
ATOM 1881 N N . SER A 1 239 ? 9.93 7.043 12.117 1 96.75 239 SER A N 1
ATOM 1882 C CA . SER A 1 239 ? 9.805 8.039 11.055 1 96.75 239 SER A CA 1
ATOM 1883 C C . SER A 1 239 ? 9.414 7.387 9.734 1 96.75 239 SER A C 1
ATOM 1885 O O . SER A 1 239 ? 9.789 6.246 9.461 1 96.75 239 SER A O 1
ATOM 1887 N N . TRP A 1 240 ? 8.688 8.109 8.93 1 98.44 240 TRP A N 1
ATOM 1888 C CA . TRP A 1 240 ? 8.273 7.613 7.621 1 98.44 240 TRP A CA 1
ATOM 1889 C C . TRP A 1 240 ? 7.918 8.766 6.688 1 98.44 240 TRP A C 1
ATOM 1891 O O . TRP A 1 240 ? 7.734 9.898 7.133 1 98.44 240 TRP A O 1
ATOM 1901 N N . ILE A 1 241 ? 7.945 8.469 5.406 1 98.81 241 ILE A N 1
ATOM 1902 C CA . ILE A 1 241 ? 7.637 9.477 4.395 1 98.81 241 ILE A CA 1
ATOM 1903 C C . ILE A 1 241 ? 6.648 8.898 3.381 1 98.81 241 ILE A C 1
ATOM 1905 O O . ILE A 1 241 ? 6.738 7.727 3.016 1 98.81 241 ILE A O 1
ATOM 1909 N N . ALA A 1 242 ? 5.703 9.688 3.008 1 98.75 242 ALA A N 1
ATOM 1910 C CA . ALA A 1 242 ? 4.699 9.32 2.014 1 98.75 242 ALA A CA 1
ATOM 1911 C C . ALA A 1 242 ? 4.676 10.32 0.862 1 98.75 242 ALA A C 1
ATOM 1913 O O . ALA A 1 242 ? 4.934 11.516 1.061 1 98.75 242 ALA A O 1
ATOM 1914 N N . PHE A 1 243 ? 4.395 9.852 -0.321 1 98.5 243 PHE A N 1
ATOM 1915 C CA . PHE A 1 243 ? 4.215 10.641 -1.532 1 98.5 243 PHE A CA 1
ATOM 1916 C C . PHE A 1 243 ? 2.818 10.445 -2.105 1 98.5 243 PHE A C 1
ATOM 1918 O O . PHE A 1 243 ? 2.328 9.312 -2.186 1 98.5 243 PHE A O 1
ATOM 1925 N N . GLY A 1 244 ? 2.195 11.516 -2.406 1 97.5 244 GLY A N 1
ATOM 1926 C CA . GLY A 1 244 ? 0.849 11.391 -2.941 1 97.5 244 GLY A CA 1
ATOM 1927 C C . GLY A 1 244 ? 0.35 12.656 -3.613 1 97.5 244 GLY A C 1
ATOM 1928 O O . GLY A 1 244 ? 1.135 13.562 -3.904 1 97.5 244 GLY A O 1
ATOM 1929 N N . GLN A 1 245 ? -0.9 12.625 -3.984 1 96.94 245 GLN A N 1
ATOM 1930 C CA . GLN A 1 245 ? -1.597 13.766 -4.582 1 96.94 245 GLN A CA 1
ATOM 1931 C C . GLN A 1 245 ? -2.574 14.391 -3.592 1 96.94 245 GLN A C 1
ATOM 1933 O O . GLN A 1 245 ? -3.461 13.711 -3.07 1 96.94 245 GLN A O 1
ATOM 1938 N N . ARG A 1 246 ? -2.371 15.625 -3.342 1 97 246 ARG A N 1
ATOM 1939 C CA . ARG A 1 246 ? -3.18 16.391 -2.402 1 97 246 ARG A CA 1
ATOM 1940 C C . ARG A 1 246 ? -4.355 17.062 -3.109 1 97 246 ARG A C 1
ATOM 1942 O O . ARG A 1 246 ? -4.16 17.797 -4.074 1 97 246 ARG A O 1
ATOM 1949 N N . GLY A 1 247 ? -5.562 16.734 -2.625 1 96.25 247 GLY A N 1
ATOM 1950 C CA . GLY A 1 247 ? -6.766 17.328 -3.197 1 96.25 247 GLY A CA 1
ATOM 1951 C C . GLY A 1 247 ? -7.562 18.141 -2.199 1 96.25 247 GLY A C 1
ATOM 1952 O O . GLY A 1 247 ? -7.672 17.766 -1.029 1 96.25 247 GLY A O 1
ATOM 1953 N N . LEU A 1 248 ? -8.117 19.203 -2.695 1 96.38 248 LEU A N 1
ATOM 1954 C CA . LEU A 1 248 ? -8.961 20.062 -1.885 1 96.38 248 LEU A CA 1
ATOM 1955 C C . LEU A 1 248 ? -10.383 19.516 -1.803 1 96.38 248 LEU A C 1
ATOM 1957 O O . LEU A 1 248 ? -11.031 19.312 -2.83 1 96.38 248 LEU A O 1
ATOM 1961 N N . VAL A 1 249 ? -10.805 19.297 -0.615 1 96.75 249 VAL A N 1
ATOM 1962 C CA . VAL A 1 249 ? -12.18 18.875 -0.414 1 96.75 249 VAL A CA 1
ATOM 1963 C C . VAL A 1 249 ? -13.086 20.094 -0.271 1 96.75 249 VAL A C 1
ATOM 1965 O O . VAL A 1 249 ? -14.117 20.203 -0.949 1 96.75 249 VAL A O 1
ATOM 1968 N N . LEU A 1 250 ? -12.656 21.047 0.561 1 95.44 250 LEU A N 1
ATOM 1969 C CA . LEU A 1 250 ? -13.383 22.312 0.7 1 95.44 250 LEU A CA 1
ATOM 1970 C C . LEU A 1 250 ? -12.492 23.391 1.299 1 95.44 250 LEU A C 1
ATOM 1972 O O . LEU A 1 250 ? -11.461 23.078 1.902 1 95.44 250 LEU A O 1
ATOM 1976 N N . ASN A 1 251 ? -12.812 24.609 1.084 1 94.62 251 ASN A N 1
ATOM 1977 C CA . ASN A 1 251 ? -12.164 25.797 1.612 1 94.62 251 ASN A CA 1
ATOM 1978 C C . ASN A 1 251 ? -13.172 26.906 1.892 1 94.62 251 ASN A C 1
ATOM 1980 O O . ASN A 1 251 ? -13.602 27.609 0.973 1 94.62 251 ASN A O 1
ATOM 1984 N N . GLN A 1 252 ? -13.484 27.094 3.17 1 92.94 252 GLN A N 1
ATOM 1985 C CA . GLN A 1 252 ? -14.484 28.094 3.529 1 92.94 252 GLN A CA 1
ATOM 1986 C C . GLN A 1 252 ? -13.953 29.516 3.311 1 92.94 252 GLN A C 1
ATOM 1988 O O . GLN A 1 252 ? -14.711 30.422 2.963 1 92.94 252 GLN A O 1
ATOM 1993 N N . GLU A 1 253 ? -12.703 29.641 3.527 1 89.31 253 GLU A N 1
ATOM 1994 C CA . GLU A 1 253 ? -12.094 30.969 3.422 1 89.31 253 GLU A CA 1
ATOM 1995 C C . GLU A 1 253 ? -12.219 31.516 2.002 1 89.31 253 GLU A C 1
ATOM 1997 O O . GLU A 1 253 ? -12.305 32.719 1.806 1 89.31 253 GLU A O 1
ATOM 2002 N N . LYS A 1 254 ? -12.25 30.641 1.074 1 91.62 254 LYS A N 1
ATOM 2003 C CA . LYS A 1 254 ? -12.336 31.047 -0.326 1 91.62 254 LYS A CA 1
ATOM 2004 C C . LYS A 1 254 ? -13.695 30.688 -0.92 1 91.62 254 LYS A C 1
ATOM 2006 O O . LYS A 1 254 ? -13.875 30.703 -2.141 1 91.62 254 LYS A O 1
ATOM 2011 N N . ASP A 1 255 ? -14.617 30.25 -0.14 1 91.94 255 ASP A N 1
ATOM 2012 C CA . ASP A 1 255 ? -15.961 29.844 -0.537 1 91.94 255 ASP A CA 1
ATOM 2013 C C . ASP A 1 255 ? -15.93 28.75 -1.594 1 91.94 255 ASP A C 1
ATOM 2015 O O . ASP A 1 255 ? -16.609 28.844 -2.621 1 91.94 255 ASP A O 1
ATOM 2019 N N . ILE A 1 256 ? -15.023 27.844 -1.417 1 94.06 256 ILE A N 1
ATOM 2020 C CA . ILE A 1 256 ? -14.938 26.688 -2.299 1 94.06 256 ILE A CA 1
ATOM 2021 C C . ILE A 1 256 ? -15.617 25.484 -1.646 1 94.06 256 ILE A C 1
ATOM 2023 O O . ILE A 1 256 ? -15.109 24.938 -0.665 1 94.06 256 ILE A O 1
ATOM 2027 N N . GLN A 1 257 ? -16.703 25.094 -2.232 1 93.88 257 GLN A N 1
ATOM 2028 C CA . GLN A 1 257 ? -17.484 23.969 -1.718 1 93.88 257 GLN A CA 1
ATOM 2029 C C . GLN A 1 257 ? -16.969 22.641 -2.275 1 93.88 257 GLN A C 1
ATOM 2031 O O . GLN A 1 257 ? -16.125 22.625 -3.182 1 93.88 257 GLN A O 1
ATOM 2036 N N . PHE A 1 258 ? -17.453 21.609 -1.684 1 95.38 258 PHE A N 1
ATOM 2037 C CA . PHE A 1 258 ? -17.078 20.281 -2.133 1 95.38 258 PHE A CA 1
ATOM 2038 C C . PHE A 1 258 ? -17.438 20.078 -3.604 1 95.38 258 PHE A C 1
ATOM 2040 O O . PHE A 1 258 ? -18.5 20.531 -4.059 1 95.38 258 PHE A O 1
ATOM 2047 N N . ASP A 1 259 ? -16.578 19.422 -4.324 1 95.38 259 ASP A N 1
ATOM 2048 C CA . ASP A 1 259 ? -16.75 19 -5.711 1 95.38 259 ASP A CA 1
ATOM 2049 C C . ASP A 1 259 ? -16.078 17.641 -5.945 1 95.38 259 ASP A C 1
ATOM 2051 O O . ASP A 1 259 ? -14.859 17.516 -5.812 1 95.38 259 ASP A O 1
ATOM 2055 N N . PRO A 1 260 ? -16.875 16.609 -6.285 1 94.88 260 PRO A N 1
ATOM 2056 C CA . PRO A 1 260 ? -16.312 15.273 -6.457 1 94.88 260 PRO A CA 1
ATOM 2057 C C . PRO A 1 260 ? -15.242 15.219 -7.551 1 94.88 260 PRO A C 1
ATOM 2059 O O . PRO A 1 260 ? -14.359 14.359 -7.516 1 94.88 260 PRO A O 1
ATOM 2062 N N . SER A 1 261 ? -15.227 16.109 -8.492 1 94.12 261 SER A N 1
ATOM 2063 C CA . SER A 1 261 ? -14.289 16.094 -9.609 1 94.12 261 SER A CA 1
ATOM 2064 C C . SER A 1 261 ? -12.883 16.453 -9.156 1 94.12 261 SER A C 1
ATOM 2066 O O . SER A 1 261 ? -11.914 16.234 -9.891 1 94.12 261 SER A O 1
ATOM 2068 N N . ARG A 1 262 ? -12.672 16.906 -7.898 1 95.06 262 ARG A N 1
ATOM 2069 C CA . ARG A 1 262 ? -11.367 17.312 -7.406 1 95.06 262 ARG A CA 1
ATOM 2070 C C . ARG A 1 262 ? -10.648 16.156 -6.73 1 95.06 262 ARG A C 1
ATOM 2072 O O . ARG A 1 262 ? -9.523 16.297 -6.25 1 95.06 262 ARG A O 1
ATOM 2079 N N . GLN A 1 263 ? -11.328 15 -6.637 1 96.5 263 GLN A N 1
ATOM 2080 C CA . GLN A 1 263 ? -10.625 13.844 -6.082 1 96.5 263 GLN A CA 1
ATOM 2081 C C . GLN A 1 263 ? -9.305 13.602 -6.812 1 96.5 263 GLN A C 1
ATOM 2083 O O . GLN A 1 263 ? -9.273 13.508 -8.039 1 96.5 263 GLN A O 1
ATOM 2088 N N . PRO A 1 264 ? -8.289 13.477 -6.07 1 94.81 264 PRO A N 1
ATOM 2089 C CA . PRO A 1 264 ? -7.008 13.227 -6.734 1 94.81 264 PRO A CA 1
ATOM 2090 C C . PRO A 1 264 ? -6.988 11.906 -7.504 1 94.81 264 PRO A C 1
ATOM 2092 O O . PRO A 1 264 ? -7.559 10.914 -7.047 1 94.81 264 PRO A O 1
ATOM 2095 N N . LYS A 1 265 ? -6.387 11.945 -8.625 1 88.62 265 LYS A N 1
ATOM 2096 C CA . LYS A 1 265 ? -6.109 10.742 -9.406 1 88.62 265 LYS A CA 1
ATOM 2097 C C . LYS A 1 265 ? -4.633 10.359 -9.32 1 88.62 265 LYS A C 1
ATOM 2099 O O . LYS A 1 265 ? -3.758 11.203 -9.547 1 88.62 265 LYS A O 1
ATOM 2104 N N . LEU A 1 266 ? -4.414 9.188 -8.969 1 89 266 LEU A N 1
ATOM 2105 C CA . LEU A 1 266 ? -3.029 8.75 -8.828 1 89 266 LEU A CA 1
ATOM 2106 C C . LEU A 1 266 ? -2.453 8.336 -10.18 1 89 266 LEU A C 1
ATOM 2108 O O . LEU A 1 266 ? -3.186 7.875 -11.055 1 89 266 LEU A O 1
ATOM 2112 N N . MET B 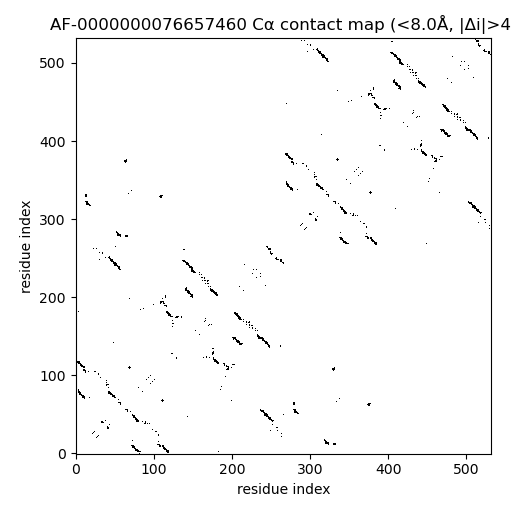1 1 ? 4.516 -33.062 -18.5 1 48.97 1 MET B N 1
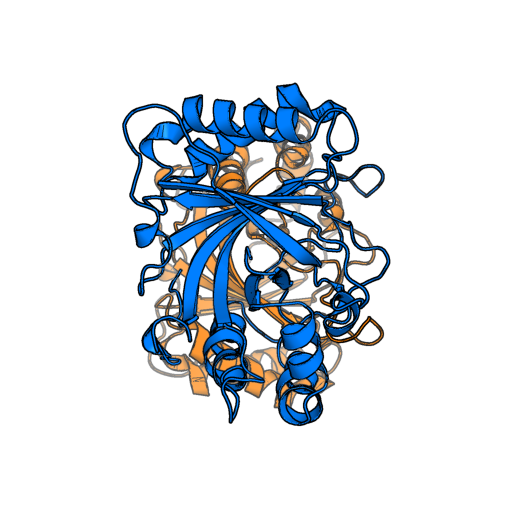ATOM 2113 C CA . MET B 1 1 ? 3.926 -32.969 -17.156 1 48.97 1 MET B CA 1
ATOM 2114 C C . MET B 1 1 ? 3.713 -31.531 -16.75 1 48.97 1 MET B C 1
ATOM 2116 O O . MET B 1 1 ? 4.445 -30.641 -17.203 1 48.97 1 MET B O 1
ATOM 2120 N N . PRO B 1 2 ? 2.523 -31.25 -16.203 1 64.69 2 PRO B N 1
ATOM 2121 C CA . PRO B 1 2 ? 2.236 -29.844 -15.859 1 64.69 2 PRO B CA 1
ATOM 2122 C C . PRO B 1 2 ? 3.27 -29.25 -14.914 1 64.69 2 PRO B C 1
ATOM 2124 O O . PRO B 1 2 ? 3.865 -29.969 -14.109 1 64.69 2 PRO B O 1
ATOM 2127 N N . HIS B 1 3 ? 3.854 -28.172 -15.258 1 84.94 3 HIS B N 1
ATOM 2128 C CA . HIS B 1 3 ? 4.844 -27.453 -14.469 1 84.94 3 HIS B CA 1
ATOM 2129 C C . HIS B 1 3 ? 4.398 -27.328 -13.016 1 84.94 3 HIS B C 1
ATOM 2131 O O . HIS B 1 3 ? 3.199 -27.328 -12.727 1 84.94 3 HIS B O 1
ATOM 2137 N N . ILE B 1 4 ? 5.391 -27.688 -12.133 1 93 4 ILE B N 1
ATOM 2138 C CA . ILE B 1 4 ? 5.246 -27.203 -10.766 1 93 4 ILE B CA 1
ATOM 2139 C C . ILE B 1 4 ? 5.504 -25.688 -10.719 1 93 4 ILE B C 1
ATOM 2141 O O . ILE B 1 4 ? 6.391 -25.188 -11.414 1 93 4 ILE B O 1
ATOM 2145 N N . LYS B 1 5 ? 4.684 -25.062 -9.969 1 95.56 5 LYS B N 1
ATOM 2146 C CA . LYS B 1 5 ? 4.773 -23.609 -9.891 1 95.56 5 LYS B CA 1
ATOM 2147 C C . LYS B 1 5 ? 4.762 -23.125 -8.438 1 95.56 5 LYS B C 1
ATOM 2149 O O . LYS B 1 5 ? 3.943 -23.578 -7.637 1 95.56 5 LYS B O 1
ATOM 2154 N N . GLN B 1 6 ? 5.723 -22.297 -8.094 1 95.62 6 GLN B N 1
ATOM 2155 C CA . GLN B 1 6 ? 5.676 -21.625 -6.805 1 95.62 6 GLN B CA 1
ATOM 2156 C C . GLN B 1 6 ? 5.145 -20.203 -6.949 1 95.62 6 GLN B C 1
ATOM 2158 O O . GLN B 1 6 ? 5.625 -19.438 -7.785 1 95.62 6 GLN B O 1
ATOM 2163 N N . ILE B 1 7 ? 4.121 -19.875 -6.207 1 97.5 7 ILE B N 1
ATOM 2164 C CA . ILE B 1 7 ? 3.566 -18.531 -6.121 1 97.5 7 ILE B CA 1
ATOM 2165 C C . ILE B 1 7 ? 3.898 -17.922 -4.762 1 97.5 7 ILE B C 1
ATOM 2167 O O . ILE B 1 7 ? 3.6 -18.516 -3.719 1 97.5 7 ILE B O 1
ATOM 2171 N N . ILE B 1 8 ? 4.523 -16.75 -4.73 1 97.56 8 ILE B N 1
ATOM 2172 C CA . ILE B 1 8 ? 4.914 -16.125 -3.477 1 97.56 8 ILE B CA 1
ATOM 2173 C C . ILE B 1 8 ? 4.477 -14.656 -3.477 1 97.56 8 ILE B C 1
ATOM 2175 O O . ILE B 1 8 ? 4.949 -13.859 -4.293 1 97.56 8 ILE B O 1
ATOM 2179 N N . ALA B 1 9 ? 3.553 -14.297 -2.607 1 98.44 9 ALA B N 1
ATOM 2180 C CA . ALA B 1 9 ? 3.297 -12.883 -2.35 1 98.44 9 ALA B CA 1
ATOM 2181 C C . ALA B 1 9 ? 4.359 -12.289 -1.423 1 98.44 9 ALA B C 1
ATOM 2183 O O . ALA B 1 9 ? 4.676 -12.875 -0.384 1 98.44 9 ALA B O 1
ATOM 2184 N N . VAL B 1 10 ? 4.887 -11.148 -1.831 1 97.88 10 VAL B N 1
ATOM 2185 C CA . VAL B 1 10 ? 6.027 -10.57 -1.131 1 97.88 10 VAL B CA 1
ATOM 2186 C C . VAL B 1 10 ? 5.707 -9.133 -0.731 1 97.88 10 VAL B C 1
ATOM 2188 O O . VAL B 1 10 ? 5.105 -8.383 -1.508 1 97.88 10 VAL B O 1
ATOM 2191 N N . ARG B 1 11 ? 6.105 -8.781 0.444 1 97.75 11 ARG B N 1
ATOM 2192 C CA . ARG B 1 11 ? 6.035 -7.414 0.949 1 97.75 11 ARG B CA 1
ATOM 2193 C C . ARG B 1 11 ? 7.426 -6.797 1.063 1 97.75 11 ARG B C 1
ATOM 2195 O O . ARG B 1 11 ? 8.367 -7.457 1.513 1 97.75 11 ARG B O 1
ATOM 2202 N N . ARG B 1 12 ? 7.539 -5.559 0.704 1 98.5 12 ARG B N 1
ATOM 2203 C CA . ARG B 1 12 ? 8.836 -4.895 0.743 1 98.5 12 ARG B CA 1
ATOM 2204 C C . ARG B 1 12 ? 9.328 -4.734 2.178 1 98.5 12 ARG B C 1
ATOM 2206 O O . ARG B 1 12 ? 8.523 -4.59 3.102 1 98.5 12 ARG B O 1
ATOM 2213 N N . LYS B 1 13 ? 10.648 -4.703 2.332 1 96.94 13 LYS B N 1
ATOM 2214 C CA . LYS B 1 13 ? 11.242 -4.375 3.625 1 96.94 13 LYS B CA 1
ATOM 2215 C C . LYS B 1 13 ? 11.094 -2.889 3.938 1 96.94 13 LYS B C 1
ATOM 2217 O O . LYS B 1 13 ? 10.945 -2.07 3.027 1 96.94 13 LYS B O 1
ATOM 2222 N N . PRO B 1 14 ? 11.195 -2.512 5.219 1 97 14 PRO B N 1
ATOM 2223 C CA . PRO B 1 14 ? 11.266 -1.082 5.531 1 97 14 PRO B CA 1
ATOM 2224 C C . PRO B 1 14 ? 12.438 -0.387 4.848 1 97 14 PRO B C 1
ATOM 2226 O O . PRO B 1 14 ? 13.43 -1.038 4.504 1 97 14 PRO B O 1
ATOM 2229 N N . GLY B 1 15 ? 12.227 0.888 4.602 1 96.94 15 GLY B N 1
ATOM 2230 C CA . GLY B 1 15 ? 13.289 1.678 3.994 1 96.94 15 GLY B CA 1
ATOM 2231 C C . GLY B 1 15 ? 13.102 1.876 2.502 1 96.94 15 GLY B C 1
ATOM 2232 O O . GLY B 1 15 ? 13.75 2.732 1.899 1 96.94 15 GLY B O 1
ATOM 2233 N N . LEU B 1 16 ? 12.227 1.135 1.9 1 98.19 16 LEU B N 1
ATOM 2234 C CA . LEU B 1 16 ? 11.992 1.218 0.463 1 98.19 16 LEU B CA 1
ATOM 2235 C C . LEU B 1 16 ? 10.594 1.761 0.171 1 98.19 16 LEU B C 1
ATOM 2237 O O . LEU B 1 16 ? 9.633 1.406 0.852 1 98.19 16 LEU B O 1
ATOM 2241 N N . THR B 1 17 ? 10.547 2.625 -0.82 1 98.12 17 THR B N 1
ATOM 2242 C CA . THR B 1 17 ? 9.258 2.867 -1.453 1 98.12 17 THR B CA 1
ATOM 2243 C C . THR B 1 17 ? 8.852 1.684 -2.326 1 98.12 17 THR B C 1
ATOM 2245 O O . THR B 1 17 ? 9.656 0.784 -2.574 1 98.12 17 THR B O 1
ATOM 2248 N N . ARG B 1 18 ? 7.621 1.647 -2.758 1 98.19 18 ARG B N 1
ATOM 2249 C CA . ARG B 1 18 ? 7.184 0.59 -3.662 1 98.19 18 ARG B CA 1
ATOM 2250 C C . ARG B 1 18 ? 8.016 0.588 -4.941 1 98.19 18 ARG B C 1
ATOM 2252 O O . ARG B 1 18 ? 8.453 -0.468 -5.402 1 98.19 18 ARG B O 1
ATOM 2259 N N . GLN B 1 19 ? 8.195 1.798 -5.496 1 97.88 19 GLN B N 1
ATOM 2260 C CA . GLN B 1 19 ? 8.938 1.863 -6.75 1 97.88 19 GLN B CA 1
ATOM 2261 C C . GLN B 1 19 ? 10.367 1.366 -6.566 1 97.88 19 GLN B C 1
ATOM 2263 O O . GLN B 1 19 ? 10.891 0.626 -7.402 1 97.88 19 GLN B O 1
ATOM 2268 N N . GLU B 1 20 ? 11.008 1.8 -5.473 1 98.38 20 GLU B N 1
ATOM 2269 C CA . GLU B 1 20 ? 12.352 1.312 -5.176 1 98.38 20 GLU B CA 1
ATOM 2270 C C . GLU B 1 20 ? 12.367 -0.206 -5.031 1 98.38 20 GLU B C 1
ATOM 2272 O O . GLU B 1 20 ? 13.297 -0.87 -5.492 1 98.38 20 GLU B O 1
ATOM 2277 N N . PHE B 1 21 ? 11.398 -0.705 -4.379 1 98.75 21 PHE B N 1
ATOM 2278 C CA . PHE B 1 21 ? 11.258 -2.148 -4.215 1 98.75 21 PHE B CA 1
ATOM 2279 C C . PHE B 1 21 ? 11.102 -2.832 -5.57 1 98.75 21 PHE B C 1
ATOM 2281 O O . PHE B 1 21 ? 11.781 -3.816 -5.859 1 98.75 21 PHE B O 1
ATOM 2288 N N . PHE B 1 22 ? 10.195 -2.33 -6.434 1 98.56 22 PHE B N 1
ATOM 2289 C CA . PHE B 1 22 ? 9.984 -2.914 -7.75 1 98.56 22 PHE B CA 1
ATOM 2290 C C . PHE B 1 22 ? 11.273 -2.93 -8.555 1 98.56 22 PHE B C 1
ATOM 2292 O O . PHE B 1 22 ? 11.617 -3.943 -9.164 1 98.56 22 PHE B O 1
ATOM 2299 N N . ASP B 1 23 ? 11.961 -1.803 -8.5 1 98.38 23 ASP B N 1
ATOM 2300 C CA . ASP B 1 23 ? 13.211 -1.694 -9.25 1 98.38 23 ASP B CA 1
ATOM 2301 C C . ASP B 1 23 ? 14.234 -2.721 -8.758 1 98.38 23 ASP B C 1
ATOM 2303 O O . ASP B 1 23 ? 14.836 -3.434 -9.562 1 98.38 23 ASP B O 1
ATOM 2307 N N . TYR B 1 24 ? 14.391 -2.801 -7.48 1 98.62 24 TYR B N 1
ATOM 2308 C CA . TYR B 1 24 ? 15.367 -3.742 -6.949 1 98.62 24 TYR B CA 1
ATOM 2309 C C . TYR B 1 24 ? 14.953 -5.18 -7.23 1 98.62 24 TYR B C 1
ATOM 2311 O O . TYR B 1 24 ? 15.758 -5.98 -7.711 1 98.62 24 TYR B O 1
ATOM 2319 N N . HIS B 1 25 ? 13.719 -5.492 -6.906 1 98.56 25 HIS B N 1
ATOM 2320 C CA . HIS B 1 25 ? 13.234 -6.863 -7.02 1 98.56 25 HIS B CA 1
ATOM 2321 C C . HIS B 1 25 ? 13.305 -7.359 -8.461 1 98.56 25 HIS B C 1
ATOM 2323 O O . HIS B 1 25 ? 13.75 -8.477 -8.711 1 98.56 25 HIS B O 1
ATOM 2329 N N . PHE B 1 26 ? 12.922 -6.527 -9.414 1 98.06 26 PHE B N 1
ATOM 2330 C CA . PHE B 1 26 ? 12.898 -6.949 -10.812 1 98.06 26 PHE B CA 1
ATOM 2331 C C . PHE B 1 26 ? 14.289 -6.855 -11.438 1 98.06 26 PHE B C 1
ATOM 2333 O O . PHE B 1 26 ? 14.781 -7.832 -12 1 98.06 26 PHE B O 1
ATOM 2340 N N . GLN B 1 27 ? 14.984 -5.777 -11.258 1 97.88 27 GLN B N 1
ATOM 2341 C CA . GLN B 1 27 ? 16.188 -5.5 -12.031 1 97.88 27 GLN B CA 1
ATOM 2342 C C . GLN B 1 27 ? 17.422 -6.129 -11.391 1 97.88 27 GLN B C 1
ATOM 2344 O O . GLN B 1 27 ? 18.375 -6.488 -12.086 1 97.88 27 GLN B O 1
ATOM 2349 N N . VAL B 1 28 ? 17.438 -6.203 -10.094 1 98.06 28 VAL B N 1
ATOM 2350 C CA . VAL B 1 28 ? 18.594 -6.762 -9.406 1 98.06 28 VAL B CA 1
ATOM 2351 C C . VAL B 1 28 ? 18.344 -8.227 -9.07 1 98.06 28 VAL B C 1
ATOM 2353 O O . VAL B 1 28 ? 19 -9.117 -9.609 1 98.06 28 VAL B O 1
ATOM 2356 N N . HIS B 1 29 ? 17.328 -8.5 -8.281 1 97.81 29 HIS B N 1
ATOM 2357 C CA . HIS B 1 29 ? 17.062 -9.867 -7.848 1 97.81 29 HIS B CA 1
ATOM 2358 C C . HIS B 1 29 ? 16.594 -10.734 -9.016 1 97.81 29 HIS B C 1
ATOM 2360 O O . HIS B 1 29 ? 16.984 -11.898 -9.125 1 97.81 29 HIS B O 1
ATOM 2366 N N . GLY B 1 30 ? 15.719 -10.133 -9.852 1 96.81 30 GLY B N 1
ATOM 2367 C CA . GLY B 1 30 ? 15.281 -10.859 -11.039 1 96.81 30 GLY B CA 1
ATOM 2368 C C . GLY B 1 30 ? 16.422 -11.305 -11.93 1 96.81 30 GLY B C 1
ATOM 2369 O O . GLY B 1 30 ? 16.453 -12.445 -12.391 1 96.81 30 GLY B O 1
ATOM 2370 N N . LYS B 1 31 ? 17.328 -10.414 -12.125 1 95.5 31 LYS B N 1
ATOM 2371 C CA . LYS B 1 31 ? 18.5 -10.719 -12.938 1 95.5 31 LYS B CA 1
ATOM 2372 C C . LYS B 1 31 ? 19.328 -11.844 -12.312 1 95.5 31 LYS B C 1
ATOM 2374 O O . LYS B 1 31 ? 19.844 -12.711 -13.023 1 95.5 31 LYS B O 1
ATOM 2379 N N . LEU B 1 32 ? 19.438 -11.867 -11.016 1 94.44 32 LEU B N 1
ATOM 2380 C CA . LEU B 1 32 ? 20.188 -12.867 -10.281 1 94.44 32 LEU B CA 1
ATOM 2381 C C . LEU B 1 32 ? 19.609 -14.258 -10.492 1 94.44 32 LEU B C 1
ATOM 2383 O O . LEU B 1 32 ? 20.312 -15.266 -10.391 1 94.44 32 LEU B O 1
ATOM 2387 N N . SER B 1 33 ? 18.328 -14.312 -10.789 1 87.31 33 SER B N 1
ATOM 2388 C CA . SER B 1 33 ? 17.641 -15.594 -10.883 1 87.31 33 SER B CA 1
ATOM 2389 C C . SER B 1 33 ? 17.969 -16.312 -12.188 1 87.31 33 SER B C 1
ATOM 2391 O O . SER B 1 33 ? 17.703 -17.5 -12.336 1 87.31 33 SER B O 1
ATOM 2393 N N . GLN B 1 34 ? 18.453 -15.477 -13.133 1 87.69 34 GLN B N 1
ATOM 2394 C CA . GLN B 1 34 ? 19.062 -16.109 -14.297 1 87.69 34 GLN B CA 1
ATOM 2395 C C . GLN B 1 34 ? 20.453 -16.641 -13.961 1 87.69 34 GLN B C 1
ATOM 2397 O O . GLN B 1 34 ? 21.453 -15.93 -14.125 1 87.69 34 GLN B O 1
ATOM 2402 N N . ALA B 1 35 ? 20.562 -17.891 -13.648 1 83.69 35 ALA B N 1
ATOM 2403 C CA . ALA B 1 35 ? 21.766 -18.547 -13.148 1 83.69 35 ALA B CA 1
ATOM 2404 C C . ALA B 1 35 ? 22.75 -18.828 -14.281 1 83.69 35 ALA B C 1
ATOM 2406 O O . ALA B 1 35 ? 22.438 -18.594 -15.453 1 83.69 35 ALA B O 1
ATOM 2407 N N . PRO B 1 36 ? 23.891 -19.328 -13.844 1 84.75 36 PRO B N 1
ATOM 2408 C CA . PRO B 1 36 ? 24.953 -19.578 -14.828 1 84.75 36 PRO B CA 1
ATOM 2409 C C . PRO B 1 36 ? 24.594 -20.703 -15.797 1 84.75 36 PRO B C 1
ATOM 2411 O O . PRO B 1 36 ? 25.172 -20.797 -16.891 1 84.75 36 PRO B O 1
ATOM 2414 N N . SER B 1 37 ? 23.609 -21.594 -15.32 1 89.38 37 SER B N 1
ATOM 2415 C CA . SER B 1 37 ? 23.203 -22.703 -16.188 1 89.38 37 SER B CA 1
ATOM 2416 C C . SER B 1 37 ? 21.703 -22.922 -16.141 1 89.38 37 SER B C 1
ATOM 2418 O O . SER B 1 37 ? 21.047 -22.578 -15.148 1 89.38 37 SER B O 1
ATOM 2420 N N . PRO B 1 38 ? 21.141 -23.5 -17.172 1 88.62 38 PRO B N 1
ATOM 2421 C CA . PRO B 1 38 ? 19.688 -23.703 -17.25 1 88.62 38 PRO B CA 1
ATOM 2422 C C . PRO B 1 38 ? 19.156 -24.609 -16.141 1 88.62 38 PRO B C 1
ATOM 2424 O O . PRO B 1 38 ? 18.031 -24.438 -15.695 1 88.62 38 PRO B O 1
ATOM 2427 N N . ASP B 1 39 ? 19.969 -25.547 -15.68 1 89.38 39 ASP B N 1
ATOM 2428 C CA . ASP B 1 39 ? 19.5 -26.547 -14.734 1 89.38 39 ASP B CA 1
ATOM 2429 C C . ASP B 1 39 ? 19.281 -25.953 -13.352 1 89.38 39 ASP B C 1
ATOM 2431 O O . ASP B 1 39 ? 18.594 -26.531 -12.508 1 89.38 39 ASP B O 1
ATOM 2435 N N . ILE B 1 40 ? 19.812 -24.844 -13.109 1 92.62 40 ILE B N 1
ATOM 2436 C CA . ILE B 1 40 ? 19.625 -24.188 -11.82 1 92.62 40 ILE B CA 1
ATOM 2437 C C . ILE B 1 40 ? 18.922 -22.844 -12.016 1 92.62 40 ILE B C 1
ATOM 2439 O O . ILE B 1 40 ? 19.109 -21.922 -11.219 1 92.62 40 ILE B O 1
ATOM 2443 N N . THR B 1 41 ? 18.25 -22.688 -13.117 1 93.88 41 THR B N 1
ATOM 2444 C CA . THR B 1 41 ? 17.375 -21.547 -13.438 1 93.88 41 THR B CA 1
ATOM 2445 C C . THR B 1 41 ? 15.922 -22 -13.523 1 93.88 41 THR B C 1
ATOM 2447 O O . THR B 1 41 ? 15.633 -23.062 -14.07 1 93.88 41 THR B O 1
ATOM 2450 N N . PRO B 1 42 ? 14.977 -21.203 -12.922 1 94.5 42 PRO B N 1
ATOM 2451 C CA . PRO B 1 42 ? 13.578 -21.578 -13.148 1 94.5 42 PRO B CA 1
ATOM 2452 C C . PRO B 1 42 ? 13.219 -21.641 -14.625 1 94.5 42 PRO B C 1
ATOM 2454 O O . PRO B 1 42 ? 13.781 -20.891 -15.438 1 94.5 42 PRO B O 1
ATOM 2457 N N . SER B 1 43 ? 12.273 -22.516 -15.008 1 94.44 43 SER B N 1
ATOM 2458 C CA . SER B 1 43 ? 11.836 -22.609 -16.406 1 94.44 43 SER B CA 1
ATOM 2459 C C . SER B 1 43 ? 11.18 -21.297 -16.859 1 94.44 43 SER B C 1
ATOM 2461 O O . SER B 1 43 ? 11.367 -20.875 -17.984 1 94.44 43 SER B O 1
ATOM 2463 N N . LYS B 1 44 ? 10.359 -20.75 -16.016 1 94.94 44 LYS B N 1
ATOM 2464 C CA . LYS B 1 44 ? 9.773 -19.422 -16.188 1 94.94 44 LYS B CA 1
ATOM 2465 C C . LYS B 1 44 ? 9.75 -18.656 -14.867 1 94.94 44 LYS B C 1
ATOM 2467 O O . LYS B 1 44 ? 9.672 -19.266 -13.797 1 94.94 44 LYS B O 1
ATOM 2472 N N . TYR B 1 45 ? 9.852 -17.359 -15 1 96.44 45 TYR B N 1
ATOM 2473 C CA . TYR B 1 45 ? 9.805 -16.469 -13.844 1 96.44 45 TYR B CA 1
ATOM 2474 C C . TYR B 1 45 ? 9.008 -15.211 -14.172 1 96.44 45 TYR B C 1
ATOM 2476 O O . TYR B 1 45 ? 9.336 -14.484 -15.109 1 96.44 45 TYR B O 1
ATOM 2484 N N . PHE B 1 46 ? 7.941 -14.992 -13.414 1 97 46 PHE B N 1
ATOM 2485 C CA . PHE B 1 46 ? 7.137 -13.789 -13.539 1 97 46 PHE B CA 1
ATOM 2486 C C . PHE B 1 46 ? 7.082 -13.031 -12.219 1 97 46 PHE B C 1
ATOM 2488 O O . PHE B 1 46 ? 7.137 -13.641 -11.148 1 97 46 PHE B O 1
ATOM 2495 N N . GLN B 1 47 ? 7.016 -11.766 -12.297 1 97.88 47 GLN B N 1
ATOM 2496 C CA . GLN B 1 47 ? 6.629 -10.898 -11.188 1 97.88 47 GLN B CA 1
ATOM 2497 C C . GLN B 1 47 ? 5.379 -10.094 -11.523 1 97.88 47 GLN B C 1
ATOM 2499 O O . GLN B 1 47 ? 5.293 -9.492 -12.594 1 97.88 47 GLN B O 1
ATOM 2504 N N . THR B 1 48 ? 4.434 -10.117 -10.688 1 98 48 THR B N 1
ATOM 2505 C CA . THR B 1 48 ? 3.305 -9.203 -10.758 1 98 48 THR B CA 1
ATOM 2506 C C . THR B 1 48 ? 3.467 -8.062 -9.758 1 98 48 THR B C 1
ATOM 2508 O O . THR B 1 48 ? 3.422 -8.281 -8.547 1 98 48 THR B O 1
ATOM 2511 N N . HIS B 1 49 ? 3.691 -6.871 -10.25 1 98.31 49 HIS B N 1
ATOM 2512 C CA . HIS B 1 49 ? 3.695 -5.695 -9.383 1 98.31 49 HIS B CA 1
ATOM 2513 C C . HIS B 1 49 ? 2.275 -5.27 -9.031 1 98.31 49 HIS B C 1
ATOM 2515 O O . HIS B 1 49 ? 1.497 -4.895 -9.914 1 98.31 49 HIS B O 1
ATOM 2521 N N . ILE B 1 50 ? 1.959 -5.336 -7.777 1 98.5 50 ILE B N 1
ATOM 2522 C CA . ILE B 1 50 ? 0.592 -5.105 -7.32 1 98.5 50 ILE B CA 1
ATOM 2523 C C . ILE B 1 50 ? 0.286 -3.609 -7.344 1 98.5 50 ILE B C 1
ATOM 2525 O O . ILE B 1 50 ? 1.067 -2.803 -6.836 1 98.5 50 ILE B O 1
ATOM 2529 N N . GLN B 1 51 ? -0.77 -3.297 -7.934 1 96.81 51 GLN B N 1
ATOM 2530 C CA . GLN B 1 51 ? -1.275 -1.928 -7.965 1 96.81 51 GLN B CA 1
ATOM 2531 C C . GLN B 1 51 ? -2.318 -1.701 -6.875 1 96.81 51 GLN B C 1
ATOM 2533 O O . GLN B 1 51 ? -2.369 -0.628 -6.27 1 96.81 51 GLN B O 1
ATOM 2538 N N . ASP B 1 52 ? -3.143 -2.658 -6.676 1 97.62 52 ASP B N 1
ATOM 2539 C CA . ASP B 1 52 ? -4.266 -2.582 -5.746 1 97.62 52 ASP B CA 1
ATOM 2540 C C . ASP B 1 52 ? -4.598 -3.957 -5.172 1 97.62 52 ASP B C 1
ATOM 2542 O O . ASP B 1 52 ? -4.281 -4.98 -5.777 1 97.62 52 ASP B O 1
ATOM 2546 N N . ALA B 1 53 ? -5.195 -3.926 -4.012 1 98.56 53 ALA B N 1
ATOM 2547 C CA . ALA B 1 53 ? -5.57 -5.18 -3.363 1 98.56 53 ALA B CA 1
ATOM 2548 C C . ALA B 1 53 ? -6.699 -4.965 -2.359 1 98.56 53 ALA B C 1
ATOM 2550 O O . ALA B 1 53 ? -6.934 -3.84 -1.912 1 98.56 53 ALA B O 1
ATOM 2551 N N . ALA B 1 54 ? -7.414 -5.992 -2.033 1 98.44 54 ALA B N 1
ATOM 2552 C CA . ALA B 1 54 ? -8.43 -6.008 -0.983 1 98.44 54 ALA B CA 1
ATOM 2553 C C . ALA B 1 54 ? -8.305 -7.262 -0.121 1 98.44 54 ALA B C 1
ATOM 2555 O O . ALA B 1 54 ? -8.188 -8.375 -0.643 1 98.44 54 ALA B O 1
ATOM 2556 N N . TYR B 1 55 ? -8.258 -7.031 1.113 1 97.5 55 TYR B N 1
ATOM 2557 C CA . TYR B 1 55 ? -8.242 -8.094 2.115 1 97.5 55 TYR B CA 1
ATOM 2558 C C . TYR B 1 55 ? -9.578 -8.188 2.842 1 97.5 55 TYR B C 1
ATOM 2560 O O . TYR B 1 55 ? -10.32 -7.203 2.918 1 97.5 55 TYR B O 1
ATOM 2568 N N . ASN B 1 56 ? -9.828 -9.312 3.357 1 94.38 56 ASN B N 1
ATOM 2569 C CA . ASN B 1 56 ? -11.102 -9.445 4.066 1 94.38 56 ASN B CA 1
ATOM 2570 C C . ASN B 1 56 ? -10.93 -9.25 5.566 1 94.38 56 ASN B C 1
ATOM 2572 O O . ASN B 1 56 ? -9.82 -9.391 6.094 1 94.38 56 ASN B O 1
ATOM 2576 N N . HIS B 1 57 ? -12.047 -8.938 6.199 1 89.38 57 HIS B N 1
ATOM 2577 C CA . HIS B 1 57 ? -12.094 -8.664 7.633 1 89.38 57 HIS B CA 1
ATOM 2578 C C . HIS B 1 57 ? -11.68 -9.891 8.445 1 89.38 57 HIS B C 1
ATOM 2580 O O . HIS B 1 57 ? -12.055 -11.016 8.109 1 89.38 57 HIS B O 1
ATOM 2586 N N . GLN B 1 58 ? -10.906 -9.562 9.5 1 84.5 58 GLN B N 1
ATOM 2587 C CA . GLN B 1 58 ? -10.508 -10.586 10.461 1 84.5 58 GLN B CA 1
ATOM 2588 C C . GLN B 1 58 ? -11.367 -10.516 11.719 1 84.5 58 GLN B C 1
ATOM 2590 O O . GLN B 1 58 ? -11.609 -9.438 12.258 1 84.5 58 GLN B O 1
ATOM 2595 N N . GLU B 1 59 ? -11.742 -11.555 12.133 1 79.56 59 GLU B N 1
ATOM 2596 C CA . GLU B 1 59 ? -12.508 -11.555 13.375 1 79.56 59 GLU B CA 1
ATOM 2597 C C . GLU B 1 59 ? -11.602 -11.398 14.594 1 79.56 59 GLU B C 1
ATOM 2599 O O . GLU B 1 59 ? -10.5 -11.961 14.633 1 79.56 59 GLU B O 1
ATOM 2604 N N . GLY B 1 60 ? -12 -10.656 15.555 1 76.5 60 GLY B N 1
ATOM 2605 C CA . GLY B 1 60 ? -11.375 -10.617 16.859 1 76.5 60 GLY B CA 1
ATOM 2606 C C . GLY B 1 60 ? -10.289 -9.555 16.969 1 76.5 60 GLY B C 1
ATOM 2607 O O . GLY B 1 60 ? -9.734 -9.336 18.047 1 76.5 60 GLY B O 1
ATOM 2608 N N . GLN B 1 61 ? -9.969 -8.977 15.891 1 75.62 61 GLN B N 1
ATOM 2609 C CA . GLN B 1 61 ? -8.984 -7.902 15.984 1 75.62 61 GLN B CA 1
ATOM 2610 C C . GLN B 1 61 ? -9.664 -6.559 16.234 1 75.62 61 GLN B C 1
ATOM 2612 O O . GLN B 1 61 ? -10.891 -6.484 16.344 1 75.62 61 GLN B O 1
ATOM 2617 N N . SER B 1 62 ? -9.016 -5.484 16.5 1 82.69 62 SER B N 1
ATOM 2618 C CA . SER B 1 62 ? -9.609 -4.164 16.672 1 82.69 62 SER B CA 1
ATOM 2619 C C . SER B 1 62 ? -10.539 -3.818 15.516 1 82.69 62 SER B C 1
ATOM 2621 O O . SER B 1 62 ? -10.617 -4.562 14.539 1 82.69 62 SER B O 1
ATOM 2623 N N . VAL B 1 63 ? -11.297 -2.803 15.68 1 87.31 63 VAL B N 1
ATOM 2624 C CA . VAL B 1 63 ? -12.312 -2.422 14.703 1 87.31 63 VAL B CA 1
ATOM 2625 C C . VAL B 1 63 ? -11.648 -2.168 13.352 1 87.31 63 VAL B C 1
ATOM 2627 O O . VAL B 1 63 ? -10.828 -1.257 13.211 1 87.31 63 VAL B O 1
ATOM 2630 N N . ASN B 1 64 ? -11.992 -3.016 12.336 1 93.56 64 ASN B N 1
ATOM 2631 C CA . ASN B 1 64 ? -11.555 -2.889 10.953 1 93.56 64 ASN B CA 1
ATOM 2632 C C . ASN B 1 64 ? -10.055 -3.111 10.812 1 93.56 64 ASN B C 1
ATOM 2634 O O . ASN B 1 64 ? -9.398 -2.473 9.984 1 93.56 64 ASN B O 1
ATOM 2638 N N . ALA B 1 65 ? -9.492 -3.926 11.727 1 93.31 65 ALA B N 1
ATOM 2639 C CA . ALA B 1 65 ? -8.062 -4.199 11.617 1 93.31 65 ALA B CA 1
ATOM 2640 C C . ALA B 1 65 ? -7.762 -5.059 10.391 1 93.31 65 ALA B C 1
ATOM 2642 O O . ALA B 1 65 ? -8.477 -6.027 10.109 1 93.31 65 ALA B O 1
ATOM 2643 N N . ASN B 1 66 ? -6.762 -4.688 9.656 1 95.69 66 ASN B N 1
ATOM 2644 C CA . ASN B 1 66 ? -6.242 -5.535 8.594 1 95.69 66 ASN B CA 1
ATOM 2645 C C . ASN B 1 6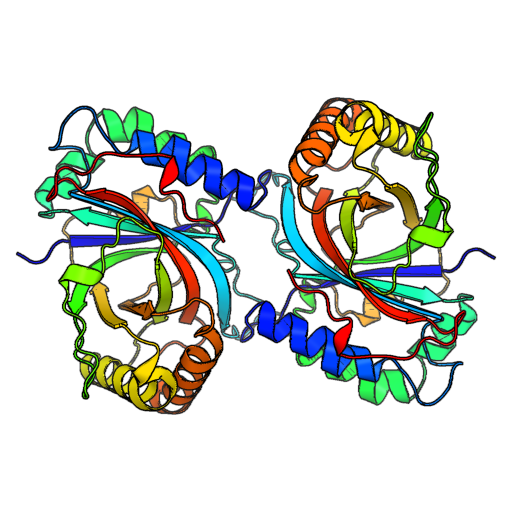6 ? -5.445 -6.711 9.148 1 95.69 66 ASN B C 1
ATOM 2647 O O . ASN B 1 66 ? -4.945 -6.652 10.273 1 95.69 66 ASN B O 1
ATOM 2651 N N . PRO B 1 67 ? -5.391 -7.766 8.352 1 94.44 67 PRO B N 1
ATOM 2652 C CA . PRO B 1 67 ? -4.508 -8.844 8.805 1 94.44 67 PRO B CA 1
ATOM 2653 C C . PRO B 1 67 ? -3.043 -8.422 8.867 1 94.44 67 PRO B C 1
ATOM 2655 O O . PRO B 1 67 ? -2.594 -7.609 8.062 1 94.44 67 PRO B O 1
ATOM 2658 N N . TRP B 1 68 ? -2.273 -9.055 9.766 1 91.56 68 TRP B N 1
ATOM 2659 C CA . TRP B 1 68 ? -0.885 -8.664 9.992 1 91.56 68 TRP B CA 1
ATOM 2660 C C . TRP B 1 68 ? -0.025 -8.984 8.773 1 91.56 68 TRP B C 1
ATOM 2662 O O . TRP B 1 68 ? 1.034 -8.383 8.578 1 91.56 68 TRP B O 1
ATOM 2672 N N . TRP B 1 69 ? -0.481 -9.883 7.914 1 94.38 69 TRP B N 1
ATOM 2673 C CA . TRP B 1 69 ? 0.272 -10.344 6.75 1 94.38 69 TRP B CA 1
ATOM 2674 C C . TRP B 1 69 ? -0.15 -9.594 5.496 1 94.38 69 TRP B C 1
ATOM 2676 O O . TRP B 1 69 ? 0.276 -9.93 4.387 1 94.38 69 TRP B O 1
ATOM 2686 N N . ALA B 1 70 ? -0.995 -8.586 5.605 1 96.75 70 ALA B N 1
ATOM 2687 C CA . ALA B 1 70 ? -1.547 -7.852 4.469 1 96.75 70 ALA B CA 1
ATOM 2688 C C . ALA B 1 70 ? -0.505 -6.918 3.859 1 96.75 70 ALA B C 1
ATOM 2690 O O . ALA B 1 70 ? 0.605 -6.789 4.379 1 96.75 70 ALA B O 1
ATOM 2691 N N . PHE B 1 71 ? -0.843 -6.422 2.721 1 97.94 71 PHE B N 1
ATOM 2692 C CA . PHE B 1 71 ? -0.151 -5.328 2.049 1 97.94 71 PHE B CA 1
ATOM 2693 C C . PHE B 1 71 ? 1.08 -5.84 1.311 1 97.94 71 PHE B C 1
ATOM 2695 O O . PHE B 1 71 ? 2.158 -5.25 1.402 1 97.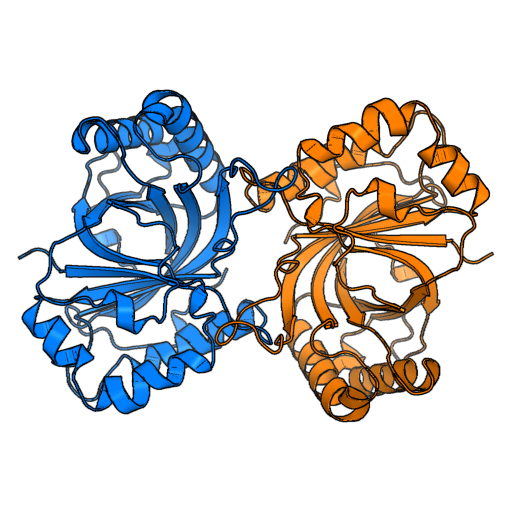94 71 PHE B O 1
ATOM 2702 N N . SER B 1 72 ? 0.885 -6.941 0.655 1 98.38 72 SER B N 1
ATOM 2703 C CA . SER B 1 72 ? 1.896 -7.418 -0.282 1 98.38 72 SER B CA 1
ATOM 2704 C C . SER B 1 72 ? 2.123 -6.414 -1.409 1 98.38 72 SER B C 1
ATOM 2706 O O . SER B 1 72 ? 1.188 -5.738 -1.842 1 98.38 72 SER B O 1
ATOM 2708 N N . ASP B 1 73 ? 3.361 -6.375 -1.869 1 98.62 73 ASP B N 1
ATOM 2709 C CA . ASP B 1 73 ? 3.703 -5.438 -2.934 1 98.62 73 ASP B CA 1
ATOM 2710 C C . ASP B 1 73 ? 3.791 -6.148 -4.281 1 98.62 73 ASP B C 1
ATOM 2712 O O . ASP B 1 73 ? 3.588 -5.527 -5.328 1 98.62 73 ASP B O 1
ATOM 2716 N N . ASP B 1 74 ? 4.066 -7.383 -4.273 1 98.12 74 ASP B N 1
ATOM 2717 C CA . ASP B 1 74 ? 4.207 -8.102 -5.539 1 98.12 74 ASP B CA 1
ATOM 2718 C C . ASP B 1 74 ? 3.926 -9.594 -5.355 1 98.12 74 ASP B C 1
ATOM 2720 O O . ASP B 1 74 ? 3.76 -10.062 -4.23 1 98.12 74 ASP B O 1
ATOM 2724 N N . ILE B 1 75 ? 3.764 -10.297 -6.453 1 98.62 75 ILE B N 1
ATOM 2725 C CA . ILE B 1 75 ? 3.58 -11.742 -6.484 1 98.62 75 ILE B CA 1
ATOM 2726 C C . ILE B 1 75 ? 4.535 -12.367 -7.496 1 98.62 75 ILE B C 1
ATOM 2728 O O . ILE B 1 75 ? 4.551 -11.977 -8.664 1 98.62 75 ILE B O 1
ATOM 2732 N N . VAL B 1 76 ? 5.27 -13.328 -7.043 1 97.75 76 VAL B N 1
ATOM 2733 C CA . VAL B 1 76 ? 6.262 -14.039 -7.84 1 97.75 76 VAL B CA 1
ATOM 2734 C C . VAL B 1 76 ? 5.688 -15.375 -8.305 1 97.75 76 VAL B C 1
ATOM 2736 O O . VAL B 1 76 ? 5.031 -16.078 -7.535 1 97.75 76 VAL B O 1
ATOM 2739 N N . GLU B 1 77 ? 5.953 -15.703 -9.523 1 97.12 77 GLU B N 1
ATOM 2740 C CA . GLU B 1 77 ? 5.668 -17.031 -10.055 1 97.12 77 GLU B CA 1
ATOM 2741 C C . GLU B 1 77 ? 6.922 -17.672 -10.648 1 97.12 77 GLU B C 1
ATOM 2743 O O . GLU B 1 77 ? 7.484 -17.156 -11.617 1 97.12 77 GLU B O 1
ATOM 2748 N N . LEU B 1 78 ? 7.301 -18.766 -10.078 1 95.75 78 LEU B N 1
ATOM 2749 C CA . LEU B 1 78 ? 8.43 -19.547 -10.555 1 95.75 78 LEU B CA 1
ATOM 2750 C C . LEU B 1 78 ? 7.961 -20.906 -11.07 1 95.75 78 LEU B C 1
ATOM 2752 O O . LEU B 1 78 ? 7.301 -21.656 -10.344 1 95.75 78 LEU B O 1
ATOM 2756 N N . TYR B 1 79 ? 8.305 -21.156 -12.258 1 95.5 79 TYR B N 1
ATOM 2757 C CA . TYR B 1 79 ? 7.926 -22.438 -12.859 1 95.5 79 TYR B CA 1
ATOM 2758 C C . TYR B 1 79 ? 9.102 -23.406 -12.867 1 95.5 79 TYR B C 1
ATOM 2760 O O . TYR B 1 79 ? 10.242 -23 -13.094 1 95.5 79 TYR B O 1
ATOM 2768 N N . PHE B 1 80 ? 8.758 -24.656 -12.664 1 94.06 80 PHE B N 1
ATOM 2769 C CA . PHE B 1 80 ? 9.727 -25.75 -12.664 1 94.06 80 PHE B CA 1
ATOM 2770 C C . PHE B 1 80 ? 9.211 -26.922 -13.492 1 94.06 80 PHE B C 1
ATOM 2772 O O . PHE B 1 80 ? 8.008 -27.219 -13.492 1 94.06 80 PHE B O 1
ATOM 2779 N N . GLU B 1 81 ? 10.125 -27.609 -14.07 1 91.12 81 GLU B N 1
ATOM 2780 C CA . GLU B 1 81 ? 9.758 -28.75 -14.891 1 91.12 81 GLU B CA 1
ATOM 2781 C C . GLU B 1 81 ? 9.328 -29.938 -14.031 1 91.12 81 GLU B C 1
ATOM 2783 O O . GLU B 1 81 ? 8.492 -30.734 -14.438 1 91.12 81 GLU B O 1
ATOM 2788 N N . SER B 1 82 ? 10.031 -30.078 -12.898 1 89.06 82 SER B N 1
ATOM 2789 C CA . SER B 1 82 ? 9.773 -31.188 -11.984 1 89.06 82 SER B CA 1
ATOM 2790 C C . SER B 1 82 ? 10.219 -30.844 -10.57 1 89.06 82 SER B C 1
ATOM 2792 O O . SER B 1 82 ? 10.906 -29.844 -10.352 1 89.06 82 SER B O 1
ATOM 2794 N N . GLU B 1 83 ? 9.719 -31.656 -9.664 1 90.56 83 GLU B N 1
ATOM 2795 C CA . GLU B 1 83 ? 10.188 -31.516 -8.281 1 90.56 83 GLU B CA 1
ATOM 2796 C C . GLU B 1 83 ? 11.703 -31.672 -8.195 1 90.56 83 GLU B C 1
ATOM 2798 O O . GLU B 1 83 ? 12.352 -30.984 -7.41 1 90.56 83 GLU B O 1
ATOM 2803 N N . ASP B 1 84 ? 12.266 -32.594 -9 1 90.44 84 ASP B N 1
ATOM 2804 C CA . ASP B 1 84 ? 13.703 -32.844 -8.992 1 90.44 84 ASP B CA 1
ATOM 2805 C C . ASP B 1 84 ? 14.469 -31.594 -9.438 1 90.44 84 ASP B C 1
ATOM 2807 O O . ASP B 1 84 ? 15.5 -31.25 -8.859 1 90.44 84 ASP B O 1
ATOM 2811 N N . GLN B 1 85 ? 13.961 -31 -10.438 1 89.31 85 GLN B N 1
ATOM 2812 C CA . GLN B 1 85 ? 14.602 -29.781 -10.883 1 89.31 85 GLN B CA 1
ATOM 2813 C C . GLN B 1 85 ? 14.547 -28.703 -9.797 1 89.31 85 GLN B C 1
ATOM 2815 O O . GLN B 1 85 ? 15.516 -27.969 -9.594 1 89.31 85 GLN B O 1
ATOM 2820 N N . MET B 1 86 ? 13.406 -28.594 -9.18 1 91 86 MET B N 1
ATOM 2821 C CA . MET B 1 86 ? 13.242 -27.641 -8.094 1 91 86 MET B CA 1
ATOM 2822 C C . MET B 1 86 ? 14.273 -27.891 -6.996 1 91 86 MET B C 1
ATOM 2824 O O . MET B 1 86 ? 14.938 -26.953 -6.539 1 91 86 MET B O 1
ATOM 2828 N N . LYS B 1 87 ? 14.438 -29.094 -6.605 1 89.56 87 LYS B N 1
ATOM 2829 C CA . LYS B 1 87 ? 15.398 -29.469 -5.57 1 89.56 87 LYS B CA 1
ATOM 2830 C C . LYS B 1 87 ? 16.828 -29.109 -5.988 1 89.56 87 LYS B C 1
ATOM 2832 O O . LYS B 1 87 ? 17.594 -28.578 -5.188 1 89.56 87 LYS B O 1
ATOM 2837 N N . THR B 1 88 ? 17.125 -29.453 -7.184 1 91.12 88 THR B N 1
ATOM 2838 C CA . THR B 1 88 ? 18.453 -29.156 -7.711 1 91.12 88 THR B CA 1
ATOM 2839 C C . THR B 1 88 ? 18.734 -27.656 -7.672 1 91.12 88 THR B C 1
ATOM 2841 O O . THR B 1 88 ? 19.812 -27.234 -7.262 1 91.12 88 THR B O 1
ATOM 2844 N N . MET B 1 89 ? 17.812 -26.891 -8.062 1 90.56 89 MET B N 1
ATOM 2845 C CA . MET B 1 89 ? 17.984 -25.438 -8.102 1 90.56 89 MET B CA 1
ATOM 2846 C C . MET B 1 89 ? 18.156 -24.875 -6.699 1 90.56 89 MET B C 1
ATOM 2848 O O . MET B 1 89 ? 19.141 -24.172 -6.43 1 90.56 89 MET B O 1
ATOM 2852 N N . PHE B 1 90 ? 17.297 -25.234 -5.773 1 89.12 90 PHE B N 1
ATOM 2853 C CA . PHE B 1 90 ? 17.328 -24.656 -4.43 1 89.12 90 PHE B CA 1
ATOM 2854 C C . PHE B 1 90 ? 18.562 -25.109 -3.676 1 89.12 90 PHE B C 1
ATOM 2856 O O . PHE B 1 90 ? 19.047 -24.391 -2.791 1 89.12 90 PHE B O 1
ATOM 2863 N N . SER B 1 91 ? 19.141 -26.203 -4.078 1 89.69 91 SER B N 1
ATOM 2864 C CA . SER B 1 91 ? 20.328 -26.734 -3.4 1 89.69 91 SER B CA 1
ATOM 2865 C C . SER B 1 91 ? 21.609 -26.234 -4.07 1 89.69 91 SER B C 1
ATOM 2867 O O . SER B 1 91 ? 22.719 -26.484 -3.568 1 89.69 91 SER B O 1
ATOM 2869 N N . SER B 1 92 ? 21.469 -25.594 -5.129 1 92.69 92 SER B N 1
ATOM 2870 C CA . SER B 1 92 ? 22.641 -25.141 -5.867 1 92.69 92 SER B CA 1
ATOM 2871 C C . SER B 1 92 ? 23.406 -24.078 -5.086 1 92.69 92 SER B C 1
ATOM 2873 O O . SER B 1 92 ? 22.828 -23.344 -4.297 1 92.69 92 SER B O 1
ATOM 2875 N N . GLN B 1 93 ? 24.719 -23.984 -5.359 1 94.19 93 GLN B N 1
ATOM 2876 C CA . GLN B 1 93 ? 25.578 -22.969 -4.75 1 94.19 93 GLN B CA 1
ATOM 2877 C C . GLN B 1 93 ? 25.094 -21.562 -5.105 1 94.19 93 GLN B C 1
ATOM 2879 O O . GLN B 1 93 ? 25.109 -20.672 -4.258 1 94.19 93 GLN B O 1
ATOM 2884 N N . HIS B 1 94 ? 24.672 -21.406 -6.324 1 94.69 94 HIS B N 1
ATOM 2885 C CA . HIS B 1 94 ? 24.219 -20.094 -6.789 1 94.69 94 HIS B CA 1
ATOM 2886 C C . HIS B 1 94 ? 23.031 -19.594 -5.973 1 94.69 94 HIS B C 1
ATOM 2888 O O . HIS B 1 94 ? 23.031 -18.453 -5.508 1 94.69 94 HIS B O 1
ATOM 2894 N N . VAL B 1 95 ? 22.062 -20.422 -5.777 1 92.25 95 VAL B N 1
ATOM 2895 C CA . VAL B 1 95 ? 20.875 -20.031 -5.031 1 92.25 95 VAL B CA 1
ATOM 2896 C C . VAL B 1 95 ? 21.219 -19.844 -3.557 1 92.25 95 VAL B C 1
ATOM 2898 O O . VAL B 1 95 ? 20.812 -18.859 -2.939 1 92.25 95 VAL B O 1
ATOM 2901 N N . ARG B 1 96 ? 22.047 -20.672 -2.99 1 92.06 96 ARG B N 1
ATOM 2902 C CA . ARG B 1 96 ? 22.391 -20.656 -1.571 1 92.06 96 ARG B CA 1
ATOM 2903 C C . ARG B 1 96 ? 23.25 -19.438 -1.24 1 92.06 96 ARG B C 1
ATOM 2905 O O . ARG B 1 96 ? 23.125 -18.859 -0.158 1 92.06 96 ARG B O 1
ATOM 2912 N N . GLU B 1 97 ? 24.031 -19.031 -2.174 1 94.94 97 GLU B N 1
ATOM 2913 C CA . GLU B 1 97 ? 25.016 -18.016 -1.824 1 94.94 97 GLU B CA 1
ATOM 2914 C C . GLU B 1 97 ? 24.672 -16.656 -2.439 1 94.94 97 GLU B C 1
ATOM 2916 O O . GLU B 1 97 ? 25.172 -15.625 -1.997 1 94.94 97 GLU B O 1
ATOM 2921 N N . LYS B 1 98 ? 23.906 -16.734 -3.467 1 94.81 98 LYS B N 1
ATOM 2922 C CA . LYS B 1 98 ? 23.703 -15.469 -4.168 1 94.81 98 LYS B CA 1
ATOM 2923 C C . LYS B 1 98 ? 22.219 -15.078 -4.16 1 94.81 98 LYS B C 1
ATOM 2925 O O . LYS B 1 98 ? 21.859 -13.992 -3.711 1 94.81 98 LYS B O 1
ATOM 2930 N N . VAL B 1 99 ? 21.281 -15.961 -4.629 1 94.31 99 VAL B N 1
ATOM 2931 C CA . VAL B 1 99 ? 19.875 -15.617 -4.793 1 94.31 99 VAL B CA 1
ATOM 2932 C C . VAL B 1 99 ? 19.219 -15.492 -3.426 1 94.31 99 VAL B C 1
ATOM 2934 O O . VAL B 1 99 ? 18.625 -14.461 -3.105 1 94.31 99 VAL B O 1
ATOM 2937 N N . GLY B 1 100 ? 19.328 -16.516 -2.541 1 92.5 100 GLY B N 1
ATOM 2938 C CA . GLY B 1 100 ? 18.703 -16.547 -1.226 1 92.5 100 GLY B CA 1
ATOM 2939 C C . GLY B 1 100 ? 19.109 -15.383 -0.349 1 92.5 100 GLY B C 1
ATOM 2940 O O . GLY B 1 100 ? 18.266 -14.586 0.07 1 92.5 100 GLY B O 1
ATOM 2941 N N . PRO B 1 101 ? 20.438 -15.164 -0.132 1 94.38 101 PRO B N 1
ATOM 2942 C CA . PRO B 1 101 ? 20.922 -14.102 0.754 1 94.38 101 PRO B CA 1
ATOM 2943 C C . PRO B 1 101 ? 20.547 -12.711 0.262 1 94.38 101 PRO B C 1
ATOM 2945 O O . PRO B 1 101 ? 20.438 -11.773 1.062 1 94.38 101 PRO B O 1
ATOM 2948 N N . ASP B 1 102 ? 20.25 -12.562 -1.007 1 96.88 102 ASP B N 1
ATOM 2949 C CA . ASP B 1 102 ? 19.891 -11.258 -1.555 1 96.88 102 ASP B CA 1
ATOM 2950 C C . ASP B 1 102 ? 18.516 -10.812 -1.08 1 96.88 102 ASP B C 1
ATOM 2952 O O . ASP B 1 102 ? 18.188 -9.625 -1.117 1 96.88 102 ASP B O 1
ATOM 2956 N N . GLY B 1 103 ? 17.656 -11.797 -0.624 1 95.94 103 GLY B N 1
ATOM 2957 C CA . GLY B 1 103 ? 16.297 -11.492 -0.174 1 95.94 103 GLY B CA 1
ATOM 2958 C C . GLY B 1 103 ? 16.266 -10.461 0.934 1 95.94 103 GLY B C 1
ATOM 2959 O O . GLY B 1 103 ? 15.32 -9.664 1.019 1 95.94 103 GLY B O 1
ATOM 2960 N N . ILE B 1 104 ? 17.281 -10.391 1.771 1 95.38 104 ILE B N 1
ATOM 2961 C CA . ILE B 1 104 ? 17.328 -9.5 2.928 1 95.38 104 ILE B CA 1
ATOM 2962 C C . ILE B 1 104 ? 17.328 -8.047 2.463 1 95.38 104 ILE B C 1
ATOM 2964 O O . ILE B 1 104 ? 16.984 -7.141 3.227 1 95.38 104 ILE B O 1
ATOM 2968 N N . ASN B 1 105 ? 17.656 -7.812 1.199 1 97.19 105 ASN B N 1
ATOM 2969 C CA . ASN B 1 105 ? 17.797 -6.457 0.678 1 97.19 105 ASN B CA 1
ATOM 2970 C C . ASN B 1 105 ? 16.469 -5.879 0.224 1 97.19 105 ASN B C 1
ATOM 2972 O O . ASN B 1 105 ? 16.375 -4.695 -0.098 1 97.19 105 ASN B O 1
ATOM 2976 N N . PHE B 1 106 ? 15.344 -6.727 0.258 1 97.69 106 PHE B N 1
ATOM 2977 C CA . PHE B 1 106 ? 14.125 -6.133 -0.265 1 97.69 106 PHE B CA 1
ATOM 2978 C C . PHE B 1 106 ? 12.898 -6.75 0.397 1 97.69 106 PHE B C 1
ATOM 2980 O O . PHE B 1 106 ? 11.797 -6.199 0.314 1 97.69 106 PHE B O 1
ATOM 2987 N N . SER B 1 107 ? 13.008 -7.867 1.074 1 96.75 107 SER B N 1
ATOM 2988 C CA . SER B 1 107 ? 11.812 -8.617 1.462 1 96.75 107 SER B CA 1
ATOM 2989 C C . SER B 1 107 ? 11.555 -8.508 2.961 1 96.75 107 SER B C 1
ATOM 2991 O O . SER B 1 107 ? 12.492 -8.578 3.764 1 96.75 107 SER B O 1
ATOM 2993 N N . ASP B 1 108 ? 10.336 -8.258 3.348 1 95.94 108 ASP B N 1
ATOM 2994 C CA . ASP B 1 108 ? 9.797 -8.531 4.68 1 95.94 108 ASP B CA 1
ATOM 2995 C C . ASP B 1 108 ? 9.469 -10.016 4.844 1 95.94 108 ASP B C 1
ATOM 2997 O O . ASP B 1 108 ? 8.367 -10.453 4.508 1 95.94 108 ASP B O 1
ATOM 3001 N N . PHE B 1 109 ? 10.367 -10.789 5.383 1 93.38 109 PHE B N 1
ATOM 3002 C CA . PHE B 1 109 ? 10.32 -12.25 5.312 1 93.38 109 PHE B CA 1
ATOM 3003 C C . PHE B 1 109 ? 9.094 -12.789 6.043 1 93.38 109 PHE B C 1
ATOM 3005 O O . PHE B 1 109 ? 8.414 -13.68 5.539 1 93.38 109 PHE B O 1
ATOM 3012 N N . GLY B 1 110 ? 8.812 -12.234 7.129 1 91.94 110 GLY B N 1
ATOM 3013 C CA . GLY B 1 110 ? 7.734 -12.75 7.953 1 91.94 110 GLY B CA 1
ATOM 3014 C C . GLY B 1 110 ? 6.371 -12.625 7.297 1 91.94 110 GLY B C 1
ATOM 3015 O O . GLY B 1 110 ? 5.422 -13.305 7.691 1 91.94 110 GLY B O 1
ATOM 3016 N N . SER B 1 111 ? 6.281 -11.82 6.258 1 94.12 111 SER B N 1
ATOM 3017 C CA . SER B 1 111 ? 4.984 -11.562 5.641 1 94.12 111 SER B CA 1
ATOM 3018 C C . SER B 1 111 ? 4.832 -12.32 4.328 1 94.12 111 SER B C 1
ATOM 3020 O O . SER B 1 111 ? 3.787 -12.25 3.682 1 94.12 111 SER B O 1
ATOM 3022 N N . ALA B 1 112 ? 5.832 -13.062 3.871 1 95.5 112 ALA B N 1
ATOM 3023 C CA . ALA B 1 112 ? 5.773 -13.789 2.609 1 95.5 112 ALA B CA 1
ATOM 3024 C C . ALA B 1 112 ? 4.707 -14.883 2.656 1 95.5 112 ALA B C 1
ATOM 3026 O O . ALA B 1 112 ? 4.527 -15.539 3.684 1 95.5 112 ALA B O 1
ATOM 3027 N N . LEU B 1 113 ? 3.996 -15.117 1.528 1 96.81 113 LEU B N 1
ATOM 3028 C CA . LEU B 1 113 ? 2.934 -16.109 1.42 1 96.81 113 LEU B CA 1
ATOM 3029 C C . LEU B 1 113 ? 3.215 -17.078 0.282 1 96.81 113 LEU B C 1
ATOM 3031 O O . LEU B 1 113 ? 2.619 -16.984 -0.792 1 96.81 113 LEU B O 1
ATOM 3035 N N . PRO B 1 114 ? 4.066 -18.047 0.494 1 95.56 114 PRO B N 1
ATOM 3036 C CA . PRO B 1 114 ? 4.406 -19.016 -0.552 1 95.56 114 PRO B CA 1
ATOM 3037 C C . PRO B 1 114 ? 3.395 -20.156 -0.655 1 95.56 114 PRO B C 1
ATOM 3039 O O . PRO B 1 114 ? 2.867 -20.609 0.363 1 95.56 114 PRO B O 1
ATOM 3042 N N . VAL B 1 115 ? 3.139 -20.578 -1.861 1 95.56 115 VAL B N 1
ATOM 3043 C CA . VAL B 1 115 ? 2.348 -21.766 -2.156 1 95.56 115 VAL B CA 1
ATOM 3044 C C . VAL B 1 115 ? 2.918 -22.469 -3.385 1 95.56 115 VAL B C 1
ATOM 3046 O O . VAL B 1 115 ? 3.16 -21.844 -4.414 1 95.56 115 VAL B O 1
ATOM 3049 N N . THR B 1 116 ? 3.197 -23.766 -3.266 1 95.44 116 THR B N 1
ATOM 3050 C CA . THR B 1 116 ? 3.584 -24.562 -4.422 1 95.44 116 THR B CA 1
ATOM 3051 C C . THR B 1 116 ? 2.363 -25.234 -5.047 1 95.44 116 THR B C 1
ATOM 3053 O O . THR B 1 116 ? 1.6 -25.922 -4.352 1 95.44 116 THR B O 1
ATOM 3056 N N . VAL B 1 117 ? 2.26 -25 -6.383 1 96.19 117 VAL B N 1
ATOM 3057 C CA . VAL B 1 117 ? 0.965 -25.344 -6.965 1 96.19 117 VAL B CA 1
ATOM 3058 C C . VAL B 1 117 ? 1.168 -26.016 -8.32 1 96.19 117 VAL B C 1
ATOM 3060 O O . VAL B 1 117 ? 2.295 -26.094 -8.82 1 96.19 117 VAL B O 1
ATOM 3063 N N . GLN B 1 118 ? 0.077 -26.531 -8.812 1 95.19 118 GLN B N 1
ATOM 3064 C CA . GLN B 1 118 ? -0.122 -26.859 -10.227 1 95.19 118 GLN B CA 1
ATOM 3065 C C . GLN B 1 118 ? -1.258 -26.031 -10.828 1 95.19 118 GLN B C 1
ATOM 3067 O O . GLN B 1 118 ? -2.258 -25.766 -10.156 1 95.19 118 GLN B O 1
ATOM 3072 N N . GLU B 1 119 ? -1.087 -25.672 -12.062 1 95.25 119 GLU B N 1
ATOM 3073 C CA . GLU B 1 119 ? -2.066 -24.797 -12.711 1 95.25 119 GLU B CA 1
ATOM 3074 C C . GLU B 1 119 ? -3.018 -25.609 -13.586 1 95.25 119 GLU B C 1
ATOM 3076 O O . GLU B 1 119 ? -2.631 -26.625 -14.164 1 95.25 119 GLU B O 1
ATOM 3081 N N . ARG B 1 120 ? -4.191 -25.172 -13.695 1 94.5 120 ARG B N 1
ATOM 3082 C CA . ARG B 1 120 ? -5.199 -25.641 -14.633 1 94.5 120 ARG B CA 1
ATOM 3083 C C . ARG B 1 120 ? -5.961 -24.484 -15.258 1 94.5 120 ARG B C 1
ATOM 3085 O O . ARG B 1 120 ? -6.48 -23.609 -14.547 1 94.5 120 ARG B O 1
ATOM 3092 N N . ILE B 1 121 ? -6.004 -24.484 -16.516 1 93.81 121 ILE B N 1
ATOM 3093 C CA . ILE B 1 121 ? -6.801 -23.469 -17.203 1 93.81 121 ILE B CA 1
ATOM 3094 C C . ILE B 1 121 ? -8.289 -23.797 -17.047 1 93.81 121 ILE B C 1
ATOM 3096 O O . ILE B 1 121 ? -8.703 -24.938 -17.25 1 93.81 121 ILE B O 1
ATOM 3100 N N . ILE B 1 122 ? -9.039 -22.844 -16.688 1 95.31 122 ILE B N 1
ATOM 3101 C CA . ILE B 1 122 ? -10.477 -22.984 -16.516 1 95.31 122 ILE B CA 1
ATOM 3102 C C . ILE B 1 122 ? -11.211 -22.312 -17.672 1 95.31 122 ILE B C 1
ATOM 3104 O O . ILE B 1 122 ? -11.117 -21.094 -17.859 1 95.31 122 ILE B O 1
ATOM 3108 N N . PRO B 1 123 ? -11.906 -23.109 -18.469 1 89.56 123 PRO B N 1
ATOM 3109 C CA . PRO B 1 123 ? -12.641 -22.516 -19.594 1 89.56 123 PRO B CA 1
ATOM 3110 C C . PRO B 1 123 ? -13.758 -21.594 -19.125 1 89.56 123 PRO B C 1
ATOM 3112 O O . PRO B 1 123 ? -14.453 -21.875 -18.156 1 89.56 123 PRO B O 1
ATOM 3115 N N . LEU B 1 124 ? -13.758 -20.469 -19.688 1 85.56 124 LEU B N 1
ATOM 3116 C CA . LEU B 1 124 ? -14.875 -19.547 -19.484 1 85.56 124 LEU B CA 1
ATOM 3117 C C . LEU B 1 124 ? -15.812 -19.562 -20.688 1 85.56 124 LEU B C 1
ATOM 3119 O O . LEU B 1 124 ? -15.398 -19.906 -21.797 1 85.56 124 LEU B O 1
ATOM 3123 N N . ASN B 1 125 ? -17.141 -20.062 -20.547 1 62.44 125 ASN B N 1
ATOM 3124 C CA . ASN B 1 125 ? -18.062 -20.25 -21.672 1 62.44 125 ASN B CA 1
ATOM 3125 C C . ASN B 1 125 ? -17.672 -19.391 -22.859 1 62.44 125 ASN B C 1
ATOM 3127 O O . ASN B 1 125 ? -17.219 -19.906 -23.891 1 62.44 125 ASN B O 1
ATOM 3131 N N . LYS B 1 126 ? -18.438 -18.297 -23.234 1 51.25 126 LYS B N 1
ATOM 3132 C CA . LYS B 1 126 ? -18.656 -17.906 -24.625 1 51.25 126 LYS B CA 1
ATOM 3133 C C . LYS B 1 126 ? -17.328 -17.656 -25.344 1 51.25 126 LYS B C 1
ATOM 3135 O O . LYS B 1 126 ? -16.266 -17.812 -24.75 1 51.25 126 LYS B O 1
ATOM 3140 N N . SER B 1 127 ? -17.203 -16.625 -26.297 1 46.47 127 SER B N 1
ATOM 3141 C CA . SER B 1 127 ? -16.453 -16.125 -27.438 1 46.47 127 SER B CA 1
ATOM 3142 C C . SER B 1 127 ? -14.984 -15.922 -27.094 1 46.47 127 SER B C 1
ATOM 3144 O O . SER B 1 127 ? -14.172 -15.594 -27.953 1 46.47 127 SER B O 1
ATOM 3146 N N . VAL B 1 128 ? -14.594 -15.664 -25.844 1 48.16 128 VAL B N 1
ATOM 3147 C CA . VAL B 1 128 ? -13.305 -15.008 -25.719 1 48.16 128 VAL B CA 1
ATOM 3148 C C . VAL B 1 128 ? -12.211 -16.047 -25.484 1 48.16 128 VAL B C 1
ATOM 3150 O O . VAL B 1 128 ? -11.898 -16.391 -24.344 1 48.16 128 VAL B O 1
ATOM 3153 N N . ASN B 1 129 ? -12.445 -17.281 -26.078 1 47.38 129 ASN B N 1
ATOM 3154 C CA . ASN B 1 129 ? -11.32 -18.188 -25.891 1 47.38 129 ASN B CA 1
ATOM 3155 C C . ASN B 1 129 ? -10.016 -17.562 -26.391 1 47.38 129 ASN B C 1
ATOM 3157 O O . ASN B 1 129 ? -9.75 -17.547 -27.594 1 47.38 129 ASN B O 1
ATOM 3161 N N . ALA B 1 130 ? -9.562 -16.578 -25.859 1 48.41 130 ALA B N 1
ATOM 3162 C CA . ALA B 1 130 ? -8.25 -16.188 -26.359 1 48.41 130 ALA B CA 1
ATOM 3163 C C . ALA B 1 130 ? -7.27 -17.359 -26.281 1 48.41 130 ALA B C 1
ATOM 3165 O O . ALA B 1 130 ? -7.367 -18.203 -25.391 1 48.41 130 ALA B O 1
ATOM 3166 N N . SER B 1 131 ? -6.762 -17.734 -27.312 1 45.38 131 SER B N 1
ATOM 3167 C CA . SER B 1 131 ? -5.695 -18.719 -27.422 1 45.38 131 SER B CA 1
ATOM 3168 C C . SER B 1 131 ? -4.688 -18.578 -26.281 1 45.38 131 SER B C 1
ATOM 3170 O O . SER B 1 131 ? -4.461 -17.469 -25.797 1 45.38 131 SER B O 1
ATOM 3172 N N . SER B 1 132 ? -4.484 -19.578 -25.438 1 46.22 132 SER B N 1
ATOM 3173 C CA . SER B 1 132 ? -3.461 -19.75 -24.422 1 46.22 132 SER B CA 1
ATOM 3174 C C . SER B 1 132 ? -2.182 -19 -24.781 1 46.22 132 SER B C 1
ATOM 3176 O O . SER B 1 132 ? -1.313 -18.797 -23.922 1 46.22 132 SER B O 1
ATOM 3178 N N . GLU B 1 133 ? -1.897 -19.078 -25.984 1 47.56 133 GLU B N 1
ATOM 3179 C CA . GLU B 1 133 ? -0.593 -18.531 -26.359 1 47.56 133 GLU B CA 1
ATOM 3180 C C . GLU B 1 133 ? -0.396 -17.125 -25.812 1 47.56 133 GLU B C 1
ATOM 3182 O O . GLU B 1 133 ? 0.737 -16.656 -25.688 1 47.56 133 GLU B O 1
ATOM 3187 N N . ASP B 1 134 ? -1.525 -16.516 -25.469 1 51.16 134 ASP B N 1
ATOM 3188 C CA . ASP B 1 134 ? -1.504 -15.062 -25.266 1 51.16 134 ASP B CA 1
ATOM 3189 C C . ASP B 1 134 ? -1.218 -14.719 -23.797 1 51.16 134 ASP B C 1
ATOM 3191 O O . ASP B 1 134 ? -1.242 -13.547 -23.422 1 51.16 134 ASP B O 1
ATOM 3195 N N . VAL B 1 135 ? -1.105 -15.68 -23 1 52.44 135 VAL B N 1
ATOM 3196 C CA . VAL B 1 135 ? -1.003 -15.328 -21.594 1 52.44 135 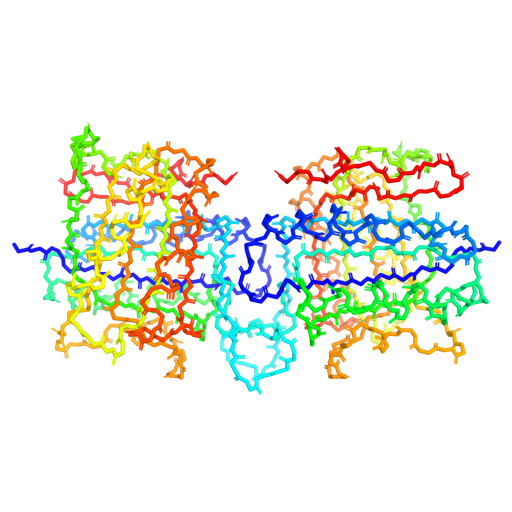VAL B CA 1
ATOM 3197 C C . VAL B 1 135 ? 0.353 -14.68 -21.312 1 52.44 135 VAL B C 1
ATOM 3199 O O . VAL B 1 135 ? 0.455 -13.758 -20.5 1 52.44 135 VAL B O 1
ATOM 3202 N N . ASP B 1 136 ? 1.39 -15.328 -22.016 1 56.66 136 ASP B N 1
ATOM 3203 C CA . ASP B 1 136 ? 2.715 -14.836 -21.656 1 56.66 136 ASP B CA 1
ATOM 3204 C C . ASP B 1 136 ? 3.188 -13.773 -22.656 1 56.66 136 ASP B C 1
ATOM 3206 O O . ASP B 1 136 ? 3.736 -14.094 -23.703 1 56.66 136 ASP B O 1
ATOM 3210 N N . THR B 1 137 ? 2.506 -12.625 -22.531 1 58.47 137 THR B N 1
ATOM 3211 C CA . THR B 1 137 ? 2.98 -11.539 -23.391 1 58.47 137 THR B CA 1
ATOM 3212 C C . THR B 1 137 ? 4.277 -10.953 -22.844 1 58.47 137 THR B C 1
ATOM 3214 O O . THR B 1 137 ? 4.57 -11.078 -21.656 1 58.47 137 THR B O 1
ATOM 3217 N N . LEU B 1 138 ? 5.164 -10.625 -23.703 1 66.5 138 LEU B N 1
ATOM 3218 C CA . LEU B 1 138 ? 6.418 -9.961 -23.375 1 66.5 138 LEU B CA 1
ATOM 3219 C C . LEU B 1 138 ? 6.156 -8.633 -22.672 1 66.5 138 LEU B C 1
ATOM 3221 O O . LEU B 1 138 ? 6.996 -8.156 -21.906 1 66.5 138 LEU B O 1
ATOM 3225 N N . SER B 1 139 ? 4.969 -8.203 -22.875 1 68.81 139 SER B N 1
ATOM 3226 C CA . SER B 1 139 ? 4.617 -6.953 -22.219 1 68.81 139 SER B CA 1
ATOM 3227 C C . SER B 1 139 ? 3.812 -7.203 -20.953 1 68.81 139 SER B C 1
ATOM 3229 O O . SER B 1 139 ? 3.197 -8.258 -20.797 1 68.81 139 SER B O 1
ATOM 3231 N N . GLY B 1 140 ? 3.977 -6.328 -20.047 1 78.94 140 GLY B N 1
ATOM 3232 C CA . GLY B 1 140 ? 3.168 -6.375 -18.844 1 78.94 140 GLY B CA 1
ATOM 3233 C C . GLY B 1 140 ? 1.688 -6.555 -19.125 1 78.94 140 GLY B C 1
ATOM 3234 O O . GLY B 1 140 ? 1.152 -5.965 -20.062 1 78.94 140 GLY B O 1
ATOM 3235 N N . CYS B 1 141 ? 1.09 -7.477 -18.422 1 91.06 141 CYS B N 1
ATOM 3236 C CA . CYS B 1 141 ? -0.333 -7.754 -18.594 1 91.06 141 CYS B CA 1
ATOM 3237 C C . CYS B 1 141 ? -1.079 -7.602 -17.281 1 91.06 141 CYS B C 1
ATOM 3239 O O . CYS B 1 141 ? -0.591 -8.023 -16.219 1 91.06 141 CYS B O 1
ATOM 3241 N N . PRO B 1 142 ? -2.254 -6.941 -17.391 1 96 142 PRO B N 1
ATOM 3242 C CA . PRO B 1 142 ? -3.049 -6.828 -16.156 1 96 142 PRO B CA 1
ATOM 3243 C C . PRO B 1 142 ? -3.562 -8.18 -15.664 1 96 142 PRO B C 1
ATOM 3245 O O . PRO B 1 142 ? -4.07 -8.977 -16.453 1 96 142 PRO B O 1
ATOM 3248 N N . VAL B 1 143 ? -3.375 -8.445 -14.445 1 97.31 143 VAL B N 1
ATOM 3249 C CA . VAL B 1 143 ? -3.807 -9.703 -13.852 1 97.31 143 VAL B CA 1
ATOM 3250 C C . VAL B 1 143 ? -4.398 -9.453 -12.469 1 97.31 143 VAL B C 1
ATOM 3252 O O . VAL B 1 143 ? -4.008 -8.492 -11.789 1 97.31 143 VAL B O 1
ATOM 3255 N N . ALA B 1 144 ? -5.367 -10.219 -12.078 1 98.5 144 ALA B N 1
ATOM 3256 C CA . ALA B 1 144 ? -5.82 -10.336 -10.688 1 98.5 144 ALA B CA 1
ATOM 3257 C C . ALA B 1 144 ? -5.457 -11.695 -10.102 1 98.5 144 ALA B C 1
ATOM 3259 O O . ALA B 1 144 ? -5.57 -12.719 -10.781 1 98.5 144 ALA B O 1
ATOM 3260 N N . MET B 1 145 ? -4.898 -11.711 -8.953 1 98.81 145 MET B N 1
ATOM 3261 C CA . MET B 1 145 ? -4.605 -12.922 -8.188 1 98.81 145 MET B CA 1
ATOM 3262 C C . MET B 1 145 ? -5.516 -13.031 -6.973 1 98.81 145 MET B C 1
ATOM 3264 O O . MET B 1 145 ? -5.5 -12.164 -6.098 1 98.81 145 MET B O 1
ATOM 3268 N N . TYR B 1 146 ? -6.379 -14.023 -6.93 1 98.88 146 TYR B N 1
ATOM 3269 C CA . TYR B 1 146 ? -7.359 -14.227 -5.867 1 98.88 146 TYR B CA 1
ATOM 3270 C C . TYR B 1 146 ? -7.008 -15.453 -5.027 1 98.88 146 TYR B C 1
ATOM 3272 O O . TYR B 1 146 ? -7.105 -16.578 -5.5 1 98.88 146 TYR B O 1
ATOM 3280 N N . TYR B 1 147 ? -6.512 -15.234 -3.807 1 98.81 147 TYR B N 1
ATOM 3281 C CA . TYR B 1 147 ? -6.109 -16.266 -2.861 1 98.81 147 TYR B CA 1
ATOM 3282 C C . TYR B 1 147 ? -7.289 -16.719 -2.016 1 98.81 147 TYR B C 1
ATOM 3284 O O . TYR B 1 147 ? -7.922 -15.914 -1.329 1 98.81 147 TYR B O 1
ATOM 3292 N N . VAL B 1 148 ? -7.523 -17.969 -2.029 1 98.12 148 VAL B N 1
ATOM 3293 C CA . VAL B 1 148 ? -8.672 -18.547 -1.344 1 98.12 148 VAL B CA 1
ATOM 3294 C C . VAL B 1 148 ? -8.234 -19.766 -0.537 1 98.12 148 VAL B C 1
ATOM 3296 O O . VAL B 1 148 ? -7.301 -20.469 -0.92 1 98.12 148 VAL B O 1
ATOM 3299 N N . THR B 1 149 ? -8.875 -19.984 0.588 1 97.19 149 THR B N 1
ATOM 3300 C CA . THR B 1 149 ? -8.781 -21.219 1.34 1 97.19 149 THR B CA 1
ATOM 3301 C C . THR B 1 149 ? -10.125 -21.938 1.385 1 97.19 149 THR B C 1
ATOM 3303 O O . THR B 1 149 ? -11.055 -21.484 2.061 1 97.19 149 THR B O 1
ATOM 3306 N N . VAL B 1 150 ? -10.172 -22.938 0.673 1 98 150 VAL B N 1
ATOM 3307 C CA . VAL B 1 150 ? -11.391 -23.75 0.666 1 98 150 VAL B CA 1
ATOM 3308 C C . VAL B 1 150 ? -11.469 -24.578 1.945 1 98 150 VAL B C 1
ATOM 3310 O O . VAL B 1 150 ? -10.531 -25.312 2.275 1 98 150 VAL B O 1
ATOM 3313 N N . THR B 1 151 ? -12.531 -24.469 2.67 1 97.06 151 THR B N 1
ATOM 3314 C CA . THR B 1 151 ? -12.664 -25.141 3.961 1 97.06 151 THR B CA 1
ATOM 3315 C C . THR B 1 151 ? -13.773 -26.188 3.916 1 97.06 151 THR B C 1
ATOM 3317 O O . THR B 1 151 ? -13.875 -27.031 4.809 1 97.06 151 THR B O 1
ATOM 3320 N N . GLY B 1 152 ? -14.562 -26.141 2.926 1 94.38 152 GLY B N 1
ATOM 3321 C CA . GLY B 1 152 ? -15.664 -27.078 2.783 1 94.38 152 GLY B CA 1
ATOM 3322 C C . GLY B 1 152 ? -16.156 -27.219 1.353 1 94.38 152 GLY B C 1
ATOM 3323 O O . GLY B 1 152 ? -15.844 -26.375 0.504 1 94.38 152 GLY B O 1
ATOM 3324 N N . GLY B 1 153 ? -16.828 -28.25 1.105 1 90.5 153 GLY B N 1
ATOM 3325 C CA . GLY B 1 153 ? -17.344 -28.484 -0.231 1 90.5 153 GLY B CA 1
ATOM 3326 C C . GLY B 1 153 ? -16.297 -29 -1.198 1 90.5 153 GLY B C 1
ATOM 3327 O O . GLY B 1 153 ? -15.148 -29.203 -0.818 1 90.5 153 GLY B O 1
ATOM 3328 N N . ASP B 1 154 ? -16.734 -29.234 -2.406 1 94.88 154 ASP B N 1
ATOM 3329 C CA . ASP B 1 154 ? -15.867 -29.703 -3.496 1 94.88 154 ASP B CA 1
ATOM 3330 C C . ASP B 1 154 ? -15.133 -28.531 -4.137 1 94.88 154 ASP B C 1
ATOM 3332 O O . ASP B 1 154 ? -15.75 -27.547 -4.562 1 94.88 154 ASP B O 1
ATOM 3336 N N . THR B 1 155 ? -13.828 -28.625 -4.156 1 96.88 155 THR B N 1
ATOM 3337 C CA . THR B 1 155 ? -13.008 -27.578 -4.742 1 96.88 155 THR B CA 1
ATOM 3338 C C . THR B 1 155 ? -13.438 -27.281 -6.176 1 96.88 155 THR B C 1
ATOM 3340 O O . THR B 1 155 ? -13.414 -26.125 -6.617 1 96.88 155 THR B O 1
ATOM 3343 N N . GLU B 1 156 ? -13.844 -28.312 -6.852 1 97.12 156 GLU B N 1
ATOM 3344 C CA . GLU B 1 156 ? -14.297 -28.125 -8.227 1 97.12 156 GLU B CA 1
ATOM 3345 C C . GLU B 1 156 ? -15.547 -27.25 -8.281 1 97.12 156 GLU B C 1
ATOM 3347 O O . GLU B 1 156 ? -15.719 -26.453 -9.211 1 97.12 156 GLU B O 1
ATOM 3352 N N . ASP B 1 157 ? -16.375 -27.453 -7.32 1 97.5 157 ASP B N 1
ATOM 3353 C CA . ASP B 1 157 ? -17.578 -26.625 -7.242 1 97.5 157 ASP B CA 1
ATOM 3354 C C . ASP B 1 157 ? -17.219 -25.172 -6.973 1 97.5 157 ASP B C 1
ATOM 3356 O O . ASP B 1 157 ? -17.859 -24.266 -7.512 1 97.5 157 ASP B O 1
ATOM 3360 N N . ILE B 1 158 ? -16.266 -25.016 -6.16 1 98.19 158 ILE B N 1
ATOM 3361 C CA . ILE B 1 158 ? -15.805 -23.672 -5.828 1 98.19 158 ILE B CA 1
ATOM 3362 C C . ILE B 1 158 ? -15.211 -23.016 -7.07 1 98.19 158 ILE B C 1
ATOM 3364 O O . ILE B 1 158 ? -15.523 -21.859 -7.371 1 98.19 158 ILE B O 1
ATOM 3368 N N . ILE B 1 159 ? -14.414 -23.719 -7.812 1 98.19 159 ILE B N 1
ATOM 3369 C CA . ILE B 1 159 ? -13.789 -23.203 -9.031 1 98.19 159 ILE B CA 1
ATOM 3370 C C . ILE B 1 159 ? -14.867 -22.844 -10.047 1 98.19 159 ILE B C 1
ATOM 3372 O O . ILE B 1 159 ? -14.844 -21.75 -10.617 1 98.19 159 ILE B O 1
ATOM 3376 N N . THR B 1 160 ? -15.797 -23.719 -10.219 1 97.25 160 THR B N 1
ATOM 3377 C CA . THR B 1 160 ? -16.891 -23.469 -11.164 1 97.25 160 THR B CA 1
ATOM 3378 C C . THR B 1 160 ? -17.719 -22.266 -10.727 1 97.25 160 THR B C 1
ATOM 3380 O O . THR B 1 160 ? -18.141 -21.469 -11.562 1 97.25 160 THR B O 1
ATOM 3383 N N . GLY B 1 161 ? -17.969 -22.203 -9.445 1 97.69 161 GLY B N 1
ATOM 3384 C CA . GLY B 1 161 ? -18.719 -21.078 -8.914 1 97.69 161 GLY B CA 1
ATOM 3385 C C . GLY B 1 161 ? -18.094 -19.734 -9.227 1 97.69 161 GLY B C 1
ATOM 3386 O O . GLY B 1 161 ? -18.766 -18.812 -9.68 1 97.69 161 GLY B O 1
ATOM 3387 N N . PHE B 1 162 ? -16.812 -19.641 -8.961 1 98.38 162 PHE B N 1
ATOM 3388 C CA . PHE B 1 162 ? -16.141 -18.375 -9.242 1 98.38 162 PHE B CA 1
ATOM 3389 C C . PHE B 1 162 ? -16.109 -18.109 -10.734 1 98.38 162 PHE B C 1
ATOM 3391 O O . PHE B 1 162 ? -16.297 -16.969 -11.172 1 98.38 162 PHE B O 1
ATOM 3398 N N . ALA B 1 163 ? -15.844 -19.125 -11.523 1 97.88 163 ALA B N 1
ATOM 3399 C CA . ALA B 1 163 ? -15.852 -18.969 -12.977 1 97.88 163 ALA B CA 1
ATOM 3400 C C . ALA B 1 163 ? -17.188 -18.422 -13.461 1 97.88 163 ALA B C 1
ATOM 3402 O O . ALA B 1 163 ? -17.219 -17.531 -14.312 1 97.88 163 ALA B O 1
ATOM 3403 N N . ASN B 1 164 ? -18.266 -18.891 -12.945 1 97.56 164 ASN B N 1
ATOM 3404 C CA . ASN B 1 164 ? -19.594 -18.406 -13.312 1 97.56 164 ASN B CA 1
ATOM 3405 C C . ASN B 1 164 ? -19.797 -16.953 -12.938 1 97.56 164 ASN B C 1
ATOM 3407 O O . ASN B 1 164 ? -20.344 -16.172 -13.711 1 97.56 164 ASN B O 1
ATOM 3411 N N . SER B 1 165 ? -19.344 -16.609 -11.742 1 98.25 165 SER B N 1
ATOM 3412 C CA . SER B 1 165 ? -19.453 -15.211 -11.32 1 98.25 165 SER B CA 1
ATOM 3413 C C . SER B 1 165 ? -18.641 -14.297 -12.227 1 98.25 165 SER B C 1
ATOM 3415 O O . SER B 1 165 ? -19.094 -13.203 -12.578 1 98.25 165 SER B O 1
ATOM 3417 N N . LEU B 1 166 ? -17.453 -14.727 -12.602 1 98 166 LEU B N 1
ATOM 3418 C CA . LEU B 1 166 ? -16.625 -13.945 -13.516 1 98 166 LEU B CA 1
ATOM 3419 C C . LEU B 1 166 ? -17.312 -13.781 -14.867 1 98 166 LEU B C 1
ATOM 3421 O O . LEU B 1 166 ? -17.312 -12.688 -15.438 1 98 166 LEU B O 1
ATOM 3425 N N . GLN B 1 167 ? -17.828 -14.844 -15.312 1 95.88 167 GLN B N 1
ATOM 3426 C CA . GLN B 1 167 ? -18.516 -14.797 -16.594 1 95.88 167 GLN B CA 1
ATOM 3427 C C . GLN B 1 167 ? -19.688 -13.82 -16.547 1 95.88 167 GLN B C 1
ATOM 3429 O O . GLN B 1 167 ? -19.922 -13.086 -17.516 1 95.88 167 GLN B O 1
ATOM 3434 N N . LYS B 1 168 ? -20.391 -13.828 -15.523 1 96.69 168 LYS B N 1
ATOM 3435 C CA . LYS B 1 168 ? -21.578 -12.992 -15.352 1 96.69 168 LYS B CA 1
ATOM 3436 C C . LYS B 1 168 ? -21.203 -11.516 -15.312 1 96.69 168 LYS B C 1
ATOM 3438 O O . LYS B 1 168 ? -21.859 -10.68 -15.945 1 96.69 168 LYS B O 1
ATOM 3443 N N . PHE B 1 169 ? -20.109 -11.156 -14.68 1 97.5 169 PHE B N 1
ATOM 3444 C CA . PHE B 1 169 ? -19.844 -9.75 -14.398 1 97.5 169 PHE B CA 1
ATOM 3445 C C . PHE B 1 169 ? -18.672 -9.242 -15.211 1 97.5 169 PHE B C 1
ATOM 3447 O O . PHE B 1 169 ? -18.578 -8.047 -15.508 1 97.5 169 PHE B O 1
ATOM 3454 N N . ALA B 1 170 ? -17.75 -10.195 -15.555 1 95.62 170 ALA B N 1
ATOM 3455 C CA . ALA B 1 170 ? -16.484 -9.758 -16.156 1 95.62 170 ALA B CA 1
ATOM 3456 C C . ALA B 1 170 ? -16.141 -10.602 -17.375 1 95.62 170 ALA B C 1
ATOM 3458 O O . ALA B 1 170 ? -14.961 -10.75 -17.719 1 95.62 170 ALA B O 1
ATOM 3459 N N . GLY B 1 171 ? -17.031 -11.211 -17.969 1 92.31 171 GLY B N 1
ATOM 3460 C CA . GLY B 1 171 ? -16.797 -12.125 -19.062 1 92.31 171 GLY B CA 1
ATOM 3461 C C . GLY B 1 171 ? -16 -11.508 -20.203 1 92.31 171 GLY B C 1
ATOM 3462 O O . GLY B 1 171 ? -15.141 -12.156 -20.797 1 92.31 171 GLY B O 1
ATOM 3463 N N . SER B 1 172 ? -16.25 -10.258 -20.547 1 91.81 172 SER B N 1
ATOM 3464 C CA . SER B 1 172 ? -15.586 -9.602 -21.672 1 91.81 172 SER B CA 1
ATOM 3465 C C . SER B 1 172 ? -14.203 -9.086 -21.281 1 91.81 172 SER B C 1
ATOM 3467 O O . SER B 1 172 ? -13.375 -8.797 -22.141 1 91.81 172 SER B O 1
ATOM 3469 N N . GLN B 1 173 ? -13.977 -8.969 -19.953 1 93.38 173 GLN B N 1
ATOM 3470 C CA . GLN B 1 173 ? -12.734 -8.383 -19.469 1 93.38 173 GLN B CA 1
ATOM 3471 C C . GLN B 1 173 ? -11.672 -9.453 -19.234 1 93.38 173 GLN B C 1
ATOM 3473 O O . GLN B 1 173 ? -10.477 -9.148 -19.203 1 93.38 173 GLN B O 1
ATOM 3478 N N . VAL B 1 174 ? -12.07 -10.68 -19.109 1 94.5 174 VAL B N 1
ATOM 3479 C CA . VAL B 1 174 ? -11.156 -11.75 -18.734 1 94.5 174 VAL B CA 1
ATOM 3480 C C . VAL B 1 174 ? -10.656 -12.477 -19.969 1 94.5 174 VAL B C 1
ATOM 3482 O O . VAL B 1 174 ? -11.453 -12.914 -20.812 1 94.5 174 VAL B O 1
ATOM 3485 N N . ARG B 1 175 ? -9.383 -12.562 -20.062 1 92.12 175 ARG B N 1
ATOM 3486 C CA . ARG B 1 175 ? -8.773 -13.312 -21.156 1 92.12 175 ARG B CA 1
ATOM 3487 C C . ARG B 1 175 ? -8.648 -14.789 -20.797 1 92.12 175 ARG B C 1
ATOM 3489 O O . ARG B 1 175 ? -8.945 -15.656 -21.625 1 92.12 175 ARG B O 1
ATOM 3496 N N . THR B 1 176 ? -8.148 -15.062 -19.625 1 92.69 176 THR B N 1
ATOM 3497 C CA . THR B 1 176 ? -7.895 -16.422 -19.172 1 92.69 176 THR B CA 1
ATOM 3498 C C . THR B 1 176 ? -8.047 -16.531 -17.656 1 92.69 176 THR B C 1
ATOM 3500 O O . THR B 1 176 ? -7.652 -15.625 -16.938 1 92.69 176 THR B O 1
ATOM 3503 N N . LEU B 1 177 ? -8.68 -17.625 -17.25 1 96.19 177 LEU B N 1
ATOM 3504 C CA . LEU B 1 177 ? -8.758 -17.969 -15.836 1 96.19 177 LEU B CA 1
ATOM 3505 C C . LEU B 1 177 ? -7.953 -19.234 -15.531 1 96.19 177 LEU B C 1
ATOM 3507 O O . LEU B 1 177 ? -8.117 -20.25 -16.203 1 96.19 177 LEU B O 1
ATOM 3511 N N . VAL B 1 178 ? -7.062 -19.109 -14.578 1 96.5 178 VAL B N 1
ATOM 3512 C CA . VAL B 1 178 ? -6.23 -20.234 -14.172 1 96.5 178 VAL B CA 1
ATOM 3513 C C . VAL B 1 178 ? -6.488 -20.562 -12.703 1 96.5 178 VAL B C 1
ATOM 3515 O O . VAL B 1 178 ? -6.496 -19.672 -11.852 1 96.5 178 VAL B O 1
ATOM 3518 N N . ALA B 1 179 ? -6.773 -21.797 -12.414 1 97.81 179 ALA B N 1
ATOM 3519 C CA . ALA B 1 179 ? -6.836 -22.281 -11.039 1 97.81 179 ALA B CA 1
ATOM 3520 C C . ALA B 1 179 ? -5.523 -22.938 -10.625 1 97.81 179 ALA B C 1
ATOM 3522 O O . ALA B 1 179 ? -5.008 -23.797 -11.336 1 97.81 179 ALA B O 1
ATOM 3523 N N . ASN B 1 180 ? -4.953 -22.484 -9.539 1 97.81 180 ASN B N 1
ATOM 3524 C CA . ASN B 1 180 ? -3.738 -23.047 -8.953 1 97.81 180 ASN B CA 1
ATOM 3525 C C . ASN B 1 180 ? -4.035 -23.797 -7.656 1 97.81 180 ASN B C 1
ATOM 3527 O O . ASN B 1 180 ? -4.543 -23.203 -6.695 1 97.81 180 ASN B O 1
ATOM 3531 N N . THR B 1 181 ? -3.715 -25.047 -7.621 1 97.19 181 THR B N 1
ATOM 3532 C CA . THR B 1 181 ? -3.965 -25.859 -6.441 1 97.19 181 THR B CA 1
ATOM 3533 C C . THR B 1 181 ? -2.672 -26.484 -5.934 1 97.19 181 THR B C 1
ATOM 3535 O O . THR B 1 181 ? -1.802 -26.859 -6.727 1 97.19 181 THR B O 1
ATOM 3538 N N . PRO B 1 182 ? -2.547 -26.594 -4.629 1 95.12 182 PRO B N 1
ATOM 3539 C CA . PRO B 1 182 ? -1.299 -27.094 -4.051 1 95.12 182 PRO B CA 1
ATOM 3540 C C . PRO B 1 182 ? -0.96 -28.5 -4.508 1 95.12 182 PRO B C 1
ATOM 3542 O O . PRO B 1 182 ? -1.861 -29.312 -4.742 1 95.12 182 PRO B O 1
ATOM 3545 N N . VAL B 1 183 ? 0.331 -28.672 -4.613 1 92.44 183 VAL B N 1
ATOM 3546 C CA . VAL B 1 183 ? 0.852 -30 -4.887 1 92.44 183 VAL B CA 1
ATOM 3547 C C . VAL B 1 183 ? 1.594 -30.531 -3.66 1 92.44 183 VAL B C 1
ATOM 3549 O O . VAL B 1 183 ? 2.18 -29.75 -2.9 1 92.44 183 VAL B O 1
ATOM 3552 N N . GLU B 1 184 ? 1.513 -31.766 -3.447 1 86.75 184 GLU B N 1
ATOM 3553 C CA . GLU B 1 184 ? 2.289 -32.406 -2.385 1 86.75 184 GLU B CA 1
ATOM 3554 C C . GLU B 1 184 ? 3.693 -32.75 -2.863 1 86.75 184 GLU B C 1
ATOM 3556 O O . GLU B 1 184 ? 3.855 -33.469 -3.848 1 86.75 184 GLU B O 1
ATOM 3561 N N . LEU B 1 185 ? 4.617 -32.125 -2.227 1 87.38 185 LEU B N 1
ATOM 3562 C CA . LEU B 1 185 ? 6.008 -32.406 -2.561 1 87.38 185 LEU B CA 1
ATOM 3563 C C . LEU B 1 185 ? 6.719 -33.062 -1.399 1 87.38 185 LEU B C 1
ATOM 3565 O O . LEU B 1 185 ? 6.219 -33.094 -0.273 1 87.38 185 LEU B O 1
ATOM 3569 N N . SER B 1 186 ? 7.84 -33.688 -1.705 1 83.19 186 SER B N 1
ATOM 3570 C CA . SER B 1 186 ? 8.672 -34.312 -0.686 1 83.19 186 SER B CA 1
ATOM 3571 C C . SER B 1 186 ? 9.469 -33.281 0.093 1 83.19 186 SER B C 1
ATOM 3573 O O . SER B 1 186 ? 9.867 -33.531 1.235 1 83.19 186 SER B O 1
ATOM 3575 N N . LEU B 1 187 ? 9.68 -32.188 -0.479 1 78.12 187 LEU B N 1
ATOM 3576 C CA . LEU B 1 187 ? 10.383 -31.062 0.15 1 78.12 187 LEU B CA 1
ATOM 3577 C C . LEU B 1 187 ? 9.422 -29.922 0.459 1 78.12 187 LEU B C 1
ATOM 3579 O O . LEU B 1 187 ? 8.344 -29.828 -0.123 1 78.12 187 LEU B O 1
ATOM 3583 N N . ASN B 1 188 ? 9.914 -29.125 1.539 1 78.56 188 ASN B N 1
ATOM 3584 C CA . ASN B 1 188 ? 9.164 -27.922 1.854 1 78.56 188 ASN B CA 1
ATOM 3585 C C . ASN B 1 188 ? 9.859 -26.672 1.308 1 78.56 188 ASN B C 1
ATOM 3587 O O . ASN B 1 188 ? 10.602 -26 2.029 1 78.56 188 ASN B O 1
ATOM 3591 N N . PRO B 1 189 ? 9.531 -26.266 0.184 1 77.25 189 PRO B N 1
ATOM 3592 C CA . PRO B 1 189 ? 10.219 -25.109 -0.397 1 77.25 189 PRO B CA 1
ATOM 3593 C C . PRO B 1 189 ? 9.773 -23.797 0.226 1 77.25 189 PRO B C 1
ATOM 3595 O O . PRO B 1 189 ? 10.43 -22.766 0.034 1 77.25 189 PRO B O 1
ATOM 3598 N N . ASP B 1 190 ? 8.75 -23.812 1.011 1 77.12 190 ASP B N 1
ATOM 3599 C CA . ASP B 1 190 ? 8.211 -22.594 1.595 1 77.12 190 ASP B CA 1
ATOM 3600 C C . ASP B 1 190 ? 9.18 -22 2.615 1 77.12 190 ASP B C 1
ATOM 3602 O O . ASP B 1 190 ? 9.219 -20.781 2.809 1 77.12 190 ASP B O 1
ATOM 3606 N N . ALA B 1 191 ? 9.945 -22.828 3.244 1 76.75 191 ALA B N 1
ATOM 3607 C CA . ALA B 1 191 ? 10.875 -22.391 4.289 1 76.75 191 ALA B CA 1
ATOM 3608 C C . ALA B 1 191 ? 11.938 -21.453 3.725 1 76.75 191 ALA B C 1
ATOM 3610 O O . ALA B 1 191 ? 12.461 -20.594 4.441 1 76.75 191 ALA B O 1
ATOM 3611 N N . TYR B 1 192 ? 12.117 -21.562 2.469 1 78.62 192 TYR B N 1
ATOM 3612 C CA . TYR B 1 192 ? 13.133 -20.781 1.782 1 78.62 192 TYR B CA 1
ATOM 3613 C C . TYR B 1 192 ? 12.797 -19.297 1.832 1 78.62 192 TYR B C 1
ATOM 3615 O O . TYR B 1 192 ? 13.688 -18.453 1.809 1 78.62 192 TYR B O 1
ATOM 3623 N N . PHE B 1 193 ? 11.578 -18.984 2.021 1 81.88 193 PHE B N 1
ATOM 3624 C CA . PHE B 1 193 ? 11.156 -17.594 1.901 1 81.88 193 PHE B CA 1
ATOM 3625 C C . PHE B 1 193 ? 10.945 -16.969 3.275 1 81.88 193 PHE B C 1
ATOM 3627 O O . PHE B 1 193 ? 10.477 -15.836 3.385 1 81.88 193 PHE B O 1
ATOM 3634 N N . GLY B 1 194 ? 11.305 -17.672 4.383 1 77.88 194 GLY B N 1
ATOM 3635 C CA . GLY B 1 194 ? 11.312 -17.125 5.734 1 77.88 194 GLY B CA 1
ATOM 3636 C C . GLY B 1 194 ? 9.938 -16.75 6.242 1 77.88 194 GLY B C 1
ATOM 3637 O O . GLY B 1 194 ? 9.797 -15.844 7.062 1 77.88 194 GLY B O 1
ATOM 3638 N N . SER B 1 195 ? 8.922 -17.375 5.824 1 84.88 195 SER B N 1
ATOM 3639 C CA . SER B 1 195 ? 7.535 -17.016 6.133 1 84.88 195 SER B CA 1
ATOM 3640 C C . SER B 1 195 ? 7.188 -17.375 7.578 1 84.88 195 SER B C 1
ATOM 3642 O O . SER B 1 195 ? 7.688 -18.359 8.117 1 84.88 195 SER B O 1
ATOM 3644 N N . ASN B 1 196 ? 6.371 -16.516 8.109 1 90.12 196 ASN B N 1
ATOM 3645 C CA . ASN B 1 196 ? 5.836 -16.781 9.438 1 90.12 196 ASN B CA 1
ATOM 3646 C C . ASN B 1 196 ? 5 -18.062 9.461 1 90.12 196 ASN B C 1
ATOM 3648 O O . ASN B 1 196 ? 4.105 -18.234 8.633 1 90.12 196 ASN B O 1
ATOM 3652 N N . PRO B 1 197 ? 5.293 -18.953 10.383 1 89.38 197 PRO B N 1
ATOM 3653 C CA . PRO B 1 197 ? 4.547 -20.219 10.406 1 89.38 197 PRO B CA 1
ATOM 3654 C C . PRO B 1 197 ? 3.059 -20.016 10.695 1 89.38 197 PRO B C 1
ATOM 3656 O O . PRO B 1 197 ? 2.246 -20.906 10.398 1 89.38 197 PRO B O 1
ATOM 3659 N N . ASP B 1 198 ? 2.652 -18.875 11.258 1 90.69 198 ASP B N 1
ATOM 3660 C CA . ASP B 1 198 ? 1.258 -18.625 11.602 1 90.69 198 ASP B CA 1
ATOM 3661 C C . ASP B 1 198 ? 0.517 -17.953 10.445 1 90.69 198 ASP B C 1
ATOM 3663 O O . ASP B 1 198 ? -0.648 -17.578 10.586 1 90.69 198 ASP B O 1
ATOM 3667 N N . ARG B 1 199 ? 1.208 -17.797 9.32 1 92.06 199 ARG B N 1
ATOM 3668 C CA . ARG B 1 199 ? 0.564 -17.203 8.156 1 92.06 199 ARG B CA 1
ATOM 3669 C C . ARG B 1 199 ? -0.592 -18.078 7.664 1 92.06 199 ARG B C 1
ATOM 3671 O O . ARG B 1 199 ? -0.62 -19.281 7.918 1 92.06 199 ARG B O 1
ATOM 3678 N N . PRO B 1 200 ? -1.528 -17.469 6.961 1 93.5 200 PRO B N 1
ATOM 3679 C CA . PRO B 1 200 ? -2.57 -18.297 6.363 1 93.5 200 PRO B CA 1
ATOM 3680 C C . PRO B 1 200 ? -2.037 -19.203 5.254 1 93.5 200 PRO B C 1
ATOM 3682 O O . PRO B 1 200 ? -1.082 -18.844 4.562 1 93.5 200 PRO B O 1
ATOM 3685 N N . LYS B 1 201 ? -2.598 -20.297 5.176 1 92.81 201 LYS B N 1
ATOM 3686 C CA . LYS B 1 201 ? -2.307 -21.219 4.078 1 92.81 201 LYS B CA 1
ATOM 3687 C C . LYS B 1 201 ? -3.428 -21.219 3.045 1 92.81 201 LYS B C 1
ATOM 3689 O O . LYS B 1 201 ? -4.609 -21.266 3.4 1 92.81 201 LYS B O 1
ATOM 3694 N N . PHE B 1 202 ? -3.055 -21.125 1.843 1 96.88 202 PHE B N 1
ATOM 3695 C CA . PHE B 1 202 ? -4.02 -21.078 0.752 1 96.88 202 PHE B CA 1
ATOM 3696 C C . PHE B 1 202 ? -3.992 -22.359 -0.065 1 96.88 202 PHE B C 1
ATOM 3698 O O . PHE B 1 202 ? -2.92 -22.906 -0.335 1 96.88 202 PHE B O 1
ATOM 3705 N N . ASN B 1 203 ? -5.164 -22.859 -0.393 1 97.94 203 ASN B N 1
ATOM 3706 C CA . ASN B 1 203 ? -5.199 -24.094 -1.155 1 97.94 203 ASN B CA 1
ATOM 3707 C C . ASN B 1 203 ? -5.891 -23.906 -2.502 1 97.94 203 ASN B C 1
ATOM 3709 O O . ASN B 1 203 ? -6.199 -24.891 -3.189 1 97.94 203 ASN B O 1
ATOM 3713 N N . LEU B 1 204 ? -6.176 -22.703 -2.885 1 98.56 204 LEU B N 1
ATOM 3714 C CA . LEU B 1 204 ? -6.695 -22.328 -4.199 1 98.56 204 LEU B CA 1
ATOM 3715 C C . LEU B 1 204 ? -6.367 -20.891 -4.535 1 98.56 204 LEU B C 1
ATOM 3717 O O . LEU B 1 204 ? -6.766 -19.969 -3.809 1 98.56 204 LEU B O 1
ATOM 3721 N N . ILE B 1 205 ? -5.645 -20.656 -5.578 1 98.75 205 ILE B N 1
ATOM 3722 C CA . ILE B 1 205 ? -5.344 -19.312 -6.07 1 98.75 205 ILE B CA 1
ATOM 3723 C C . ILE B 1 205 ? -5.824 -19.188 -7.516 1 98.75 205 ILE B C 1
ATOM 3725 O O . ILE B 1 205 ? -5.461 -19.984 -8.375 1 98.75 205 ILE B O 1
ATOM 3729 N N . PHE B 1 206 ? -6.645 -18.219 -7.773 1 98.69 206 PHE B N 1
ATOM 3730 C CA . PHE B 1 206 ? -7.047 -17.906 -9.141 1 98.69 206 PHE B CA 1
ATOM 3731 C C . PHE B 1 206 ? -6.141 -16.828 -9.742 1 98.69 206 PHE B C 1
ATOM 3733 O O . PHE B 1 206 ? -5.891 -15.805 -9.109 1 98.69 206 PHE B O 1
ATOM 3740 N N . SER B 1 207 ? -5.609 -17.109 -10.875 1 97.94 207 SER B N 1
ATOM 3741 C CA . SER B 1 207 ? -5.023 -16.078 -11.727 1 97.94 207 SER B CA 1
ATOM 3742 C C . SER B 1 207 ? -5.992 -15.648 -12.82 1 97.94 207 SER B C 1
ATOM 3744 O O . SER B 1 207 ? -6.355 -16.453 -13.688 1 97.94 207 SER B O 1
ATOM 3746 N N . ILE B 1 208 ? -6.383 -14.438 -12.766 1 97.5 208 ILE B N 1
ATOM 3747 C CA . ILE B 1 208 ? -7.32 -13.891 -13.742 1 97.5 208 ILE B CA 1
ATOM 3748 C C . ILE B 1 208 ? -6.582 -12.938 -14.688 1 97.5 208 ILE B C 1
ATOM 3750 O O . ILE B 1 208 ? -6.289 -11.797 -14.328 1 97.5 208 ILE B O 1
ATOM 3754 N N . HIS B 1 209 ? -6.281 -13.367 -15.828 1 95.75 209 HIS B N 1
ATOM 3755 C CA . HIS B 1 209 ? -5.652 -12.508 -16.828 1 95.75 209 HIS B CA 1
ATOM 3756 C C . HIS B 1 209 ? -6.672 -11.586 -17.484 1 95.75 209 HIS B C 1
ATOM 3758 O O . HIS B 1 209 ? -7.66 -12.055 -18.047 1 95.75 209 HIS B O 1
ATOM 3764 N N . LEU B 1 210 ? -6.406 -10.336 -17.438 1 95.38 210 LEU B N 1
ATOM 3765 C CA . LEU B 1 210 ? -7.383 -9.336 -17.859 1 95.38 210 LEU B CA 1
ATOM 3766 C C . LEU B 1 210 ? -6.969 -8.672 -19.172 1 95.38 210 LEU B C 1
ATOM 3768 O O . LEU B 1 210 ? -5.785 -8.648 -19.5 1 95.38 210 LEU B O 1
ATOM 3772 N N . ARG B 1 211 ? -7.918 -8.094 -19.828 1 91.25 211 ARG B N 1
ATOM 3773 C CA . ARG B 1 211 ? -7.68 -7.422 -21.109 1 91.25 211 ARG B CA 1
ATOM 3774 C C . ARG B 1 211 ? -7.191 -5.992 -20.891 1 91.25 211 ARG B C 1
ATOM 3776 O O . ARG B 1 211 ? -6.426 -5.465 -21.703 1 91.25 211 ARG B O 1
ATOM 3783 N N . ASP B 1 212 ? -7.676 -5.43 -19.844 1 90.88 212 ASP B N 1
ATOM 3784 C CA . ASP B 1 212 ? -7.32 -4.039 -19.578 1 90.88 212 ASP B CA 1
ATOM 3785 C C . ASP B 1 212 ? -7.254 -3.764 -18.078 1 90.88 212 ASP B C 1
ATOM 3787 O O . ASP B 1 212 ? -7.891 -4.461 -17.281 1 90.88 212 ASP B O 1
ATOM 3791 N N . LYS B 1 213 ? -6.504 -2.703 -17.719 1 90.56 213 LYS B N 1
ATOM 3792 C CA . LYS B 1 213 ? -6.305 -2.324 -16.312 1 90.56 213 LYS B CA 1
ATOM 3793 C C . LYS B 1 213 ? -7.598 -1.793 -15.703 1 90.56 213 LYS B C 1
ATOM 3795 O O . LYS B 1 213 ? -7.723 -1.711 -14.484 1 90.56 213 LYS B O 1
ATOM 3800 N N . GLN B 1 214 ? -8.547 -1.442 -16.516 1 90.75 214 GLN B N 1
ATOM 3801 C CA . GLN B 1 214 ? -9.773 -0.808 -16.031 1 90.75 214 GLN B CA 1
ATOM 3802 C C . GLN B 1 214 ? -10.812 -1.851 -15.648 1 90.75 214 GLN B C 1
ATOM 3804 O O . GLN B 1 214 ? -11.945 -1.504 -15.289 1 90.75 214 GLN B O 1
ATOM 3809 N N . SER B 1 215 ? -10.438 -3.133 -15.594 1 93.06 215 SER B N 1
ATOM 3810 C CA . SER B 1 215 ? -11.383 -4.227 -15.391 1 93.06 215 SER B CA 1
ATOM 3811 C C . SER B 1 215 ? -11.539 -4.555 -13.914 1 93.06 215 SER B C 1
ATOM 3813 O O . SER B 1 215 ? -12.234 -5.512 -13.555 1 93.06 215 SER B O 1
ATOM 3815 N N . VAL B 1 216 ? -10.938 -3.811 -13.016 1 96.38 216 VAL B N 1
ATOM 3816 C CA . VAL B 1 216 ? -10.906 -4.109 -11.594 1 96.38 216 VAL B CA 1
ATOM 3817 C C . VAL B 1 216 ? -12.328 -4.141 -11.039 1 96.38 216 VAL B C 1
ATOM 3819 O O . VAL B 1 216 ? -12.695 -5.062 -10.305 1 96.38 216 VAL B O 1
ATOM 3822 N N . GLY B 1 217 ? -13.18 -3.162 -11.438 1 97.38 217 GLY B N 1
ATOM 3823 C CA . GLY B 1 217 ? -14.523 -3.053 -10.906 1 97.38 217 GLY B CA 1
ATOM 3824 C C . GLY B 1 217 ? -15.383 -4.27 -11.203 1 97.38 217 GLY B C 1
ATOM 3825 O O . GLY B 1 217 ? -16.078 -4.773 -10.32 1 97.38 217 GLY B O 1
ATOM 3826 N N . GLU B 1 218 ? -15.289 -4.77 -12.414 1 98 218 GLU B N 1
ATOM 3827 C CA . GLU B 1 218 ? -16.078 -5.926 -12.812 1 98 218 GLU B CA 1
ATOM 3828 C C . GLU B 1 218 ? -15.625 -7.191 -12.094 1 98 218 GLU B C 1
ATOM 3830 O O . GLU B 1 218 ? -16.438 -8.023 -11.695 1 98 218 GLU B O 1
ATOM 3835 N N . VAL B 1 219 ? -14.352 -7.348 -11.93 1 98.5 219 VAL B N 1
ATOM 3836 C CA . VAL B 1 219 ? -13.828 -8.508 -11.219 1 98.5 219 VAL B CA 1
ATOM 3837 C C . VAL B 1 219 ? -14.258 -8.461 -9.75 1 98.5 219 VAL B C 1
ATOM 3839 O O . VAL B 1 219 ? -14.602 -9.484 -9.164 1 98.5 219 VAL B O 1
ATOM 3842 N N . ARG B 1 220 ? -14.305 -7.238 -9.172 1 98.75 220 ARG B N 1
ATOM 3843 C CA . ARG B 1 220 ? -14.727 -7.07 -7.785 1 98.75 220 ARG B CA 1
ATOM 3844 C C . ARG B 1 220 ? -16.203 -7.438 -7.617 1 98.75 220 ARG B C 1
ATOM 3846 O O . ARG B 1 220 ? -16.578 -8.039 -6.613 1 98.75 220 ARG B O 1
ATOM 3853 N N . LYS B 1 221 ? -17.016 -7.066 -8.562 1 98.56 221 LYS B N 1
ATOM 3854 C CA . LYS B 1 221 ? -18.406 -7.469 -8.523 1 98.56 221 LYS B CA 1
ATOM 3855 C C . LYS B 1 221 ? -18.547 -8.992 -8.539 1 98.56 221 LYS B C 1
ATOM 3857 O O . LYS B 1 221 ? -19.328 -9.555 -7.777 1 98.56 221 LYS B O 1
ATOM 3862 N N . ALA B 1 222 ? -17.766 -9.609 -9.406 1 98.69 222 ALA B N 1
ATOM 3863 C CA . ALA B 1 222 ? -17.781 -11.07 -9.477 1 98.69 222 ALA B CA 1
ATOM 3864 C C . ALA B 1 222 ? -17.328 -11.688 -8.156 1 98.69 222 ALA B C 1
ATOM 3866 O O . ALA B 1 222 ? -17.938 -12.656 -7.68 1 98.69 222 ALA B O 1
ATOM 3867 N N . GLN B 1 223 ? -16.281 -11.148 -7.578 1 98.75 223 GLN B N 1
ATOM 3868 C CA . GLN B 1 223 ? -15.773 -11.609 -6.293 1 98.75 223 GLN B CA 1
ATOM 3869 C C . GLN B 1 223 ? -16.844 -11.539 -5.211 1 98.75 223 GLN B C 1
ATOM 3871 O O . GLN B 1 223 ? -17.047 -12.484 -4.453 1 98.75 223 GLN B O 1
ATOM 3876 N N . LYS B 1 224 ? -17.531 -10.406 -5.16 1 98.12 224 LYS B N 1
ATOM 3877 C CA . LYS B 1 224 ? -18.562 -10.203 -4.137 1 98.12 224 LYS B CA 1
ATOM 3878 C C . LYS B 1 224 ? -19.703 -11.195 -4.301 1 98.12 224 LYS B C 1
ATOM 3880 O O . LYS B 1 224 ? -20.188 -11.766 -3.32 1 98.12 224 LYS B O 1
ATOM 3885 N N . GLU B 1 225 ? -20.109 -11.359 -5.516 1 98.5 225 GLU B N 1
ATOM 3886 C CA . GLU B 1 225 ? -21.172 -12.336 -5.777 1 98.5 225 GLU B CA 1
ATOM 3887 C C . GLU B 1 225 ? -20.734 -13.742 -5.363 1 98.5 225 GLU B C 1
ATOM 3889 O O . GLU B 1 225 ? -21.5 -14.469 -4.727 1 98.5 225 GLU B O 1
ATOM 3894 N N . PHE B 1 226 ? -19.547 -14.109 -5.777 1 98.62 226 PHE B N 1
ATOM 3895 C CA . PHE B 1 226 ? -18.984 -15.422 -5.469 1 98.62 226 PHE B CA 1
ATOM 3896 C C . PHE B 1 226 ? -18.922 -15.641 -3.961 1 98.62 226 PHE B C 1
ATOM 3898 O O . PHE B 1 226 ? -19.328 -16.688 -3.463 1 98.62 226 PHE B O 1
ATOM 3905 N N . GLU B 1 227 ? -18.438 -14.656 -3.201 1 98.25 227 GLU B N 1
ATOM 3906 C CA . GLU B 1 227 ? -18.266 -14.789 -1.758 1 98.25 227 GLU B CA 1
ATOM 3907 C C . GLU B 1 227 ? -19.625 -14.836 -1.051 1 98.25 227 GLU B C 1
ATOM 3909 O O . GLU B 1 227 ? -19.75 -15.469 -0.002 1 98.25 227 GLU B O 1
ATOM 3914 N N . ALA B 1 228 ? -20.641 -14.172 -1.628 1 97.94 228 ALA B N 1
ATOM 3915 C CA . ALA B 1 228 ? -21.984 -14.258 -1.069 1 97.94 228 ALA B CA 1
ATOM 3916 C C . ALA B 1 228 ? -22.547 -15.672 -1.202 1 97.94 228 ALA B C 1
ATOM 3918 O O . ALA B 1 228 ? -23.234 -16.156 -0.302 1 97.94 228 ALA B O 1
ATOM 3919 N N . ALA B 1 229 ? -22.203 -16.312 -2.244 1 97.75 229 ALA B N 1
ATOM 3920 C CA . ALA B 1 229 ? -22.781 -17.625 -2.547 1 97.75 229 ALA B CA 1
ATOM 3921 C C . ALA B 1 229 ? -21.969 -18.734 -1.903 1 97.75 229 ALA B C 1
ATOM 3923 O O . ALA B 1 229 ? -22.516 -19.734 -1.435 1 97.75 229 ALA B O 1
ATOM 3924 N N . TYR B 1 230 ? -20.656 -18.562 -1.851 1 97.31 230 TYR B N 1
ATOM 3925 C CA . TYR B 1 230 ? -19.781 -19.672 -1.488 1 97.31 230 TYR B CA 1
ATOM 3926 C C . TYR B 1 230 ? -19.016 -19.375 -0.208 1 97.31 230 TYR B C 1
ATOM 3928 O O . TYR B 1 230 ? -18.125 -20.141 0.183 1 97.31 230 TYR B O 1
ATOM 3936 N N . GLY B 1 231 ? -19.312 -18.297 0.451 1 95.88 231 GLY B N 1
ATOM 3937 C CA . GLY B 1 231 ? -18.578 -17.844 1.62 1 95.88 231 GLY B CA 1
ATOM 3938 C C . GLY B 1 231 ? -18.547 -18.859 2.736 1 95.88 231 GLY B C 1
ATOM 3939 O O . GLY B 1 231 ? -17.594 -18.891 3.523 1 95.88 231 GLY B O 1
ATOM 3940 N N . ALA B 1 232 ? -19.5 -19.734 2.812 1 96.38 232 ALA B N 1
ATOM 3941 C CA . ALA B 1 232 ? -19.562 -20.766 3.854 1 96.38 232 ALA B CA 1
ATOM 3942 C C . ALA B 1 232 ? -18.547 -21.875 3.598 1 96.38 232 ALA B C 1
ATOM 3944 O O . ALA B 1 232 ? -18.203 -22.625 4.508 1 96.38 232 ALA B O 1
ATOM 3945 N N . ASN B 1 233 ? -18.078 -21.969 2.379 1 97.62 233 ASN B N 1
ATOM 3946 C CA . ASN B 1 233 ? -17.172 -23.047 1.999 1 97.62 233 ASN B CA 1
ATOM 3947 C C . ASN B 1 233 ? -15.734 -22.562 1.869 1 97.62 233 ASN B C 1
ATOM 3949 O O . ASN B 1 233 ? -14.859 -23.312 1.438 1 97.62 233 ASN B O 1
ATOM 3953 N N . ILE B 1 234 ? -15.508 -21.281 2.172 1 97.06 234 ILE B N 1
ATOM 3954 C CA . ILE B 1 234 ? -14.148 -20.781 2.123 1 97.06 234 ILE B CA 1
ATOM 3955 C C . ILE B 1 234 ? -13.844 -19.984 3.395 1 97.06 234 ILE B C 1
ATOM 3957 O O . ILE B 1 234 ? -14.766 -19.531 4.082 1 97.06 234 ILE B O 1
ATOM 3961 N N . ASN B 1 235 ? -12.578 -19.906 3.773 1 96.44 235 ASN B N 1
ATOM 3962 C CA . ASN B 1 235 ? -12.133 -19.031 4.859 1 96.44 235 ASN B CA 1
ATOM 3963 C C . ASN B 1 235 ? -12.047 -17.578 4.418 1 96.44 235 ASN B C 1
ATOM 3965 O O . ASN B 1 235 ? -11.008 -17.125 3.943 1 96.44 235 ASN B O 1
ATOM 3969 N N . LEU B 1 236 ? -13.133 -16.844 4.566 1 95.06 236 LEU B N 1
ATOM 3970 C CA . LEU B 1 236 ? -13.211 -15.469 4.062 1 95.06 236 LEU B CA 1
ATOM 3971 C C . LEU B 1 236 ? -12.172 -14.586 4.738 1 95.06 236 LEU B C 1
ATOM 3973 O O . LEU B 1 236 ? -11.461 -13.836 4.07 1 95.06 236 LEU B O 1
ATOM 3977 N N . PRO B 1 237 ? -11.945 -14.711 6.031 1 93.25 237 PRO B N 1
ATOM 3978 C CA . PRO B 1 237 ? -10.961 -13.844 6.68 1 93.25 237 PRO B CA 1
ATOM 3979 C C . PRO B 1 237 ? -9.555 -14.023 6.109 1 93.25 237 PRO B C 1
ATOM 3981 O O . PRO B 1 237 ? -8.758 -13.07 6.109 1 93.25 237 PRO B O 1
ATOM 3984 N N . ASN B 1 238 ? -9.258 -15.172 5.523 1 93.25 238 ASN B N 1
ATOM 3985 C CA . ASN B 1 238 ? -7.918 -15.422 5.008 1 93.25 238 ASN B CA 1
ATOM 3986 C C . ASN B 1 238 ? -7.871 -15.305 3.488 1 93.25 238 ASN B C 1
ATOM 3988 O O . ASN B 1 238 ? -6.875 -15.672 2.863 1 93.25 238 ASN B O 1
ATOM 3992 N N . SER B 1 239 ? -8.953 -14.859 2.875 1 96.75 239 SER B N 1
ATOM 3993 C CA . SER B 1 239 ? -8.961 -14.672 1.429 1 96.75 239 SER B CA 1
ATOM 3994 C C . SER B 1 239 ? -8.656 -13.227 1.055 1 96.75 239 SER B C 1
ATOM 3996 O O . SER B 1 239 ? -9.008 -12.297 1.791 1 96.75 239 SER B O 1
ATOM 3998 N N . TRP B 1 240 ? -8.023 -13.047 -0.068 1 98.44 240 TRP B N 1
ATOM 3999 C CA . TRP B 1 240 ? -7.711 -11.711 -0.556 1 98.44 240 TRP B CA 1
ATOM 4000 C C . TRP B 1 240 ? -7.477 -11.719 -2.062 1 98.44 240 TRP B C 1
ATOM 4002 O O . TRP B 1 240 ? -7.301 -12.781 -2.664 1 98.44 240 TRP B O 1
ATOM 4012 N N . ILE B 1 241 ? -7.602 -10.539 -2.643 1 98.81 241 ILE B N 1
ATOM 4013 C CA . ILE B 1 241 ? -7.426 -10.398 -4.082 1 98.81 241 ILE B CA 1
ATOM 4014 C C . ILE B 1 241 ? -6.508 -9.211 -4.375 1 98.81 241 ILE B C 1
ATOM 4016 O O . ILE B 1 241 ? -6.582 -8.18 -3.703 1 98.81 241 ILE B O 1
ATOM 4020 N N . ALA B 1 242 ? -5.633 -9.398 -5.301 1 98.75 242 ALA B N 1
ATOM 4021 C CA . ALA B 1 242 ? -4.703 -8.359 -5.738 1 98.75 242 ALA B CA 1
ATOM 4022 C C . ALA B 1 242 ? -4.82 -8.117 -7.242 1 98.75 242 ALA B C 1
ATOM 4024 O O . ALA B 1 242 ? -5.105 -9.047 -8.008 1 98.75 242 ALA B O 1
ATOM 4025 N N . PHE B 1 243 ? -4.629 -6.902 -7.656 1 98.44 243 PHE B N 1
ATOM 4026 C CA . PHE B 1 243 ? -4.586 -6.473 -9.047 1 98.44 243 PHE B CA 1
ATOM 4027 C C . PHE B 1 243 ? -3.238 -5.852 -9.383 1 98.44 243 PHE B C 1
ATOM 4029 O O . PHE B 1 243 ? -2.711 -5.043 -8.617 1 98.44 243 PHE B O 1
ATOM 4036 N N . GLY B 1 244 ? -2.682 -6.281 -10.453 1 97.5 244 GLY B N 1
ATOM 4037 C CA . GLY B 1 244 ? -1.383 -5.734 -10.812 1 97.5 244 GLY B CA 1
ATOM 4038 C C . GLY B 1 244 ? -0.997 -6.008 -12.258 1 97.5 244 GLY B C 1
ATOM 4039 O O . GLY B 1 244 ? -1.838 -6.402 -13.062 1 97.5 244 GLY B O 1
ATOM 4040 N N . GLN B 1 245 ? 0.209 -5.645 -12.578 1 96.88 245 GLN B N 1
ATOM 4041 C CA . GLN B 1 245 ? 0.806 -5.887 -13.883 1 96.88 245 GLN B CA 1
ATOM 4042 C C . GLN B 1 245 ? 1.84 -7.008 -13.82 1 96.88 245 GLN B C 1
ATOM 4044 O O . GLN B 1 245 ? 2.797 -6.934 -13.047 1 96.88 245 GLN B O 1
ATOM 4049 N N . ARG B 1 246 ? 1.608 -8.008 -14.586 1 96.94 246 ARG B N 1
ATOM 4050 C CA . ARG B 1 246 ? 2.467 -9.188 -14.641 1 96.94 246 ARG B CA 1
ATOM 4051 C C . ARG B 1 246 ? 3.549 -9.031 -15.703 1 96.94 246 ARG B C 1
ATOM 4053 O O . ARG B 1 246 ? 3.246 -8.766 -16.875 1 96.94 246 ARG B O 1
ATOM 4060 N N . GLY B 1 247 ? 4.797 -9.141 -15.258 1 96.25 247 GLY B N 1
ATOM 4061 C CA . GLY B 1 247 ? 5.922 -9.023 -16.172 1 96.25 247 GLY B CA 1
ATOM 4062 C C . GLY B 1 247 ? 6.773 -10.281 -16.234 1 96.25 247 GLY B C 1
ATOM 4063 O O . GLY B 1 247 ? 6.996 -10.938 -15.211 1 96.25 247 GLY B O 1
ATOM 4064 N N . LEU B 1 248 ? 7.246 -10.555 -17.406 1 96.31 248 LEU B N 1
ATOM 4065 C CA . LEU B 1 248 ? 8.125 -11.695 -17.625 1 96.31 248 LEU B CA 1
ATOM 4066 C C . LEU B 1 248 ? 9.57 -11.352 -17.281 1 96.31 248 LEU B C 1
ATOM 4068 O O . LEU B 1 248 ? 10.133 -10.406 -17.828 1 96.31 248 LEU B O 1
ATOM 4072 N N . VAL B 1 249 ? 10.094 -12.102 -16.391 1 96.75 249 VAL B N 1
ATOM 4073 C CA . VAL B 1 249 ? 11.5 -11.93 -16.062 1 96.75 249 VAL B CA 1
ATOM 4074 C C . VAL B 1 249 ? 12.367 -12.789 -16.984 1 96.75 249 VAL B C 1
ATOM 4076 O O . VAL B 1 249 ? 13.32 -12.297 -17.578 1 96.75 249 VAL B O 1
ATOM 4079 N N . LEU B 1 250 ? 11.961 -14.055 -17.156 1 95.38 250 LEU B N 1
ATOM 4080 C CA . LEU B 1 250 ? 12.648 -14.938 -18.094 1 95.38 250 LEU B CA 1
ATOM 4081 C C . LEU B 1 250 ? 11.766 -16.125 -18.469 1 95.38 250 LEU B C 1
ATOM 4083 O O . LEU B 1 250 ? 10.805 -16.438 -17.75 1 95.38 250 LEU B O 1
ATOM 4087 N N . ASN B 1 251 ? 12.016 -16.719 -19.562 1 94.56 251 ASN B N 1
ATOM 4088 C CA . ASN B 1 251 ? 11.367 -17.922 -20.078 1 94.56 251 ASN B CA 1
ATOM 4089 C C . ASN B 1 251 ? 12.352 -18.797 -20.844 1 94.56 251 ASN B C 1
ATOM 4091 O O . ASN B 1 251 ? 12.672 -18.531 -22 1 94.56 251 ASN B O 1
ATOM 4095 N N . GLN B 1 252 ? 12.75 -19.906 -20.203 1 92.81 252 GLN B N 1
ATOM 4096 C CA . GLN B 1 252 ? 13.742 -20.781 -20.828 1 92.81 252 GLN B CA 1
ATOM 4097 C C . GLN B 1 252 ? 13.133 -21.531 -22 1 92.81 252 GLN B C 1
ATOM 4099 O O . GLN B 1 252 ? 13.82 -21.828 -22.984 1 92.81 252 GLN B O 1
ATOM 4104 N N . GLU B 1 253 ? 11.898 -21.844 -21.859 1 89.12 253 GLU B N 1
ATOM 4105 C CA . GLU B 1 253 ? 11.234 -22.625 -22.891 1 89.12 253 GLU B CA 1
ATOM 4106 C C . GLU B 1 253 ? 11.203 -21.891 -24.219 1 89.12 253 GLU B C 1
ATOM 4108 O O . GLU B 1 253 ? 11.227 -22.516 -25.281 1 89.12 253 GLU B O 1
ATOM 4113 N N . LYS B 1 254 ? 11.203 -20.609 -24.125 1 91.69 254 LYS B N 1
ATOM 4114 C CA . LYS B 1 254 ? 11.156 -19.797 -25.344 1 91.69 254 LYS B CA 1
ATOM 4115 C C . LYS B 1 254 ? 12.469 -19.062 -25.562 1 91.69 254 LYS B C 1
ATOM 4117 O O . LYS B 1 254 ? 12.539 -18.125 -26.359 1 91.69 254 LYS B O 1
ATOM 4122 N N . ASP B 1 255 ? 13.469 -19.344 -24.812 1 91.81 255 ASP B N 1
ATOM 4123 C CA . ASP B 1 255 ? 14.797 -18.734 -24.875 1 91.81 255 ASP B CA 1
ATOM 4124 C C . ASP B 1 255 ? 14.711 -17.219 -24.703 1 91.81 255 ASP B C 1
ATOM 4126 O O . ASP B 1 255 ? 15.289 -16.453 -25.484 1 91.81 255 ASP B O 1
ATOM 4130 N N . ILE B 1 256 ? 13.875 -16.812 -23.812 1 94 256 ILE B N 1
ATOM 4131 C CA . ILE B 1 256 ? 13.75 -15.391 -23.484 1 94 256 ILE B CA 1
ATOM 4132 C C . ILE B 1 256 ? 14.539 -15.102 -22.203 1 94 256 ILE B C 1
ATOM 4134 O O . ILE B 1 256 ? 14.148 -15.516 -21.109 1 94 256 ILE B O 1
ATOM 4138 N N . GLN B 1 257 ? 15.586 -14.344 -22.375 1 93.75 257 GLN B N 1
ATOM 4139 C CA . GLN B 1 257 ? 16.438 -13.984 -21.25 1 93.75 257 GLN B CA 1
ATOM 4140 C C . GLN B 1 257 ? 15.93 -12.727 -20.547 1 93.75 257 GLN B C 1
ATOM 4142 O O . GLN B 1 257 ? 15.023 -12.055 -21.047 1 93.75 257 GLN B O 1
ATOM 4147 N N . PHE B 1 258 ? 16.516 -12.516 -19.438 1 95.31 258 PHE B N 1
ATOM 4148 C CA . PHE B 1 258 ? 16.156 -11.328 -18.656 1 95.31 258 PHE B CA 1
ATOM 4149 C C . PHE B 1 258 ? 16.391 -10.062 -19.484 1 95.31 258 PHE B C 1
ATOM 4151 O O . PHE B 1 258 ? 17.391 -9.961 -20.203 1 95.31 258 PHE B O 1
ATOM 4158 N N . ASP B 1 259 ? 15.508 -9.109 -19.359 1 95.25 259 ASP B N 1
ATOM 4159 C CA . ASP B 1 259 ? 15.57 -7.77 -19.922 1 95.25 259 ASP B CA 1
ATOM 4160 C C . ASP B 1 259 ? 14.945 -6.746 -18.984 1 95.25 259 ASP B C 1
ATOM 4162 O O . ASP B 1 259 ? 13.75 -6.816 -18.688 1 95.25 259 ASP B O 1
ATOM 4166 N N . PRO B 1 260 ? 15.742 -5.805 -18.469 1 94.81 260 PRO B N 1
ATOM 4167 C CA . PRO B 1 260 ? 15.219 -4.836 -17.516 1 94.81 260 PRO B CA 1
ATOM 4168 C C . PRO B 1 260 ? 14.062 -4.004 -18.078 1 94.81 260 PRO B C 1
ATOM 4170 O O . PRO B 1 260 ? 13.227 -3.512 -17.312 1 94.81 260 PRO B O 1
ATOM 4173 N N . SER B 1 261 ? 13.953 -3.855 -19.344 1 94.06 261 SER B N 1
ATOM 4174 C CA . SER B 1 261 ? 12.922 -3.021 -19.969 1 94.0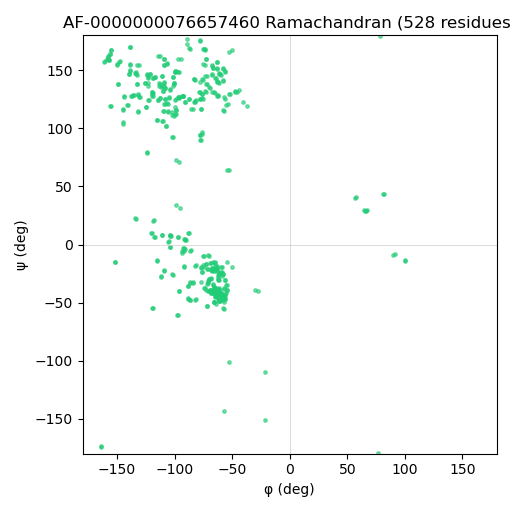6 261 SER B CA 1
ATOM 4175 C C . SER B 1 261 ? 11.539 -3.652 -19.828 1 94.06 261 SER B C 1
ATOM 4177 O O . SER B 1 261 ? 10.523 -2.992 -20.062 1 94.06 261 SER B O 1
ATOM 4179 N N . ARG B 1 262 ? 11.422 -4.922 -19.375 1 95 262 ARG B N 1
ATOM 4180 C CA . ARG B 1 262 ? 10.141 -5.609 -19.25 1 95 262 ARG B CA 1
ATOM 4181 C C . ARG B 1 262 ? 9.531 -5.41 -17.875 1 95 262 ARG B C 1
ATOM 4183 O O . ARG B 1 262 ? 8.445 -5.918 -17.578 1 95 262 ARG B O 1
ATOM 4190 N N . GLN B 1 263 ? 10.273 -4.719 -16.984 1 96.44 263 GLN B N 1
ATOM 4191 C CA . GLN B 1 263 ? 9.664 -4.426 -15.688 1 96.44 263 GLN B CA 1
ATOM 4192 C C . GLN B 1 263 ? 8.305 -3.762 -15.852 1 96.44 263 GLN B C 1
ATOM 4194 O O . GLN B 1 263 ? 8.172 -2.764 -16.562 1 96.44 263 GLN B O 1
ATOM 4199 N N . PRO B 1 264 ? 7.363 -4.285 -15.188 1 94.75 264 PRO B N 1
ATOM 4200 C CA . PRO B 1 264 ? 6.039 -3.67 -15.312 1 94.75 264 PRO B CA 1
ATOM 4201 C C . PRO B 1 264 ? 6.008 -2.232 -14.797 1 94.75 264 PRO B C 1
ATOM 4203 O O . PRO B 1 264 ? 6.66 -1.915 -13.797 1 94.75 264 PRO B O 1
ATOM 4206 N N . LYS B 1 265 ? 5.32 -1.427 -15.5 1 88.25 265 LYS B N 1
ATOM 4207 C CA . LYS B 1 265 ? 5.023 -0.068 -15.055 1 88.25 265 LYS B CA 1
ATOM 4208 C C . LYS B 1 265 ? 3.578 0.05 -14.586 1 88.25 265 LYS B C 1
ATOM 4210 O O . LYS B 1 265 ? 2.65 -0.333 -15.297 1 88.25 265 LYS B O 1
ATOM 4215 N N . LEU B 1 266 ? 3.438 0.51 -13.43 1 88.69 266 LEU B N 1
ATOM 4216 C CA . LEU B 1 266 ? 2.09 0.625 -12.891 1 88.69 266 LEU B CA 1
ATOM 4217 C C . LEU B 1 266 ? 1.415 1.903 -13.375 1 88.69 266 LEU B C 1
ATOM 4219 O O . LEU B 1 266 ? 2.086 2.904 -13.633 1 88.69 266 LEU B O 1
#

Organism: Fusarium proliferatum (strain ET1) (NCBI:txid1227346)

InterPro domains:
  IPR009799 EthD domain [PF07110] (13-109)
  IPR011008 Dimeric alpha-beta barrel [SSF54909] (4-119)

Sequence (532 aa):
MPHIKQIIAVRRKPGLTRQEFFDYHFQVHGKLSQAPSPDITPSKYFQTHIQDAAYNHQEGQSVNANPWWAFSDDIVELYFESEDQMKTMFSSQHVREKVGPDGINFSDFGSALPVTVQERIIPLNKSVNASSEDVDTLSGCPVAMYYVTVTGGDTEDIITGFANSLQKFAGSQVRTLVANTPVELSLNPDAYFGSNPDRPKFNLIFSIHLRDKQSVGEVRKAQKEFEAAYGANINLPNSWIAFGQRGLVLNQEKDIQFDPSRQPKLMPHIKQIIAVRRKPGLTRQEFFDYHFQVHGKLSQAPSPDITPSKYFQTHIQDAAYNHQEGQSVNANPWWAFSDDIVELYFESEDQMKTMFSSQHVREKVGPDGINFSDFGSALPVTVQERIIPLNKSVNASSEDVDTLSGCPVAMYYVTVTGGDTEDIITGFANSLQKFAGSQVRTLVANTPVELSLNPDAYFGSNPDRPKFNLIFSIHLRDKQSVGEVRKAQKEFEAAYGANINLPNSWIAFGQRGLVLNQEKDIQFDPSRQPKL

pLDDT: mean 91.54, std 11.18, range [45.38, 98.88]